Protein AF-A0A6J6LAY3-F1 (afdb_monomer_lite)

pLDDT: mean 82.51, std 14.64, range [27.64, 96.44]

Secondary structure (DSSP, 8-state):
------S-TTTT--TTS-PBBT-PPEEP-STT--SEEPPPEEE-TT--EEEPPSS-EEEEEEE-S--S-SS-HHHHSPBP-TTTTSEEEEEEES---GGGGG-EEEEEEEEET---SEEEESSS-EEEEEEETTTEEEEEEEE--EEEEE-TT--STTTS-TT-B-SEEEEEEEEEEEPPEE-TT-TTS-EES-HHHHHHTTTEEEEE--SEEEEEEETTEEEEEEE--SBPPP-TTS---B-B--EEEEEEHHIIIIIS--S-GGG--GGGEEEEETTEE-PPEEEE-SSEEEEE----B-S----EEEEPPPPHHHH---S-------S---EEE-TT-EEEGGGT----TT--EEEEEEESEEEETTEEEE-SS-EEEEEEEEEE-TTS-EEEEEEEEEEE-

Sequence (405 aa):
MPAAHSFGPNSFLTISDVPRQWNNWLACQYETQTYCYEPLKIIDSSGNEQPAQGSLIPNTNCHGNGSPSSYNPEVINPLCDLTGAHWMEVGVGGAFTKTDLANTYRWKLRTGKIEPSVLMLGDTQQTVVGGDATTGWTLEIWAKPAVKAYLEGCYSASTCPKTSVARSSEIALAGYCRMLSIDSYSQSGVSVSTVELRSALRGTFIATNGISQSWKFSLDTFFVTAVSPHFLPPDSSGKSEITPGFVRVFLPKAYIILDRGYKSLSLVTPERVKLTVSGENATAKVTPTDHGILVDTGVTHFSAPNPEMMVLKADDSLTAVPPASVVPSAKPTLATLKKGKSKTLSSIAKPKASQRPKWTASGACRISGTRVVASKKSGTCKVTVRVLNTKKKYVVLKTVSYKVS

Organism: NCBI:txid449393

Radius of gyration: 24.51 Å; chains: 1; bounding box: 67×65×67 Å

Foldseek 3Di:
DPDDDDDFQQAADALVDFFWAPTWAEDDPDDRRASHKHFKWKQALVRDIDGDDDDWAKTKGKDAPADLPDPDPCSNIPTHDLLFRIKMKIFIDDADDPNQQRMKMKIKHFHRQNFQLEKEKADDKDWDWDDDSVSTIMIIIIHGWDKAFDDPQWAACVSAALQFEGPAIGTTIMIMGTQEHQDLDDPRHAHDPDPQLSVQSGPKYKYKSAPHWDWHADPQKIWIWGAGHQWYQADPVRDTDGAWMWIKIWGFPSCCCVVLPAPDLVPQQQVQKFKAWPNHTFTWHWDDDPTTIMTTRPRTGGRRRGMMMHRHRDDCVRNDDDDDDDDDDDDPPQAADEAFDKDFVVVVDDDDPPWDKDKAKDDQWGDDPRIITGHNDWDKIKMWIWTQDPVRDTDTPDIGIHTYD

Structure (mmCIF, N/CA/C/O backbone):
data_AF-A0A6J6LAY3-F1
#
_entry.id   AF-A0A6J6LAY3-F1
#
loop_
_atom_site.group_PDB
_atom_site.id
_atom_site.type_symbol
_atom_site.label_atom_id
_atom_site.label_alt_id
_atom_site.label_comp_id
_atom_site.label_asym_id
_atom_site.label_entity_id
_atom_site.label_seq_id
_atom_site.pdbx_PDB_ins_code
_atom_site.Cartn_x
_atom_site.Cartn_y
_atom_site.Cartn_z
_atom_site.occupancy
_atom_site.B_iso_or_equiv
_atom_site.auth_seq_id
_atom_site.auth_comp_id
_atom_site.auth_asym_id
_atom_site.auth_atom_id
_atom_site.pdbx_PDB_model_num
ATOM 1 N N . MET A 1 1 ? -20.138 -37.183 3.975 1.00 32.19 1 MET A N 1
ATOM 2 C CA . MET A 1 1 ? -18.877 -37.609 3.332 1.00 32.19 1 MET A CA 1
ATOM 3 C C . MET A 1 1 ? -18.119 -36.344 2.962 1.00 32.19 1 MET A C 1
ATOM 5 O O . MET A 1 1 ? -18.736 -35.530 2.281 1.00 32.19 1 MET A O 1
ATOM 9 N N . PRO A 1 2 ? -16.883 -36.085 3.424 1.00 38.66 2 PRO A N 1
ATOM 10 C CA . PRO A 1 2 ? -16.141 -34.938 2.914 1.00 38.66 2 PRO A CA 1
ATOM 11 C C . PRO A 1 2 ? -15.712 -35.247 1.477 1.00 38.66 2 PRO A C 1
ATOM 13 O O . PRO A 1 2 ? -15.106 -36.286 1.218 1.00 38.66 2 PRO A O 1
ATOM 16 N N . ALA A 1 3 ? -16.131 -34.388 0.550 1.00 39.34 3 ALA A N 1
ATOM 17 C CA . ALA A 1 3 ? -15.867 -34.499 -0.877 1.00 39.34 3 ALA A CA 1
ATOM 18 C C . ALA A 1 3 ? -14.384 -34.240 -1.201 1.00 39.34 3 ALA A C 1
ATOM 20 O O . ALA A 1 3 ? -13.675 -33.587 -0.439 1.00 39.34 3 ALA A O 1
ATOM 21 N N . ALA A 1 4 ? -13.946 -34.786 -2.335 1.00 38.53 4 ALA A N 1
ATOM 22 C CA . ALA A 1 4 ? -12.569 -34.856 -2.812 1.00 38.53 4 ALA A CA 1
ATOM 23 C C . ALA A 1 4 ? -11.746 -33.566 -2.615 1.00 38.53 4 ALA A C 1
ATOM 25 O O . ALA A 1 4 ? -12.116 -32.480 -3.056 1.00 38.53 4 ALA A O 1
ATOM 26 N N . HIS A 1 5 ? -10.590 -33.742 -1.975 1.00 44.06 5 HIS A N 1
ATOM 27 C CA . HIS A 1 5 ? -9.593 -32.723 -1.677 1.00 44.06 5 HIS A CA 1
ATOM 28 C C . HIS A 1 5 ? -8.815 -32.391 -2.961 1.00 44.06 5 HIS A C 1
ATOM 30 O O . HIS A 1 5 ? -8.035 -33.220 -3.427 1.00 44.06 5 HIS A O 1
ATOM 36 N N . SER A 1 6 ? -8.996 -31.205 -3.548 1.00 45.28 6 SER A N 1
ATOM 37 C CA . SER A 1 6 ? -8.108 -30.735 -4.622 1.00 45.28 6 SER A CA 1
ATOM 38 C C . SER A 1 6 ? -6.897 -29.968 -4.071 1.00 45.28 6 SER A C 1
ATOM 40 O O . SER A 1 6 ? -7.004 -29.181 -3.130 1.00 45.28 6 SER A O 1
ATOM 42 N N . PHE A 1 7 ? -5.764 -30.245 -4.714 1.00 59.53 7 PHE A N 1
ATOM 43 C CA . PHE A 1 7 ? -4.352 -30.032 -4.384 1.00 59.53 7 PHE A CA 1
ATOM 44 C C . PHE A 1 7 ? -3.942 -28.661 -3.816 1.00 59.53 7 PHE A C 1
ATOM 46 O O . PHE A 1 7 ? -4.285 -27.618 -4.363 1.00 59.53 7 PHE A O 1
ATOM 53 N N . GLY A 1 8 ? -3.126 -28.685 -2.754 1.00 66.06 8 GLY A N 1
ATOM 54 C CA . GLY A 1 8 ? -2.429 -27.516 -2.199 1.00 66.06 8 GLY A CA 1
ATOM 55 C C . GLY A 1 8 ? -2.508 -27.423 -0.663 1.00 66.06 8 GLY A C 1
ATOM 56 O O . GLY A 1 8 ? -3.578 -27.648 -0.100 1.00 66.06 8 GLY A O 1
ATOM 57 N N . PRO A 1 9 ? -1.426 -27.063 0.057 1.00 76.69 9 PRO A N 1
ATOM 58 C CA . PRO A 1 9 ? -1.452 -26.954 1.522 1.00 76.69 9 PRO A CA 1
ATOM 59 C C . PRO A 1 9 ? -2.354 -25.850 2.106 1.00 76.69 9 PRO A C 1
ATOM 61 O O . PRO A 1 9 ? -2.675 -25.914 3.289 1.00 76.69 9 PRO A O 1
ATOM 64 N N . ASN A 1 10 ? -2.768 -24.854 1.308 1.00 84.50 10 ASN A N 1
ATOM 65 C CA . ASN A 1 10 ? -3.563 -23.698 1.760 1.00 84.50 10 ASN A CA 1
ATOM 66 C C . ASN A 1 10 ? -5.038 -23.727 1.279 1.00 84.50 10 ASN A C 1
ATOM 68 O O . ASN A 1 10 ? -5.757 -22.743 1.436 1.00 84.50 10 ASN A O 1
ATOM 72 N N . SER A 1 11 ? -5.518 -24.835 0.700 1.00 80.75 11 SER A N 1
ATOM 73 C CA . SER A 1 11 ? -6.790 -24.875 -0.047 1.00 80.75 11 SER A CA 1
ATOM 74 C C . SER A 1 11 ? -8.071 -24.789 0.789 1.00 80.75 11 SER A C 1
ATOM 76 O O . SER A 1 11 ? -9.108 -24.432 0.239 1.00 80.75 11 SER A O 1
ATOM 78 N N . PHE A 1 12 ? -8.024 -25.099 2.091 1.00 81.88 12 PHE A N 1
ATOM 79 C CA . PHE A 1 12 ? -9.233 -25.231 2.922 1.00 81.88 12 PHE A CA 1
ATOM 80 C C . PHE A 1 12 ? -9.120 -24.601 4.318 1.00 81.88 12 PHE A C 1
ATOM 82 O O . PHE A 1 12 ? -9.788 -25.024 5.262 1.00 81.88 12 PHE A O 1
ATOM 89 N N . LEU A 1 13 ? -8.261 -23.592 4.464 1.00 84.81 13 LEU A N 1
ATOM 90 C CA . LEU A 1 13 ? -7.951 -23.008 5.766 1.00 84.81 13 LEU A CA 1
ATOM 91 C C . LEU A 1 13 ? -9.119 -22.201 6.355 1.00 84.81 13 LEU A C 1
ATOM 93 O O . LEU A 1 13 ? -9.864 -21.503 5.658 1.00 84.81 13 LEU A O 1
ATOM 97 N N . THR A 1 14 ? -9.228 -22.273 7.676 1.00 86.69 14 THR A N 1
ATOM 98 C CA . THR A 1 14 ? -10.127 -21.494 8.527 1.00 86.69 14 THR A CA 1
ATOM 99 C C . THR A 1 14 ? -9.343 -20.476 9.354 1.00 86.69 14 THR A C 1
ATOM 101 O O . THR A 1 14 ? -8.113 -20.511 9.419 1.00 86.69 14 THR A O 1
ATOM 104 N N . ILE A 1 15 ? -10.053 -19.581 10.048 1.00 82.94 15 ILE A N 1
ATOM 105 C CA . ILE A 1 15 ? -9.429 -18.562 10.902 1.00 82.94 15 ILE A CA 1
ATOM 106 C C . ILE A 1 15 ? -8.557 -19.158 12.018 1.00 82.94 15 ILE A C 1
ATOM 108 O O . ILE A 1 15 ? -7.649 -18.499 12.521 1.00 82.94 15 ILE A O 1
ATOM 112 N N . SER A 1 16 ? -8.831 -20.397 12.430 1.00 84.38 16 SER A N 1
ATOM 113 C CA . SER A 1 16 ? -8.062 -21.085 13.467 1.00 84.38 16 SER A CA 1
ATOM 114 C C . SER A 1 16 ? -6.719 -21.594 12.952 1.00 84.38 16 SER A C 1
ATOM 116 O O . SER A 1 16 ? -5.785 -21.685 13.751 1.00 84.38 16 SER A O 1
ATOM 118 N N . ASP A 1 17 ? -6.614 -21.839 11.648 1.00 86.44 17 ASP A N 1
ATOM 119 C CA . ASP A 1 17 ? -5.440 -22.410 10.999 1.00 86.44 17 ASP A CA 1
ATOM 120 C C . ASP A 1 17 ? -4.355 -21.360 10.728 1.00 86.44 17 ASP A C 1
ATOM 122 O O . ASP A 1 17 ? -4.549 -20.153 10.896 1.00 86.44 17 ASP A O 1
ATOM 126 N N . VAL A 1 18 ? -3.184 -21.839 10.312 1.00 86.12 18 VAL A N 1
ATOM 127 C CA . VAL A 1 18 ? -2.035 -21.010 9.943 1.00 86.12 18 VAL A CA 1
ATOM 128 C C . VAL A 1 18 ? -1.603 -21.401 8.528 1.00 86.12 18 VAL A C 1
ATOM 130 O O . VAL A 1 18 ? -1.413 -22.592 8.275 1.00 86.12 18 VAL A O 1
ATOM 133 N N . PRO A 1 19 ? -1.455 -20.444 7.590 1.00 88.75 19 PRO A N 1
ATOM 134 C CA . PRO A 1 19 ? -1.061 -20.764 6.229 1.00 88.75 19 PRO A CA 1
ATOM 135 C C . PRO A 1 19 ? 0.400 -21.189 6.196 1.00 88.75 19 PRO A C 1
ATOM 137 O O . PRO A 1 19 ? 1.214 -20.738 7.007 1.00 88.75 19 PRO A O 1
ATOM 140 N N . ARG A 1 20 ? 0.747 -22.027 5.225 1.00 86.81 20 ARG A N 1
ATOM 141 C CA . ARG A 1 20 ? 2.143 -22.375 4.981 1.00 86.81 20 ARG A CA 1
ATOM 142 C C . ARG A 1 20 ? 2.846 -21.317 4.134 1.00 86.81 20 ARG A C 1
ATOM 144 O O . ARG A 1 20 ? 2.219 -20.705 3.261 1.00 86.81 20 ARG A O 1
ATOM 151 N N . GLN A 1 21 ? 4.129 -21.093 4.409 1.00 85.00 21 GLN A N 1
ATOM 152 C CA . GLN A 1 21 ? 4.967 -20.152 3.664 1.00 85.00 21 GLN A CA 1
ATOM 153 C C . GLN A 1 21 ? 5.144 -20.586 2.202 1.00 85.00 21 GLN A C 1
ATOM 155 O O . GLN A 1 21 ? 4.951 -21.746 1.871 1.00 85.00 21 GLN A O 1
ATOM 160 N N . TRP A 1 22 ? 5.470 -19.669 1.292 1.00 81.75 22 TRP A N 1
ATOM 161 C CA . TRP A 1 22 ? 5.806 -19.955 -0.117 1.00 81.75 22 TRP A CA 1
ATOM 162 C C . TRP A 1 22 ? 4.718 -20.678 -0.930 1.00 81.75 22 TRP A C 1
ATOM 164 O O . TRP A 1 22 ? 4.931 -21.046 -2.081 1.00 81.75 22 TRP A O 1
ATOM 174 N N . ASN A 1 23 ? 3.535 -20.878 -0.346 1.00 85.69 23 ASN A N 1
ATOM 175 C CA . ASN A 1 23 ? 2.407 -21.545 -0.971 1.00 85.69 23 ASN A CA 1
ATOM 176 C C . ASN A 1 23 ? 1.361 -20.512 -1.325 1.00 85.69 23 ASN A C 1
ATOM 178 O O . ASN A 1 23 ? 0.805 -19.843 -0.448 1.00 85.69 23 ASN A O 1
ATOM 182 N N . ASN A 1 24 ? 1.077 -20.429 -2.619 1.00 87.69 24 ASN A N 1
ATOM 183 C CA . ASN A 1 24 ? 0.079 -19.510 -3.125 1.00 87.69 24 ASN A CA 1
ATOM 184 C C . ASN A 1 24 ? -1.300 -19.865 -2.572 1.00 87.69 24 ASN A C 1
ATOM 186 O O . ASN A 1 24 ? -1.694 -21.029 -2.472 1.00 87.69 24 ASN A O 1
ATOM 190 N N . TRP A 1 25 ? -2.014 -18.828 -2.173 1.00 90.19 25 TRP A N 1
ATOM 191 C CA . TRP A 1 25 ? -3.393 -18.899 -1.740 1.00 90.19 25 TRP A CA 1
ATOM 192 C C . TRP A 1 25 ? -4.277 -19.116 -2.960 1.00 90.19 25 TRP A C 1
ATOM 194 O O . TRP A 1 25 ? -3.949 -18.687 -4.066 1.00 90.19 25 TRP A O 1
ATOM 204 N N . LEU A 1 26 ? -5.398 -19.798 -2.759 1.00 90.06 26 LEU A N 1
ATOM 205 C CA . LEU A 1 26 ? -6.337 -20.100 -3.833 1.00 90.06 26 LEU A CA 1
ATOM 206 C C . LEU A 1 26 ? -7.505 -19.114 -3.841 1.00 90.06 26 LEU A C 1
ATOM 208 O O . LEU A 1 26 ? -7.713 -18.350 -2.894 1.00 90.06 26 LEU A O 1
ATOM 212 N N . ALA A 1 27 ? -8.294 -19.159 -4.913 1.00 90.94 27 ALA A N 1
ATOM 213 C CA . ALA A 1 27 ? -9.584 -18.490 -4.949 1.00 90.94 27 ALA A CA 1
ATOM 214 C C . ALA A 1 27 ? -10.482 -19.008 -3.812 1.00 90.94 27 ALA A C 1
ATOM 216 O O . ALA A 1 27 ? -10.526 -20.210 -3.544 1.00 90.94 27 ALA A O 1
ATOM 217 N N . CYS A 1 28 ? -11.213 -18.108 -3.155 1.00 90.69 28 CYS A N 1
ATOM 218 C CA . CYS A 1 28 ? -12.151 -18.479 -2.104 1.00 90.69 28 CYS A CA 1
ATOM 219 C C . CYS A 1 28 ? -13.288 -19.338 -2.679 1.00 90.69 28 CYS A C 1
ATOM 221 O O . CYS A 1 28 ? -13.984 -18.919 -3.604 1.00 90.69 28 CYS A O 1
ATOM 223 N N . GLN A 1 29 ? -13.502 -20.515 -2.096 1.00 88.12 29 GLN A N 1
ATOM 224 C CA . GLN A 1 29 ? -14.534 -21.472 -2.499 1.00 88.12 29 GLN A CA 1
ATOM 225 C C . GLN A 1 29 ? -15.806 -21.369 -1.647 1.00 88.12 29 GLN A C 1
ATOM 227 O O . GLN A 1 29 ? -16.886 -21.739 -2.100 1.00 88.12 29 GLN A O 1
ATOM 232 N N . TYR A 1 30 ? -15.699 -20.868 -0.414 1.00 84.56 30 TYR A N 1
ATOM 233 C CA . TYR A 1 30 ? -16.821 -20.750 0.520 1.00 84.56 30 TYR A CA 1
ATOM 234 C C . TYR A 1 30 ? -16.682 -19.535 1.440 1.00 84.56 30 TYR A C 1
ATOM 236 O O . TYR A 1 30 ? -15.601 -18.980 1.642 1.00 84.56 30 TYR A O 1
ATOM 244 N N . GLU A 1 31 ? -17.805 -19.104 2.016 1.00 81.38 31 GLU A N 1
ATOM 245 C CA . GLU A 1 31 ? -17.892 -17.847 2.764 1.00 81.38 31 GLU A CA 1
ATOM 246 C C . GLU A 1 31 ? -17.020 -17.801 4.021 1.00 81.38 31 GLU A C 1
ATOM 248 O O . GLU A 1 31 ? -16.576 -16.719 4.395 1.00 81.38 31 GLU A O 1
ATOM 253 N N . THR A 1 32 ? -16.731 -18.939 4.647 1.00 80.69 32 THR A N 1
ATOM 254 C CA . THR A 1 32 ? -15.921 -19.013 5.873 1.00 80.69 32 THR A CA 1
ATOM 255 C C . THR A 1 32 ? -14.436 -19.263 5.616 1.00 80.69 32 THR A C 1
ATOM 257 O O . THR A 1 32 ? -13.667 -19.328 6.574 1.00 80.69 32 THR A O 1
ATOM 260 N N . GLN A 1 33 ? -14.018 -19.411 4.354 1.00 88.12 33 GLN A N 1
ATOM 261 C CA . GLN A 1 33 ? -12.615 -19.635 4.019 1.00 88.12 33 GLN A CA 1
ATOM 262 C C . GLN A 1 33 ? -11.784 -18.389 4.324 1.00 88.12 33 GLN A C 1
ATOM 264 O O . GLN A 1 33 ? -12.186 -17.263 4.001 1.00 88.12 33 GLN A O 1
ATOM 269 N N . THR A 1 34 ? -10.607 -18.604 4.903 1.00 90.00 34 THR A N 1
ATOM 270 C CA . THR A 1 34 ? -9.569 -17.587 5.090 1.00 90.00 34 THR A CA 1
ATOM 271 C C . THR A 1 34 ? -8.302 -17.995 4.345 1.00 90.00 34 THR A C 1
ATOM 273 O O . THR A 1 34 ? -8.172 -19.140 3.924 1.00 90.00 34 THR A O 1
ATOM 276 N N . TYR A 1 35 ? -7.362 -17.063 4.185 1.00 91.56 35 TYR A N 1
ATOM 277 C CA . TYR A 1 35 ? -6.133 -17.260 3.409 1.00 91.56 35 TYR A CA 1
ATOM 278 C C . TYR A 1 35 ? -6.431 -17.607 1.942 1.00 91.56 35 TYR A C 1
ATOM 280 O O . TYR A 1 35 ? -5.909 -18.564 1.378 1.00 91.56 35 TYR A O 1
ATOM 288 N N . CYS A 1 36 ? -7.333 -16.827 1.344 1.00 93.06 36 CYS A N 1
ATOM 289 C CA . CYS A 1 36 ? -7.811 -16.978 -0.028 1.00 93.06 36 CYS A CA 1
ATOM 290 C C . CYS A 1 36 ? -8.071 -15.604 -0.663 1.00 93.06 36 CYS A C 1
ATOM 292 O O . CYS A 1 36 ? -8.165 -14.592 0.044 1.00 93.06 36 CYS A O 1
ATOM 294 N N . TYR A 1 37 ? -8.202 -15.562 -1.989 1.00 93.31 37 TYR A N 1
ATOM 295 C CA . TYR A 1 37 ? -8.545 -14.347 -2.732 1.00 93.31 37 TYR A CA 1
ATOM 296 C C . TYR A 1 37 ? -9.932 -14.428 -3.377 1.00 93.31 37 TYR A C 1
ATOM 298 O O . TYR A 1 37 ? -10.397 -15.486 -3.791 1.00 93.31 37 TYR A O 1
ATOM 306 N N . GLU A 1 38 ? -10.605 -13.287 -3.486 1.00 92.19 38 GLU A N 1
ATOM 307 C CA . GLU A 1 38 ? -11.817 -13.135 -4.294 1.00 92.19 38 GLU A CA 1
ATOM 308 C C . GLU A 1 38 ? -11.446 -12.750 -5.741 1.00 92.19 38 GLU A C 1
ATOM 310 O O . GLU A 1 38 ? -10.376 -12.170 -5.955 1.00 92.19 38 GLU A O 1
ATOM 315 N N . PRO A 1 39 ? -12.303 -13.051 -6.739 1.00 89.69 39 PRO A N 1
ATOM 316 C CA . PRO A 1 39 ? -12.015 -12.767 -8.143 1.00 89.69 39 PRO A CA 1
ATOM 317 C C . PRO A 1 39 ? -11.631 -11.308 -8.415 1.00 89.69 39 PRO A C 1
ATOM 319 O O . PRO A 1 39 ? -12.256 -10.372 -7.907 1.00 89.69 39 PRO A O 1
ATOM 322 N N . LEU A 1 40 ? -10.613 -11.140 -9.260 1.00 93.31 40 LEU A N 1
ATOM 323 C CA . LEU A 1 40 ? -10.096 -9.849 -9.697 1.00 93.31 40 LEU A CA 1
ATOM 324 C C . LEU A 1 40 ? -11.095 -9.127 -10.606 1.00 93.31 40 LEU A C 1
ATOM 326 O O . LEU A 1 40 ? -11.735 -9.723 -11.477 1.00 93.31 40 LEU A O 1
ATOM 330 N N . LYS A 1 41 ? -11.176 -7.812 -10.434 1.00 93.44 41 LYS A N 1
ATOM 331 C CA . LYS A 1 41 ? -11.952 -6.904 -11.270 1.00 93.44 41 LYS A CA 1
ATOM 332 C C . LYS A 1 41 ? -11.058 -5.823 -11.854 1.00 93.44 41 LYS A C 1
ATOM 334 O O . LYS A 1 41 ? -10.100 -5.395 -11.214 1.00 93.44 41 LYS A O 1
ATOM 339 N N . ILE A 1 42 ? -11.406 -5.367 -13.046 1.00 92.62 42 ILE A N 1
ATOM 340 C CA . ILE A 1 42 ? -10.737 -4.282 -13.755 1.00 92.62 42 ILE A CA 1
ATOM 341 C C . ILE A 1 42 ? -11.716 -3.118 -13.829 1.00 92.62 42 ILE A C 1
ATOM 343 O O . ILE A 1 42 ? -12.871 -3.297 -14.204 1.00 92.62 42 ILE A O 1
ATOM 347 N N . ILE A 1 43 ? -11.248 -1.939 -13.451 1.00 91.75 43 ILE A N 1
ATOM 348 C CA . ILE A 1 43 ? -11.940 -0.671 -13.623 1.00 91.75 43 ILE A CA 1
ATOM 349 C C . ILE A 1 43 ? -11.186 0.062 -14.725 1.00 91.75 43 ILE A C 1
ATOM 351 O O . ILE A 1 43 ? -10.024 0.436 -14.535 1.00 91.75 43 ILE A O 1
ATOM 355 N N . ASP A 1 44 ? -11.821 0.199 -15.885 1.00 88.50 44 ASP A N 1
ATOM 356 C CA . ASP A 1 44 ? -11.214 0.887 -17.023 1.00 88.50 44 ASP A CA 1
ATOM 357 C C . ASP A 1 44 ? -11.074 2.400 -16.776 1.00 88.50 44 ASP A C 1
ATOM 359 O O . ASP A 1 44 ? -11.546 2.954 -15.777 1.00 88.50 44 ASP A O 1
ATOM 363 N N . SER A 1 45 ? -10.433 3.098 -17.713 1.00 82.94 45 SER A N 1
ATOM 364 C CA . SER A 1 45 ? -10.285 4.557 -17.663 1.00 82.94 45 SER A CA 1
ATOM 365 C C . SER A 1 45 ? -11.616 5.322 -17.678 1.00 82.94 45 SER A C 1
ATOM 367 O O . SER A 1 45 ? -11.640 6.498 -17.322 1.00 82.94 45 SER A O 1
ATOM 369 N N . SER A 1 46 ? -12.713 4.677 -18.083 1.00 87.06 46 SER A N 1
ATOM 370 C CA . SER A 1 46 ? -14.069 5.239 -18.100 1.00 87.06 46 SER A CA 1
ATOM 371 C C . SER A 1 46 ? -14.826 4.984 -16.788 1.00 87.06 46 SER A C 1
ATOM 373 O O . SER A 1 46 ? -15.945 5.467 -16.618 1.00 87.06 46 SER A O 1
ATOM 375 N N . GLY A 1 47 ? -14.226 4.245 -15.849 1.00 84.69 47 GLY A N 1
ATOM 376 C CA . GLY A 1 47 ? -14.827 3.876 -14.571 1.00 84.69 47 GLY A CA 1
ATOM 377 C C . GLY A 1 47 ? -15.742 2.650 -14.632 1.00 84.69 47 GLY A C 1
ATOM 378 O O . GLY A 1 47 ? -16.424 2.365 -13.645 1.00 84.69 47 GLY A O 1
ATOM 379 N N . ASN A 1 48 ? -15.773 1.916 -15.749 1.00 89.69 48 ASN A N 1
ATOM 380 C CA . ASN A 1 48 ? -16.569 0.699 -15.867 1.00 89.69 48 ASN A CA 1
ATOM 381 C C . ASN A 1 48 ? -15.857 -0.465 -15.182 1.00 89.69 48 ASN A C 1
ATOM 383 O O . ASN A 1 48 ? -14.691 -0.743 -15.454 1.00 89.69 48 ASN A O 1
ATOM 387 N N . GLU A 1 49 ? -16.579 -1.159 -14.303 1.00 92.38 49 GLU A N 1
ATOM 388 C CA . GLU A 1 49 ? -16.079 -2.335 -13.594 1.00 92.38 49 GLU A CA 1
ATOM 389 C C . GLU A 1 49 ? -16.459 -3.610 -14.358 1.00 92.38 49 GLU A C 1
ATOM 391 O O . GLU A 1 49 ? -17.639 -3.883 -14.584 1.00 92.38 49 GLU A O 1
ATOM 396 N N . GLN A 1 50 ? -15.461 -4.418 -14.701 1.00 90.81 50 GLN A N 1
ATOM 397 C CA . GLN A 1 50 ? -15.621 -5.702 -15.383 1.00 90.81 50 GLN A CA 1
ATOM 398 C C . GLN A 1 50 ? -14.792 -6.798 -14.702 1.00 90.81 50 GLN A C 1
ATOM 400 O O . GLN A 1 50 ? -13.795 -6.497 -14.038 1.00 90.81 50 GLN A O 1
ATOM 405 N N . PRO A 1 51 ? -15.180 -8.080 -14.823 1.00 88.44 51 PRO A N 1
ATOM 406 C CA . PRO A 1 51 ? -14.310 -9.171 -14.399 1.00 88.44 51 PRO A CA 1
ATOM 407 C C . PRO A 1 51 ? -12.999 -9.127 -15.191 1.00 88.44 51 PRO A C 1
ATOM 409 O O . PRO A 1 51 ? -13.001 -8.806 -16.382 1.00 88.44 51 PRO A O 1
ATOM 412 N N . ALA A 1 52 ? -11.883 -9.454 -14.539 1.00 82.81 52 ALA A N 1
ATOM 413 C CA . ALA A 1 52 ? -10.630 -9.627 -15.259 1.00 82.81 52 ALA A CA 1
ATOM 414 C C . ALA A 1 52 ? -10.770 -10.760 -16.288 1.00 82.81 52 ALA A C 1
ATOM 416 O O . ALA A 1 52 ? -11.263 -11.842 -15.965 1.00 82.81 52 ALA A O 1
ATOM 417 N N . GLN A 1 53 ? -10.374 -10.497 -17.534 1.00 67.75 53 GLN A N 1
ATOM 418 C CA . GLN A 1 53 ? -10.349 -11.501 -18.597 1.00 67.75 53 GLN A CA 1
ATOM 419 C C . GLN A 1 53 ? -8.976 -12.194 -18.636 1.00 67.75 53 GLN A C 1
ATOM 421 O O . GLN A 1 53 ? -7.952 -11.565 -18.371 1.00 67.75 53 GLN A O 1
ATOM 426 N N . GLY A 1 54 ? -8.938 -13.481 -18.999 1.00 65.31 54 GLY A N 1
ATOM 427 C CA . GLY A 1 54 ? -7.689 -14.206 -19.270 1.00 65.31 54 GLY A CA 1
ATOM 428 C C . GLY A 1 54 ? -6.954 -14.751 -18.035 1.00 65.31 54 GLY A C 1
ATOM 429 O O . GLY A 1 54 ? -7.572 -15.266 -17.108 1.00 65.31 54 GLY A O 1
ATOM 430 N N . SER A 1 55 ? -5.616 -14.694 -18.067 1.00 76.50 55 SER A N 1
ATOM 431 C CA . SER A 1 55 ? -4.681 -15.347 -17.131 1.00 76.50 55 SER A CA 1
ATOM 432 C C . SER A 1 55 ? -4.246 -14.480 -15.938 1.00 76.50 55 SER A C 1
ATOM 434 O O . SER A 1 55 ? -3.260 -14.814 -15.281 1.00 76.50 55 SER A O 1
ATOM 436 N N . LEU A 1 56 ? -4.917 -13.349 -15.685 1.00 88.88 56 LEU A N 1
ATOM 437 C CA . LEU A 1 56 ? -4.598 -12.469 -14.558 1.00 88.88 56 LEU A CA 1
ATOM 438 C C . LEU A 1 56 ? -5.171 -13.045 -13.263 1.00 88.88 56 LEU A C 1
ATOM 440 O O . LEU A 1 56 ? -6.388 -13.098 -13.077 1.00 88.88 56 LEU A O 1
ATOM 444 N N . ILE A 1 57 ? -4.292 -13.472 -12.361 1.00 88.94 57 ILE A N 1
ATOM 445 C CA . ILE A 1 57 ? -4.674 -14.192 -11.144 1.00 88.94 57 ILE A CA 1
ATOM 446 C C . ILE A 1 57 ? -4.066 -13.477 -9.938 1.00 88.94 57 ILE A C 1
ATOM 448 O O . ILE A 1 57 ? -2.848 -13.288 -9.912 1.00 88.94 57 ILE A O 1
ATOM 452 N N . PRO A 1 58 ? -4.862 -13.094 -8.920 1.00 91.81 58 PRO A N 1
ATOM 453 C CA . PRO A 1 58 ? -4.304 -12.625 -7.662 1.00 91.81 58 PRO A CA 1
ATOM 454 C C . PRO A 1 58 ? -3.298 -13.638 -7.107 1.00 91.81 58 PRO A C 1
ATOM 456 O O . PRO A 1 58 ? -3.614 -14.811 -6.920 1.00 91.81 58 PRO A O 1
ATOM 459 N N . ASN A 1 59 ? -2.077 -13.180 -6.857 1.00 88.75 59 ASN A N 1
ATOM 460 C CA . ASN A 1 59 ? -1.037 -13.964 -6.216 1.00 88.75 59 ASN A CA 1
ATOM 461 C C . ASN A 1 59 ? -0.918 -13.492 -4.768 1.00 88.75 59 ASN A C 1
ATOM 463 O O . ASN A 1 59 ? -0.853 -12.291 -4.491 1.00 88.75 59 ASN A O 1
ATOM 467 N N . THR A 1 60 ? -0.963 -14.430 -3.830 1.00 90.81 60 THR A N 1
ATOM 468 C CA . THR A 1 60 ? -0.708 -14.149 -2.422 1.00 90.81 60 THR A CA 1
ATOM 469 C C . THR A 1 60 ? -0.095 -15.360 -1.755 1.00 90.81 60 THR A C 1
ATOM 471 O O . THR A 1 60 ? -0.603 -16.465 -1.909 1.00 90.81 60 THR A O 1
ATOM 474 N N . ASN A 1 61 ? 0.953 -15.159 -0.976 1.00 88.44 61 ASN A N 1
ATOM 475 C CA . ASN A 1 61 ? 1.579 -16.193 -0.159 1.00 88.44 61 ASN A CA 1
ATOM 476 C C . ASN A 1 61 ? 2.212 -15.527 1.081 1.00 88.44 61 ASN A C 1
ATOM 478 O O . ASN A 1 61 ? 2.170 -14.307 1.234 1.00 88.44 61 ASN A O 1
ATOM 482 N N . CYS A 1 62 ? 2.755 -16.323 2.001 1.00 88.25 62 CYS A N 1
ATOM 483 C CA . CYS A 1 62 ? 3.510 -15.816 3.150 1.00 88.25 62 CYS A CA 1
ATOM 484 C C . CYS A 1 62 ? 4.999 -16.140 2.997 1.00 88.25 62 CYS A C 1
ATOM 486 O O . CYS A 1 62 ? 5.348 -17.236 2.574 1.00 88.25 62 CYS A O 1
ATOM 488 N N . HIS A 1 63 ? 5.863 -15.217 3.395 1.00 82.25 63 HIS A N 1
ATOM 489 C CA . HIS A 1 63 ? 7.317 -15.302 3.349 1.00 82.25 63 HIS A CA 1
ATOM 490 C C . HIS A 1 63 ? 7.904 -15.140 4.749 1.00 82.25 63 HIS A C 1
ATOM 492 O O . HIS A 1 63 ? 7.404 -14.345 5.547 1.00 82.25 63 HIS A O 1
ATOM 498 N N . GLY A 1 64 ? 8.999 -15.841 5.026 1.00 73.62 64 GLY A N 1
ATOM 499 C CA . GLY A 1 64 ? 9.757 -15.708 6.265 1.00 73.62 64 GLY A CA 1
ATOM 500 C C . GLY A 1 64 ? 11.257 -15.570 6.030 1.00 73.62 64 GLY A C 1
ATOM 501 O O . GLY A 1 64 ? 11.751 -15.670 4.906 1.00 73.62 64 GLY A O 1
ATOM 502 N N . ASN A 1 65 ? 11.993 -15.358 7.122 1.00 57.53 65 ASN A N 1
ATOM 503 C CA . ASN A 1 65 ? 13.453 -15.348 7.107 1.00 57.53 65 ASN A CA 1
ATOM 504 C C . ASN A 1 65 ? 13.966 -16.796 7.109 1.00 57.53 65 ASN A C 1
ATOM 506 O O . ASN A 1 65 ? 14.193 -17.383 8.162 1.00 57.53 65 ASN A O 1
ATOM 510 N N . GLY A 1 66 ? 14.116 -17.384 5.925 1.00 53.69 66 GLY A N 1
ATOM 511 C CA . GLY A 1 66 ? 14.680 -18.719 5.743 1.00 53.69 66 GLY A CA 1
ATOM 512 C C . GLY A 1 66 ? 14.691 -19.110 4.270 1.00 53.69 66 GLY A C 1
ATOM 513 O O . GLY A 1 66 ? 13.689 -18.945 3.579 1.00 53.69 66 GLY A O 1
ATOM 514 N N . SER A 1 67 ? 15.830 -19.601 3.777 1.00 48.91 67 SER A N 1
ATOM 515 C CA . SER A 1 67 ? 15.901 -20.198 2.441 1.00 48.91 67 SER A CA 1
ATOM 516 C C . SER A 1 67 ? 15.298 -21.607 2.497 1.00 48.91 67 SER A C 1
ATOM 518 O O . SER A 1 67 ? 15.612 -22.342 3.437 1.00 48.91 67 SER A O 1
ATOM 520 N N . PRO A 1 68 ? 14.493 -22.038 1.510 1.00 51.88 68 PRO A N 1
ATOM 521 C CA . PRO A 1 68 ? 13.939 -23.394 1.445 1.00 51.88 68 PRO A CA 1
ATOM 522 C C . PRO A 1 68 ? 14.999 -24.497 1.212 1.00 51.88 68 PRO A C 1
ATOM 524 O O . PRO A 1 68 ? 14.653 -25.615 0.851 1.00 51.88 68 PRO A O 1
ATOM 527 N N . SER A 1 69 ? 16.294 -24.228 1.421 1.00 47.31 69 SER A N 1
ATOM 528 C CA . SER A 1 69 ? 17.429 -25.097 1.073 1.00 47.31 69 SER A CA 1
ATOM 529 C C . SER A 1 69 ? 17.617 -26.338 1.959 1.00 47.31 69 SER A C 1
ATOM 531 O O . SER A 1 69 ? 18.673 -26.965 1.922 1.00 47.31 69 SER A O 1
ATOM 533 N N . SER A 1 70 ? 16.623 -26.717 2.759 1.00 49.47 70 SER A N 1
ATOM 534 C CA . SER A 1 70 ? 16.662 -27.937 3.573 1.00 49.47 70 SER A CA 1
ATOM 535 C C . SER A 1 70 ? 15.733 -28.996 2.979 1.00 49.47 70 SER A C 1
ATOM 537 O O . SER A 1 70 ? 14.693 -28.649 2.447 1.00 49.47 70 SER A O 1
ATOM 539 N N . TYR A 1 71 ? 16.065 -30.283 3.076 1.00 47.28 71 TYR A N 1
ATOM 540 C CA . TYR A 1 71 ? 15.251 -31.377 2.516 1.00 47.28 71 TYR A CA 1
ATOM 541 C C . TYR A 1 71 ? 14.133 -31.886 3.458 1.00 47.28 71 TYR A C 1
ATOM 543 O O . TYR A 1 71 ? 13.481 -32.884 3.160 1.00 47.28 71 TYR A O 1
ATOM 551 N N . ASN A 1 72 ? 13.890 -31.231 4.600 1.00 52.91 72 ASN A N 1
ATOM 552 C CA . ASN A 1 72 ? 12.838 -31.625 5.545 1.00 52.91 72 ASN A CA 1
ATOM 553 C C . ASN A 1 72 ? 11.523 -30.883 5.212 1.00 52.91 72 ASN A C 1
ATOM 555 O O . ASN A 1 72 ? 11.534 -29.662 5.268 1.00 52.91 72 ASN A O 1
ATOM 559 N N . PRO A 1 73 ? 10.383 -31.548 4.935 1.00 53.69 73 PRO A N 1
ATOM 560 C CA . PRO A 1 73 ? 9.116 -30.901 4.556 1.00 53.69 73 PRO A CA 1
ATOM 561 C C . PRO A 1 73 ? 8.603 -29.820 5.521 1.00 53.69 73 PRO A C 1
ATOM 563 O O . PRO A 1 73 ? 8.011 -28.836 5.077 1.00 53.69 73 PRO A O 1
ATOM 566 N N . GLU A 1 74 ? 8.842 -29.966 6.828 1.00 55.34 74 GLU A N 1
ATOM 567 C CA . GLU A 1 74 ? 8.478 -28.952 7.834 1.00 55.34 74 GLU A CA 1
ATOM 568 C C . GLU A 1 74 ? 9.412 -27.735 7.814 1.00 55.34 74 GLU A C 1
ATOM 570 O O . GLU A 1 74 ? 9.034 -26.649 8.246 1.00 55.34 74 GLU A O 1
ATOM 575 N N . VAL A 1 75 ? 10.606 -27.907 7.249 1.00 60.47 75 VAL A N 1
ATOM 576 C CA . VAL A 1 75 ? 11.626 -26.871 7.066 1.00 60.47 75 VAL A CA 1
ATOM 577 C C . VAL A 1 75 ? 11.590 -26.295 5.633 1.00 60.47 75 VAL A C 1
ATOM 579 O O . VAL A 1 75 ? 11.920 -25.132 5.436 1.00 60.47 75 VAL A O 1
ATOM 582 N N . ILE A 1 76 ? 11.096 -27.053 4.641 1.00 60.31 76 ILE A N 1
ATOM 583 C CA . ILE A 1 76 ? 10.817 -26.612 3.258 1.00 60.31 76 ILE A CA 1
ATOM 584 C C . ILE A 1 76 ? 9.593 -25.697 3.230 1.00 60.31 76 ILE A C 1
ATOM 586 O O . ILE A 1 76 ? 9.537 -24.750 2.447 1.00 60.31 76 ILE A O 1
ATOM 590 N N . ASN A 1 77 ? 8.593 -25.996 4.066 1.00 69.44 77 ASN A N 1
ATOM 591 C CA . ASN A 1 77 ? 7.315 -25.301 4.054 1.00 69.44 77 ASN A CA 1
ATOM 592 C C . ASN A 1 77 ? 6.748 -25.018 5.462 1.00 69.44 77 ASN A C 1
ATOM 594 O O . ASN A 1 77 ? 5.682 -25.544 5.836 1.00 69.44 77 ASN A O 1
ATOM 598 N N . PRO A 1 78 ? 7.470 -24.214 6.263 1.00 78.81 78 PRO A N 1
ATOM 599 C CA . PRO A 1 78 ? 7.062 -23.857 7.613 1.00 78.81 78 PRO A CA 1
ATOM 600 C C . PRO A 1 78 ? 5.758 -23.052 7.632 1.00 78.81 78 PRO A C 1
ATOM 602 O O . PRO A 1 78 ? 5.339 -22.444 6.643 1.00 78.81 78 PRO A O 1
ATOM 605 N N . LEU A 1 79 ? 5.110 -23.029 8.796 1.00 85.56 79 LEU A N 1
ATOM 606 C CA . LEU A 1 79 ? 3.944 -22.182 9.030 1.00 85.56 79 LEU A CA 1
ATOM 607 C C . LEU A 1 79 ? 4.327 -20.695 8.976 1.00 85.56 79 LEU A C 1
ATOM 609 O O . LEU A 1 79 ? 5.451 -20.299 9.294 1.00 85.56 79 LEU A O 1
ATOM 613 N N . CYS A 1 80 ? 3.381 -19.860 8.564 1.00 85.00 80 CYS A N 1
ATOM 614 C CA . CYS A 1 80 ? 3.517 -18.414 8.619 1.00 85.00 80 CYS A CA 1
ATOM 615 C C . CYS A 1 80 ? 3.482 -17.932 10.078 1.00 85.00 80 CYS A C 1
ATOM 617 O O . CYS A 1 80 ? 2.550 -18.241 10.818 1.00 85.00 80 CYS A O 1
ATOM 619 N N . ASP A 1 81 ? 4.472 -17.149 10.491 1.00 81.31 81 ASP A N 1
ATOM 620 C CA . ASP A 1 81 ? 4.525 -16.545 11.809 1.00 81.31 81 ASP A CA 1
ATOM 621 C C . ASP A 1 81 ? 3.592 -15.332 11.866 1.00 81.31 81 ASP A C 1
ATOM 623 O O . ASP A 1 81 ? 3.798 -14.301 11.219 1.00 81.31 81 ASP A O 1
ATOM 627 N N . LEU A 1 82 ? 2.553 -15.470 12.683 1.00 78.31 82 LEU A N 1
ATOM 628 C CA . LEU A 1 82 ? 1.519 -14.466 12.885 1.00 78.31 82 LEU A CA 1
ATOM 629 C C . LEU A 1 82 ? 1.911 -13.401 13.924 1.00 78.31 82 LEU A C 1
ATOM 631 O O . LEU A 1 82 ? 1.100 -12.529 14.221 1.00 78.31 82 LEU A O 1
ATOM 635 N N . THR A 1 83 ? 3.130 -13.443 14.475 1.00 72.62 83 THR A N 1
ATOM 636 C CA . THR A 1 83 ? 3.666 -12.441 15.418 1.00 72.62 83 THR A CA 1
ATOM 637 C C . THR A 1 83 ? 4.273 -11.215 14.727 1.00 72.62 83 THR A C 1
ATOM 639 O O . THR A 1 83 ? 4.623 -10.233 15.383 1.00 72.62 83 THR A O 1
ATOM 642 N N . GLY A 1 84 ? 4.318 -11.219 13.389 1.00 71.31 84 GLY A N 1
ATOM 643 C CA . GLY A 1 84 ? 4.784 -10.092 12.579 1.00 71.31 84 GLY A CA 1
ATOM 644 C C . GLY A 1 84 ? 6.237 -10.214 12.129 1.00 71.31 84 GLY A C 1
ATOM 645 O O . GLY A 1 84 ? 6.745 -9.296 11.489 1.00 71.31 84 GLY A O 1
ATOM 646 N N . ALA A 1 85 ? 6.913 -11.334 12.401 1.00 74.94 85 ALA A N 1
ATOM 647 C CA . ALA A 1 85 ? 8.218 -11.631 11.808 1.00 74.94 85 ALA A CA 1
ATOM 648 C C . ALA A 1 85 ? 8.124 -11.866 10.290 1.00 74.94 85 ALA A C 1
ATOM 650 O O . ALA A 1 85 ? 9.030 -11.489 9.550 1.00 74.94 85 ALA A O 1
ATOM 651 N N . HIS A 1 86 ? 7.019 -12.454 9.828 1.00 80.88 86 HIS A N 1
ATOM 652 C CA . HIS A 1 86 ? 6.781 -12.772 8.421 1.00 80.88 86 HIS A CA 1
ATOM 653 C C . HIS A 1 86 ? 5.960 -11.691 7.717 1.00 80.88 86 HIS A C 1
ATOM 655 O O . HIS A 1 86 ? 5.265 -10.892 8.351 1.00 80.88 86 HIS A O 1
ATOM 661 N N . TRP A 1 87 ? 6.042 -11.673 6.390 1.00 82.75 87 TRP A N 1
ATOM 662 C CA . TRP A 1 87 ? 5.260 -10.796 5.522 1.00 82.75 87 TRP A CA 1
ATOM 663 C C . TRP A 1 87 ? 4.534 -11.626 4.470 1.00 82.75 87 TRP A C 1
ATOM 665 O O . TRP A 1 87 ? 4.915 -12.751 4.172 1.00 82.75 87 TRP A O 1
ATOM 675 N N . MET A 1 88 ? 3.466 -11.085 3.908 1.00 87.81 88 MET A N 1
ATOM 676 C CA . MET A 1 88 ? 2.757 -11.694 2.794 1.00 87.81 88 MET A CA 1
ATOM 677 C C . MET A 1 88 ? 3.112 -10.970 1.516 1.00 87.81 88 MET A C 1
ATOM 679 O O . MET A 1 88 ? 2.963 -9.758 1.501 1.00 87.81 88 MET A O 1
ATOM 683 N N . GLU A 1 89 ? 3.493 -11.654 0.448 1.00 88.69 89 GLU A N 1
ATOM 684 C CA . GLU A 1 89 ? 3.477 -11.036 -0.876 1.00 88.69 89 GLU A CA 1
ATOM 685 C C . GLU A 1 89 ? 2.040 -11.034 -1.392 1.00 88.69 89 GLU A C 1
ATOM 687 O O . GLU A 1 89 ? 1.270 -11.959 -1.142 1.00 88.69 89 GLU A O 1
ATOM 692 N N . VAL A 1 90 ? 1.654 -9.951 -2.051 1.00 89.75 90 VAL A N 1
ATOM 693 C CA . VAL A 1 90 ? 0.318 -9.703 -2.578 1.00 89.75 90 VAL A CA 1
ATOM 694 C C . VAL A 1 90 ? 0.437 -8.985 -3.908 1.00 89.75 90 VAL A C 1
ATOM 696 O O . VAL A 1 90 ? 1.095 -7.955 -4.021 1.00 89.75 90 VAL A O 1
ATOM 699 N N . GLY A 1 91 ? -0.232 -9.503 -4.924 1.00 90.44 91 GLY A N 1
ATOM 700 C CA . GLY A 1 91 ? -0.177 -8.941 -6.261 1.00 90.44 91 GLY A CA 1
ATOM 701 C C . GLY A 1 91 ? -1.134 -9.631 -7.208 1.00 90.44 91 GLY A C 1
ATOM 702 O O . GLY A 1 91 ? -2.039 -10.355 -6.793 1.00 90.44 91 GLY A O 1
ATOM 703 N N . VAL A 1 92 ? -0.910 -9.417 -8.494 1.00 91.44 92 VAL A N 1
ATOM 704 C CA . VAL A 1 92 ? -1.596 -10.099 -9.584 1.00 91.44 92 VAL A CA 1
ATOM 705 C C . VAL A 1 92 ? -0.523 -10.636 -10.520 1.00 91.44 92 VAL A C 1
ATOM 707 O O . VAL A 1 92 ? 0.281 -9.875 -11.052 1.00 91.44 92 VAL A O 1
ATOM 710 N N . GLY A 1 93 ? -0.495 -11.955 -10.684 1.00 88.50 93 GLY A N 1
ATOM 711 C CA . GLY A 1 93 ? 0.344 -12.626 -11.667 1.00 88.50 93 GLY A CA 1
ATOM 712 C C . GLY A 1 93 ? -0.321 -12.640 -13.042 1.00 88.50 93 GLY A C 1
ATOM 713 O O . GLY A 1 93 ? -1.547 -12.675 -13.145 1.00 88.50 93 GLY A O 1
ATOM 714 N N . GLY A 1 94 ? 0.503 -12.642 -14.086 1.00 88.56 94 GLY A N 1
ATOM 715 C CA . GLY A 1 94 ? 0.091 -12.666 -15.488 1.00 88.56 94 GLY A CA 1
ATOM 716 C C . GLY A 1 94 ? 0.795 -11.581 -16.303 1.00 88.56 94 GLY A C 1
ATOM 717 O O . GLY A 1 94 ? 1.618 -10.836 -15.776 1.00 88.56 94 GLY A O 1
ATOM 718 N N . ALA A 1 95 ? 0.510 -11.523 -17.604 1.00 89.06 95 ALA A N 1
ATOM 719 C CA . ALA A 1 95 ? 1.141 -10.564 -18.504 1.00 89.06 95 ALA A CA 1
ATOM 720 C C . ALA A 1 95 ? 0.375 -9.235 -18.509 1.00 89.06 95 ALA A C 1
ATOM 722 O O . ALA A 1 95 ? -0.806 -9.208 -18.854 1.00 89.06 95 ALA A O 1
ATOM 723 N N . PHE A 1 96 ? 1.062 -8.144 -18.170 1.00 90.06 96 PHE A N 1
ATOM 724 C CA . PHE A 1 96 ? 0.555 -6.784 -18.333 1.00 90.06 96 PHE A CA 1
ATOM 725 C C . PHE A 1 96 ? 1.180 -6.115 -19.556 1.00 90.06 96 PHE A C 1
ATOM 727 O O . PHE A 1 96 ? 2.329 -6.359 -19.925 1.00 90.06 96 PHE A O 1
ATOM 734 N N . THR A 1 97 ? 0.420 -5.213 -20.154 1.00 89.38 97 THR A N 1
ATOM 735 C CA . THR A 1 97 ? 0.788 -4.416 -21.321 1.00 89.38 97 THR A CA 1
ATOM 736 C C . THR A 1 97 ? 0.797 -2.928 -20.974 1.00 89.38 97 THR A C 1
ATOM 738 O O . THR A 1 97 ? 0.288 -2.508 -19.935 1.00 89.38 97 THR A O 1
ATOM 741 N N . LYS A 1 98 ? 1.344 -2.081 -21.857 1.00 88.44 98 LYS A N 1
ATOM 742 C CA . LYS A 1 98 ? 1.351 -0.620 -21.642 1.00 88.44 98 LYS A CA 1
ATOM 743 C C . LYS A 1 98 ? -0.056 -0.030 -21.490 1.00 88.44 98 LYS A C 1
ATOM 745 O O . LYS A 1 98 ? -0.217 0.944 -20.761 1.00 88.44 98 LYS A O 1
ATOM 750 N N . THR A 1 99 ? -1.072 -0.615 -22.127 1.00 88.94 99 THR A N 1
ATOM 751 C CA . THR A 1 99 ? -2.464 -0.158 -21.991 1.00 88.94 99 THR A CA 1
ATOM 752 C C . THR A 1 99 ? -3.028 -0.397 -20.592 1.00 88.94 99 THR A C 1
ATOM 754 O O . THR A 1 99 ? -3.905 0.345 -20.158 1.00 88.94 99 THR A O 1
ATOM 757 N N . ASP A 1 100 ? -2.485 -1.360 -19.842 1.00 89.56 100 ASP A N 1
ATOM 758 C CA . ASP A 1 100 ? -2.944 -1.660 -18.485 1.00 89.56 100 ASP A CA 1
ATOM 759 C C . ASP A 1 100 ? -2.600 -0.573 -17.467 1.00 89.56 100 ASP A C 1
ATOM 761 O O . ASP A 1 100 ? -3.263 -0.484 -16.436 1.00 89.56 100 ASP A O 1
ATOM 765 N N . LEU A 1 101 ? -1.632 0.300 -17.770 1.00 89.12 101 LEU A N 1
ATOM 766 C CA . LEU A 1 101 ? -1.271 1.447 -16.926 1.00 89.12 101 LEU A CA 1
ATOM 767 C C . LEU A 1 101 ? -2.441 2.432 -16.731 1.00 89.12 101 LEU A C 1
ATOM 769 O O . LEU A 1 101 ? -2.469 3.190 -15.760 1.00 89.12 101 LEU A O 1
ATOM 773 N N . ALA A 1 102 ? -3.425 2.425 -17.637 1.00 89.12 102 ALA A N 1
ATOM 774 C CA . ALA A 1 102 ? -4.623 3.253 -17.523 1.00 89.12 102 ALA A CA 1
ATOM 775 C C . ALA A 1 102 ? -5.682 2.662 -16.570 1.00 89.12 102 ALA A C 1
ATOM 777 O O . ALA A 1 102 ? -6.526 3.405 -16.060 1.00 89.12 102 ALA A O 1
ATOM 778 N N . ASN A 1 103 ? -5.628 1.355 -16.304 1.00 90.69 103 ASN A N 1
ATOM 779 C CA . ASN A 1 103 ? -6.654 0.617 -15.573 1.00 90.69 103 ASN A CA 1
ATOM 780 C C . ASN A 1 103 ? -6.383 0.592 -14.065 1.00 90.69 103 ASN A C 1
ATOM 782 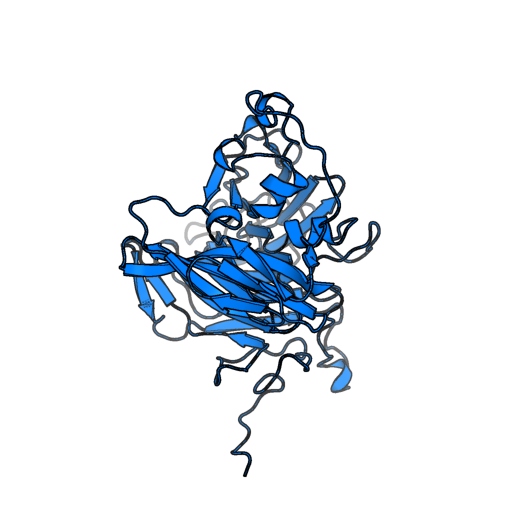O O . ASN A 1 103 ? -5.241 0.632 -13.613 1.00 90.69 103 ASN A O 1
ATOM 786 N N . THR A 1 104 ? -7.451 0.469 -13.275 1.00 90.94 104 THR A N 1
ATOM 787 C CA . THR A 1 104 ? -7.366 0.148 -11.843 1.00 90.94 104 THR A CA 1
ATOM 788 C C . THR A 1 104 ? -7.821 -1.284 -11.616 1.00 90.94 104 THR A C 1
ATOM 790 O O . THR A 1 104 ? -8.906 -1.678 -12.030 1.00 90.94 104 THR A O 1
ATOM 793 N N . TYR A 1 105 ? -7.017 -2.060 -10.912 1.00 92.12 105 TYR A N 1
ATOM 794 C CA . TYR A 1 105 ? -7.288 -3.448 -10.578 1.00 92.12 105 TYR A CA 1
ATOM 795 C C . TYR A 1 105 ? -7.777 -3.556 -9.147 1.00 92.12 105 TYR A C 1
ATOM 797 O O . TYR A 1 105 ? -7.158 -3.008 -8.237 1.00 92.12 105 TYR A O 1
ATOM 805 N N . ARG A 1 106 ? -8.881 -4.275 -8.946 1.00 92.19 106 ARG A N 1
ATOM 806 C CA . ARG A 1 106 ? -9.550 -4.416 -7.656 1.00 92.19 106 ARG A CA 1
ATOM 807 C C . ARG A 1 106 ? -9.728 -5.877 -7.277 1.00 92.19 106 ARG A C 1
ATOM 809 O O . ARG A 1 106 ? -10.356 -6.628 -8.017 1.00 92.19 106 ARG A O 1
ATOM 816 N N . TRP A 1 107 ? -9.259 -6.272 -6.100 1.00 92.88 107 TRP A N 1
ATOM 817 C CA . TRP A 1 107 ? -9.519 -7.604 -5.546 1.00 92.88 107 TRP A CA 1
ATOM 818 C C . TRP A 1 107 ? -9.566 -7.569 -4.021 1.00 92.88 107 TRP A C 1
ATOM 820 O O . TRP A 1 107 ? -9.145 -6.600 -3.388 1.00 92.88 107 TRP A O 1
ATOM 830 N N . LYS A 1 108 ? -10.101 -8.634 -3.421 1.00 93.12 108 LYS A N 1
ATOM 831 C CA . LYS A 1 108 ? -10.130 -8.800 -1.968 1.00 93.12 108 LYS A CA 1
ATOM 832 C C . LYS A 1 108 ? -9.329 -10.024 -1.567 1.00 93.12 108 LYS A C 1
ATOM 834 O O . LYS A 1 108 ? -9.459 -11.083 -2.171 1.00 93.12 108 LYS A O 1
ATOM 839 N N . LEU A 1 109 ? -8.552 -9.879 -0.509 1.00 93.81 109 LEU A N 1
ATOM 840 C CA . LEU A 1 109 ? -7.832 -10.948 0.157 1.00 93.81 109 LEU A CA 1
ATOM 841 C C . LEU A 1 109 ? -8.442 -11.180 1.530 1.00 93.81 109 LEU A C 1
ATOM 843 O O . LEU A 1 109 ? -8.708 -10.231 2.270 1.00 93.81 109 LEU A O 1
ATOM 847 N N . ARG A 1 110 ? -8.645 -12.441 1.892 1.00 93.75 110 ARG A N 1
ATOM 848 C CA . ARG A 1 110 ? -9.021 -12.839 3.248 1.00 93.75 110 ARG A CA 1
ATOM 849 C C . ARG A 1 110 ? -7.757 -13.290 3.942 1.00 93.75 110 ARG A C 1
ATOM 851 O O . ARG A 1 110 ? -7.258 -14.368 3.656 1.00 93.75 110 ARG A O 1
ATOM 858 N N . THR A 1 111 ? -7.217 -12.465 4.824 1.00 91.38 111 THR A N 1
ATOM 859 C CA . THR A 1 111 ? -5.883 -12.669 5.404 1.00 91.38 111 THR A CA 1
ATOM 860 C C . THR A 1 111 ? -5.919 -13.447 6.720 1.00 91.38 111 THR A C 1
ATOM 862 O O . THR A 1 111 ? -4.879 -13.691 7.329 1.00 91.38 111 THR A O 1
ATOM 865 N N . GLY A 1 112 ? -7.111 -13.868 7.161 1.00 91.44 112 GLY A N 1
ATOM 866 C CA . GLY A 1 112 ? -7.290 -14.663 8.372 1.00 91.44 112 GLY A CA 1
ATOM 867 C C . GLY A 1 112 ? -6.766 -13.916 9.595 1.00 91.44 112 GLY A C 1
ATOM 868 O O . GLY A 1 112 ? -7.154 -12.776 9.838 1.00 91.44 112 GLY A O 1
ATOM 869 N N . LYS A 1 113 ? -5.874 -14.540 10.365 1.00 88.50 113 LYS A N 1
ATOM 870 C CA . LYS A 1 113 ? -5.229 -13.910 11.528 1.00 88.50 113 LYS A CA 1
ATOM 871 C C . LYS A 1 113 ? -4.148 -12.886 11.168 1.00 88.50 113 LYS A C 1
ATOM 873 O O . LYS A 1 113 ? -3.718 -12.156 12.057 1.00 88.50 113 LYS A O 1
ATOM 878 N N . ILE A 1 114 ? -3.707 -12.808 9.908 1.00 86.06 114 ILE A N 1
ATOM 879 C CA . ILE A 1 114 ? -2.701 -11.820 9.502 1.00 86.06 114 ILE A CA 1
ATOM 880 C C . ILE A 1 114 ? -3.384 -10.458 9.403 1.00 86.06 114 ILE A C 1
ATOM 882 O O . ILE A 1 114 ? -4.160 -10.196 8.484 1.00 86.06 114 ILE A O 1
ATOM 886 N N . GLU A 1 115 ? -3.111 -9.599 10.382 1.00 84.94 115 GLU A N 1
ATOM 887 C CA . GLU A 1 115 ? -3.612 -8.231 10.409 1.00 84.94 115 GLU A CA 1
ATOM 888 C C . GLU A 1 115 ? -2.892 -7.378 9.346 1.00 84.94 115 GLU A C 1
ATOM 890 O O . GLU A 1 115 ? -1.661 -7.290 9.372 1.00 84.94 115 GLU A O 1
ATOM 895 N N . PRO A 1 116 ? -3.621 -6.696 8.443 1.00 83.56 116 PRO A N 1
ATOM 896 C CA . PRO A 1 116 ? -3.021 -5.797 7.466 1.00 83.56 116 PRO A CA 1
ATOM 897 C C . PRO A 1 116 ? -2.671 -4.458 8.119 1.00 83.56 116 PRO A C 1
ATOM 899 O O . PRO A 1 116 ? -3.377 -3.456 7.979 1.00 83.56 116 PRO A O 1
ATOM 902 N N . SER A 1 117 ? -1.595 -4.445 8.902 1.00 80.88 117 SER A N 1
ATOM 903 C CA . SER A 1 117 ? -1.115 -3.225 9.555 1.00 80.88 117 SER A CA 1
ATOM 904 C C . SER A 1 117 ? -0.226 -2.393 8.630 1.00 80.88 117 SER A C 1
ATOM 906 O O . SER A 1 117 ? -0.263 -1.168 8.671 1.00 80.88 117 SER A O 1
ATOM 908 N N . VAL A 1 118 ? 0.543 -3.073 7.788 1.00 80.56 118 VAL A N 1
ATOM 909 C CA . VAL A 1 118 ? 1.461 -2.515 6.804 1.00 80.56 118 VAL A CA 1
ATOM 910 C C . VAL A 1 118 ? 1.145 -3.123 5.459 1.00 80.56 118 VAL A C 1
ATOM 912 O O . VAL A 1 118 ? 1.025 -4.340 5.369 1.00 80.56 118 VAL A O 1
ATOM 915 N N . LEU A 1 119 ? 1.109 -2.314 4.412 1.00 82.38 119 LEU A N 1
ATOM 916 C CA . LEU A 1 119 ? 1.081 -2.798 3.043 1.00 82.38 119 LEU A CA 1
ATOM 917 C C . LEU A 1 119 ? 2.052 -1.986 2.179 1.00 82.38 119 LEU A C 1
ATOM 919 O O . LEU A 1 119 ? 2.202 -0.790 2.358 1.00 82.38 119 LEU A O 1
ATOM 923 N N . MET A 1 120 ? 2.770 -2.612 1.265 1.00 78.19 120 MET A N 1
ATOM 924 C CA . MET A 1 120 ? 3.700 -1.942 0.361 1.00 78.19 120 MET A CA 1
ATOM 925 C C . MET A 1 120 ? 3.419 -2.468 -1.030 1.00 78.19 120 MET A C 1
ATOM 927 O O . MET A 1 120 ? 3.837 -3.576 -1.322 1.00 78.19 120 MET A O 1
ATOM 931 N N . LEU A 1 121 ? 2.659 -1.763 -1.855 1.00 71.19 121 LEU A N 1
ATOM 932 C CA . LEU A 1 121 ? 2.146 -2.270 -3.131 1.00 71.19 121 LEU A CA 1
ATOM 933 C C . LEU A 1 121 ? 2.521 -1.354 -4.295 1.00 71.19 121 LEU A C 1
ATOM 935 O O . LEU A 1 121 ? 3.142 -0.314 -4.109 1.00 71.19 121 LEU A O 1
ATOM 939 N N . GLY A 1 122 ? 2.210 -1.798 -5.510 1.00 64.06 122 GLY A N 1
ATOM 940 C CA . GLY A 1 122 ? 2.442 -1.038 -6.735 1.00 64.06 122 GLY A CA 1
ATOM 941 C C . GLY A 1 122 ? 1.551 0.202 -6.870 1.00 64.06 122 GLY A C 1
ATOM 942 O O . GLY A 1 122 ? 0.854 0.614 -5.944 1.00 64.06 122 GLY A O 1
ATOM 943 N N . ASP A 1 123 ? 1.603 0.809 -8.048 1.00 59.53 123 ASP A N 1
ATOM 944 C CA . ASP A 1 123 ? 1.262 2.208 -8.298 1.00 59.53 123 ASP A CA 1
ATOM 945 C C . ASP A 1 123 ? -0.163 2.625 -7.969 1.00 59.53 123 ASP A C 1
ATOM 947 O O . ASP A 1 123 ? -1.138 1.940 -8.251 1.00 59.53 123 ASP A O 1
ATOM 951 N N . THR A 1 124 ? -0.273 3.796 -7.346 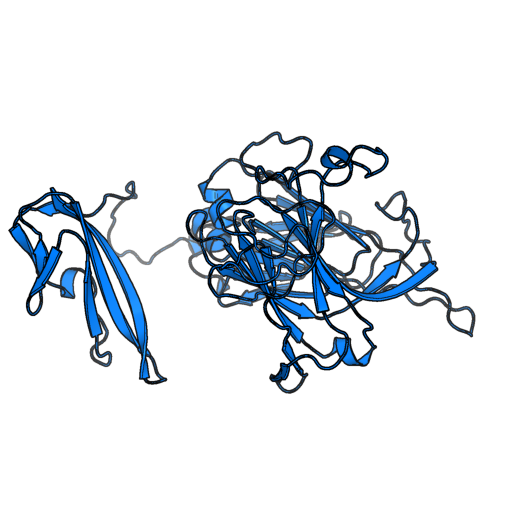1.00 56.59 124 THR A N 1
ATOM 952 C CA . THR A 1 124 ? -1.523 4.427 -6.896 1.00 56.59 124 THR A CA 1
ATOM 953 C C . THR A 1 124 ? -2.544 3.468 -6.297 1.00 56.59 124 THR A C 1
ATOM 955 O O . THR A 1 124 ? -3.498 3.032 -6.942 1.00 56.59 124 THR A O 1
ATOM 958 N N . GLN A 1 125 ? -2.348 3.169 -5.021 1.00 68.31 125 GLN A N 1
ATOM 959 C CA . GLN A 1 125 ? -3.216 2.244 -4.327 1.00 68.31 125 GLN A CA 1
ATOM 960 C C . GLN A 1 125 ? -4.300 2.959 -3.510 1.00 68.31 125 GLN A C 1
ATOM 962 O O . GLN A 1 125 ? -4.100 4.062 -3.008 1.00 68.31 125 GLN A O 1
ATOM 967 N N . GLN A 1 126 ? -5.443 2.302 -3.348 1.00 74.75 126 GLN A N 1
ATOM 968 C CA . GLN A 1 126 ? -6.337 2.466 -2.209 1.00 74.75 126 GLN A CA 1
ATOM 969 C C . GLN A 1 126 ? -6.487 1.103 -1.529 1.00 74.75 126 GLN A C 1
ATOM 971 O O . GLN A 1 126 ? -6.516 0.064 -2.190 1.00 74.75 126 GLN A O 1
ATOM 976 N N . THR A 1 127 ? -6.601 1.097 -0.204 1.00 81.00 127 THR A N 1
ATOM 977 C CA . THR A 1 127 ? -6.871 -0.121 0.563 1.00 81.00 127 THR A CA 1
ATOM 978 C C . THR A 1 127 ? -8.021 0.084 1.515 1.00 81.00 127 THR A C 1
ATOM 980 O O . THR A 1 127 ? -8.113 1.128 2.165 1.00 81.00 127 THR A O 1
ATOM 983 N N . VAL A 1 128 ? -8.838 -0.947 1.680 1.00 85.50 128 VAL A N 1
ATOM 984 C CA . VAL A 1 128 ? -9.841 -0.999 2.737 1.00 85.50 128 VAL A CA 1
ATOM 985 C C . VAL A 1 128 ? -9.592 -2.243 3.571 1.00 85.50 128 VAL A C 1
ATOM 987 O O . VAL A 1 128 ? -9.668 -3.370 3.086 1.00 85.50 128 VAL A O 1
ATOM 990 N N . VAL A 1 129 ? -9.290 -2.014 4.846 1.00 87.62 129 VAL A N 1
ATOM 991 C CA . VAL A 1 129 ? -9.146 -3.070 5.844 1.00 87.62 129 VAL A CA 1
ATOM 992 C C . VAL A 1 129 ? -10.484 -3.290 6.536 1.00 87.62 129 VAL A C 1
ATOM 994 O O . VAL A 1 129 ? -11.112 -2.347 7.020 1.00 87.62 129 VAL A O 1
ATOM 997 N N . GLY A 1 130 ? -10.904 -4.548 6.608 1.00 87.31 130 GLY A N 1
ATOM 998 C CA . GLY A 1 130 ? -12.095 -4.986 7.326 1.00 87.31 130 GLY A CA 1
ATOM 999 C C . GLY A 1 130 ? -11.812 -6.202 8.201 1.00 87.31 130 GLY A C 1
ATOM 1000 O O . GLY A 1 130 ? -10.759 -6.825 8.082 1.00 87.31 130 GLY A O 1
ATOM 1001 N N . GLY A 1 131 ? -12.772 -6.542 9.060 1.00 88.62 131 GLY A N 1
ATOM 1002 C CA . GLY A 1 131 ? -12.674 -7.693 9.956 1.00 88.62 131 GLY A CA 1
ATOM 1003 C C . GLY A 1 131 ? -11.970 -7.396 11.279 1.00 88.62 131 GLY A C 1
ATOM 1004 O O . GLY A 1 131 ? -11.806 -6.234 11.660 1.00 88.62 131 GLY A O 1
ATOM 1005 N N . ASP A 1 132 ? -11.621 -8.461 11.996 1.00 87.88 132 ASP A N 1
ATOM 1006 C CA . ASP A 1 132 ? -10.896 -8.416 13.266 1.00 87.88 132 ASP A CA 1
ATOM 1007 C C . ASP A 1 132 ? -10.176 -9.743 13.564 1.00 87.88 132 ASP A C 1
ATOM 1009 O O . ASP A 1 132 ? -10.298 -10.721 12.830 1.00 87.88 132 ASP A O 1
ATOM 1013 N N . ALA A 1 133 ? -9.433 -9.798 14.671 1.00 83.44 133 ALA A N 1
ATOM 1014 C CA . ALA A 1 133 ? -8.711 -11.002 15.084 1.00 83.44 133 ALA A CA 1
ATOM 1015 C C . ALA A 1 133 ? -9.621 -12.210 15.400 1.00 83.44 133 ALA A C 1
ATOM 1017 O O . ALA A 1 133 ? -9.127 -13.330 15.489 1.00 83.44 133 ALA A O 1
ATOM 1018 N N . THR A 1 134 ? -10.929 -12.005 15.601 1.00 84.62 134 THR A N 1
ATOM 1019 C CA . THR A 1 134 ? -11.891 -13.075 15.9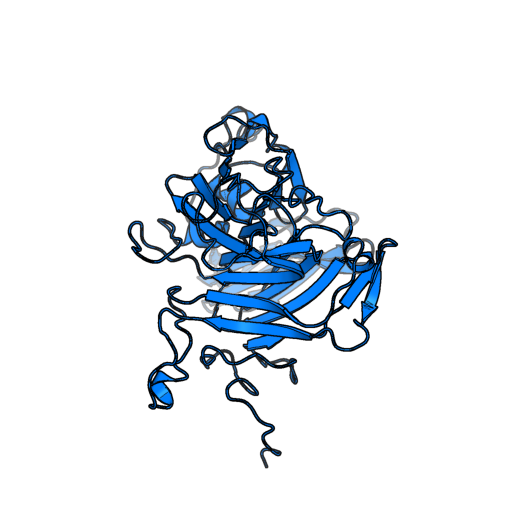10 1.00 84.62 134 THR A CA 1
ATOM 1020 C C . THR A 1 134 ? -12.536 -13.640 14.648 1.00 84.62 134 THR A C 1
ATOM 1022 O O . THR A 1 134 ? -12.709 -14.848 14.528 1.00 84.62 134 THR A O 1
ATOM 1025 N N . THR A 1 135 ? -12.905 -12.769 13.714 1.00 84.50 135 THR A N 1
ATOM 1026 C CA . THR A 1 135 ? -13.634 -13.112 12.483 1.00 84.50 135 THR A CA 1
ATOM 1027 C C . THR A 1 135 ? -12.726 -13.258 11.265 1.00 84.50 135 THR A C 1
ATOM 1029 O O . THR A 1 135 ? -13.151 -13.785 10.240 1.00 84.50 135 THR A O 1
ATOM 1032 N N . GLY A 1 136 ? -11.469 -12.840 11.395 1.00 89.56 136 GLY A N 1
ATOM 1033 C CA . GLY A 1 136 ? -10.509 -12.758 10.311 1.00 89.56 136 GLY A CA 1
ATOM 1034 C C . GLY A 1 136 ? -10.496 -11.396 9.655 1.00 89.56 136 GLY A C 1
ATOM 1035 O O . GLY A 1 136 ? -11.513 -10.715 9.538 1.00 89.56 136 GLY A O 1
ATOM 1036 N N . TRP A 1 137 ? -9.308 -11.008 9.218 1.00 91.19 137 TRP A N 1
ATOM 1037 C CA . TRP A 1 137 ? -9.085 -9.778 8.489 1.00 91.19 137 TRP A CA 1
ATOM 1038 C C . TRP A 1 137 ? -9.339 -9.973 6.997 1.00 91.19 137 TRP A C 1
ATOM 1040 O O . TRP A 1 137 ? -9.117 -11.042 6.417 1.00 91.19 137 TRP A O 1
ATOM 1050 N N . THR A 1 138 ? -9.785 -8.895 6.364 1.00 91.88 138 THR A N 1
ATOM 1051 C CA . THR A 1 138 ? -9.885 -8.782 4.914 1.00 91.88 138 THR A CA 1
ATOM 1052 C C . THR A 1 138 ? -9.192 -7.517 4.451 1.00 91.88 138 THR A C 1
ATOM 1054 O O . THR A 1 138 ? -9.365 -6.459 5.059 1.00 91.88 138 THR A O 1
ATOM 1057 N N . LEU A 1 139 ? -8.477 -7.618 3.342 1.00 91.44 139 LEU A N 1
ATOM 1058 C CA . LEU A 1 139 ? -7.827 -6.506 2.678 1.00 91.44 139 LEU A CA 1
ATOM 1059 C C . LEU A 1 139 ? -8.408 -6.388 1.271 1.00 91.44 139 LEU A C 1
ATOM 1061 O O . LEU A 1 139 ? -8.198 -7.258 0.431 1.00 91.44 139 LEU A O 1
ATOM 1065 N N . GLU A 1 140 ? -9.167 -5.329 1.026 1.00 91.19 140 GLU A N 1
ATOM 1066 C CA . GLU A 1 140 ? -9.587 -4.961 -0.320 1.00 91.19 140 GLU A CA 1
ATOM 1067 C C . GLU A 1 140 ? -8.580 -3.976 -0.903 1.00 91.19 140 GLU A C 1
ATOM 1069 O O . GLU A 1 140 ? -8.193 -3.008 -0.244 1.00 91.19 140 GLU A O 1
ATOM 1074 N N . ILE A 1 141 ? -8.131 -4.257 -2.118 1.00 90.06 141 ILE A N 1
ATOM 1075 C CA . ILE A 1 141 ? -7.052 -3.550 -2.790 1.00 90.06 141 ILE A CA 1
ATOM 1076 C C . ILE A 1 141 ? -7.590 -2.990 -4.094 1.00 90.06 141 ILE A C 1
ATOM 1078 O O . ILE A 1 141 ? -8.239 -3.711 -4.842 1.00 90.06 141 ILE A O 1
ATOM 1082 N N . TRP A 1 142 ? -7.266 -1.730 -4.363 1.00 89.75 142 TRP A N 1
ATOM 1083 C CA . TRP A 1 142 ? -7.362 -1.085 -5.663 1.00 89.75 142 TRP A CA 1
ATOM 1084 C C . TRP A 1 142 ? -5.960 -0.622 -6.009 1.00 89.75 142 TRP A C 1
ATOM 1086 O O . TRP A 1 142 ? -5.410 0.167 -5.251 1.00 89.75 142 TRP A O 1
ATOM 1096 N N . ALA A 1 143 ? -5.368 -1.113 -7.086 1.00 89.31 143 ALA A N 1
ATOM 1097 C CA . ALA A 1 143 ? -4.007 -0.765 -7.477 1.00 89.31 143 ALA A CA 1
ATOM 1098 C C . ALA A 1 143 ? -3.919 -0.585 -8.988 1.00 89.31 143 ALA A C 1
ATOM 1100 O O . ALA A 1 143 ? -4.656 -1.224 -9.738 1.00 89.31 143 ALA A O 1
ATOM 1101 N N . LYS A 1 144 ? -2.997 0.254 -9.440 1.00 89.19 144 LYS A N 1
ATOM 1102 C CA . LYS A 1 144 ? -2.599 0.331 -10.841 1.00 89.19 144 LYS A CA 1
ATOM 1103 C C . LYS A 1 144 ? -1.275 -0.404 -11.034 1.00 89.19 144 LYS A C 1
ATOM 1105 O O . LYS A 1 144 ? -0.431 -0.406 -10.134 1.00 89.19 144 LYS A O 1
ATOM 1110 N N . PRO A 1 145 ? -1.079 -1.064 -12.180 1.00 90.25 145 PRO A N 1
ATOM 1111 C CA . PRO A 1 145 ? 0.214 -1.634 -12.493 1.00 90.25 145 PRO A CA 1
ATOM 1112 C C . PRO A 1 145 ? 1.203 -0.508 -12.825 1.00 90.25 145 PRO A C 1
ATOM 1114 O O . PRO A 1 145 ? 0.803 0.579 -13.243 1.00 90.25 145 PRO A O 1
ATOM 1117 N N . ALA A 1 146 ? 2.496 -0.777 -12.671 1.00 90.62 146 ALA A N 1
ATOM 1118 C CA . ALA A 1 146 ? 3.552 0.145 -13.077 1.00 90.62 146 ALA A CA 1
ATOM 1119 C C . ALA A 1 146 ? 4.766 -0.573 -13.639 1.00 90.62 146 ALA A C 1
ATOM 1121 O O . ALA A 1 146 ? 4.960 -1.771 -13.431 1.00 90.62 146 ALA A O 1
ATOM 1122 N N . VAL A 1 147 ? 5.593 0.202 -14.338 1.00 91.19 147 VAL A N 1
ATOM 1123 C CA . VAL A 1 147 ? 6.886 -0.253 -14.839 1.00 91.19 147 VAL A CA 1
ATOM 1124 C C . VAL A 1 147 ? 7.797 -0.568 -13.656 1.00 91.19 147 VAL A C 1
ATOM 1126 O O . VAL A 1 147 ? 8.113 0.321 -12.869 1.00 91.19 147 VAL A O 1
ATOM 1129 N N . LYS A 1 148 ? 8.242 -1.818 -13.557 1.00 90.31 148 LYS A N 1
ATOM 1130 C CA . LYS A 1 148 ? 9.319 -2.263 -12.675 1.00 90.31 148 LYS A CA 1
ATOM 1131 C C . LYS A 1 148 ? 10.560 -2.544 -13.508 1.00 90.31 148 LYS A C 1
ATOM 1133 O O . LYS A 1 148 ? 10.487 -3.243 -14.515 1.00 90.31 148 LYS A O 1
ATOM 1138 N N . ALA A 1 149 ? 11.692 -1.991 -13.091 1.00 92.56 149 ALA A N 1
ATOM 1139 C CA . ALA A 1 149 ? 12.973 -2.156 -13.769 1.00 92.56 149 ALA A CA 1
ATOM 1140 C C . ALA A 1 149 ? 13.904 -3.006 -12.905 1.00 92.56 149 ALA A C 1
ATOM 1142 O O . ALA A 1 149 ? 14.196 -2.631 -11.772 1.00 92.56 149 ALA A O 1
ATOM 1143 N N . TYR A 1 150 ? 14.372 -4.135 -13.430 1.00 92.25 150 TYR A N 1
ATOM 1144 C CA . TYR A 1 150 ? 15.109 -5.137 -12.669 1.00 92.25 150 TYR A CA 1
ATOM 1145 C C . TYR A 1 150 ? 16.607 -5.078 -12.934 1.00 92.25 150 TYR A C 1
ATOM 1147 O O . TYR A 1 150 ? 17.065 -5.068 -14.077 1.00 92.25 150 TYR A O 1
ATOM 1155 N N . LEU A 1 151 ? 17.373 -5.111 -11.849 1.00 92.88 151 LEU A N 1
ATOM 1156 C CA . LEU A 1 151 ? 18.810 -5.337 -11.851 1.00 92.88 151 LEU A CA 1
ATOM 1157 C C . LEU A 1 151 ? 19.139 -6.240 -10.667 1.00 92.88 151 LEU A C 1
ATOM 1159 O O . LEU A 1 151 ? 18.733 -5.968 -9.538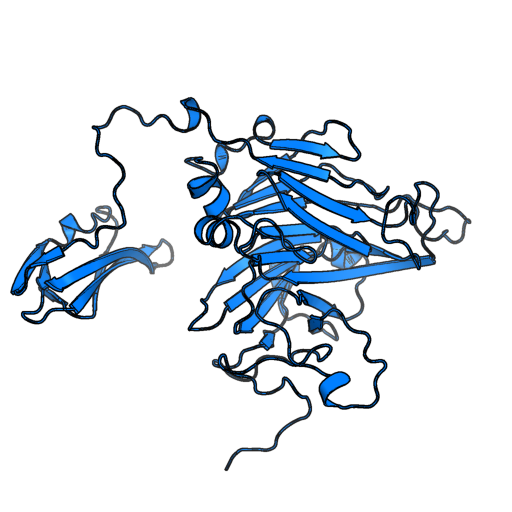 1.00 92.88 151 LEU A O 1
ATOM 1163 N N . GLU A 1 152 ? 19.847 -7.330 -10.932 1.00 90.75 152 GLU A N 1
ATOM 1164 C CA . GLU A 1 152 ? 20.243 -8.274 -9.893 1.00 90.75 152 GLU A CA 1
ATOM 1165 C C . GLU A 1 152 ? 21.141 -7.585 -8.857 1.00 90.75 152 GLU A C 1
ATOM 1167 O O . GLU A 1 152 ? 22.034 -6.818 -9.210 1.00 90.75 152 GLU A O 1
ATOM 1172 N N . GLY A 1 153 ? 20.874 -7.813 -7.569 1.00 86.56 153 GLY A N 1
ATOM 1173 C CA . GLY A 1 153 ? 21.640 -7.192 -6.485 1.00 86.56 153 GLY A CA 1
ATOM 1174 C C . GLY A 1 153 ? 21.244 -5.753 -6.128 1.00 86.56 153 GLY A C 1
ATOM 1175 O O . GLY A 1 153 ? 21.776 -5.218 -5.161 1.00 86.56 153 GLY A O 1
ATOM 1176 N N . CYS A 1 154 ? 20.310 -5.124 -6.848 1.00 88.62 154 CYS A N 1
ATOM 1177 C CA . CYS A 1 154 ? 19.866 -3.752 -6.580 1.00 88.62 154 CYS A CA 1
ATOM 1178 C C . CYS A 1 154 ? 18.905 -3.703 -5.371 1.00 88.62 154 CYS A C 1
ATOM 1180 O O . CYS A 1 154 ? 17.687 -3.817 -5.510 1.00 88.62 154 CYS A O 1
ATOM 1182 N N . TYR A 1 155 ? 19.462 -3.521 -4.167 1.00 84.94 155 TYR A N 1
ATOM 1183 C CA . TYR A 1 155 ? 18.705 -3.510 -2.902 1.00 84.94 155 TYR A CA 1
ATOM 1184 C C . TYR A 1 155 ? 18.796 -2.191 -2.124 1.00 84.94 155 TYR A C 1
ATOM 1186 O O . TYR A 1 155 ? 17.976 -1.936 -1.242 1.00 84.94 155 TYR A O 1
ATOM 1194 N N . SER A 1 156 ? 19.784 -1.354 -2.437 1.00 86.06 156 SER A N 1
ATOM 1195 C CA . SER A 1 156 ? 20.122 -0.105 -1.747 1.00 86.06 156 SER A CA 1
ATOM 1196 C C . SER A 1 156 ? 20.693 0.918 -2.734 1.00 86.06 156 SER A C 1
ATOM 1198 O O . SER A 1 156 ? 21.081 0.564 -3.842 1.00 86.06 156 SER A O 1
ATOM 1200 N N . ALA A 1 157 ? 20.842 2.179 -2.316 1.00 83.56 157 ALA A N 1
ATOM 1201 C CA . ALA A 1 157 ? 21.546 3.188 -3.118 1.00 83.56 157 ALA A CA 1
ATOM 1202 C C . ALA A 1 157 ? 23.005 2.792 -3.436 1.00 83.56 157 ALA A C 1
ATOM 1204 O O . ALA A 1 157 ? 23.512 3.106 -4.508 1.00 83.56 157 ALA A O 1
ATOM 1205 N N . SER A 1 158 ? 23.676 2.081 -2.521 1.00 87.00 158 SER A N 1
ATOM 1206 C CA . SER A 1 158 ? 25.059 1.624 -2.713 1.00 87.00 158 SER A CA 1
ATOM 1207 C C . SER A 1 158 ? 25.178 0.487 -3.727 1.00 87.00 158 SER A C 1
ATOM 1209 O O . SER A 1 158 ? 26.143 0.438 -4.481 1.00 87.00 158 SER A O 1
ATOM 1211 N N . THR A 1 159 ? 24.194 -0.411 -3.764 1.00 88.81 159 THR A N 1
ATOM 1212 C CA . THR A 1 159 ? 24.141 -1.535 -4.714 1.00 88.81 159 THR A CA 1
ATOM 1213 C C . THR A 1 159 ? 23.400 -1.183 -6.006 1.00 88.81 159 THR A C 1
ATOM 1215 O O . THR A 1 159 ? 23.401 -1.957 -6.957 1.00 88.81 159 THR A O 1
ATOM 1218 N N . CYS A 1 160 ? 22.787 0.001 -6.055 1.00 90.88 160 CYS A N 1
ATOM 1219 C CA . CYS A 1 160 ? 22.017 0.509 -7.180 1.00 90.88 160 CYS A CA 1
ATOM 1220 C C . CYS A 1 160 ? 22.272 2.016 -7.373 1.00 90.88 160 CYS A C 1
ATOM 1222 O O . CYS A 1 160 ? 21.403 2.846 -7.088 1.00 90.88 160 CYS A O 1
ATOM 1224 N N . PRO A 1 161 ? 23.493 2.394 -7.799 1.00 88.38 161 PRO A N 1
ATOM 1225 C CA . PRO A 1 161 ? 23.893 3.794 -7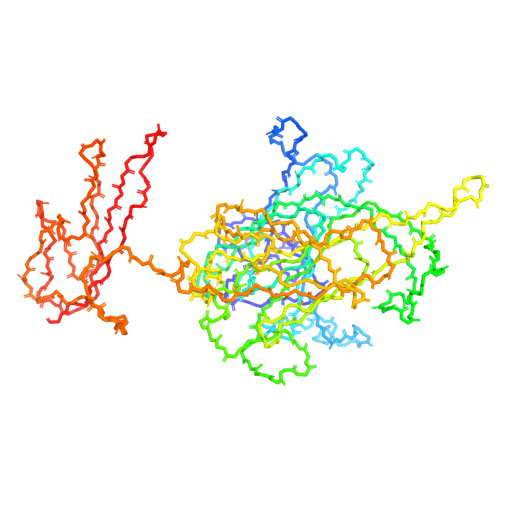.920 1.00 88.38 161 PRO A CA 1
ATOM 1226 C C . PRO A 1 161 ? 23.137 4.512 -9.045 1.00 88.38 161 PRO A C 1
ATOM 1228 O O . PRO A 1 161 ? 22.517 3.880 -9.901 1.00 88.38 161 PRO A O 1
ATOM 1231 N N . LYS A 1 162 ? 23.257 5.846 -9.110 1.00 88.56 162 LYS A N 1
ATOM 1232 C CA . LYS A 1 162 ? 22.621 6.679 -10.154 1.00 88.56 162 LYS A CA 1
ATOM 1233 C C . LYS A 1 162 ? 23.050 6.331 -11.590 1.00 88.56 162 LYS A C 1
ATOM 1235 O O . LYS A 1 162 ? 22.444 6.796 -12.537 1.00 88.56 162 LYS A O 1
ATOM 1240 N N . THR A 1 163 ? 24.094 5.528 -11.770 1.00 91.19 163 THR A N 1
ATOM 1241 C CA . THR A 1 163 ? 24.579 5.056 -13.077 1.00 91.19 163 THR A CA 1
ATOM 1242 C C . THR A 1 163 ? 24.010 3.695 -13.483 1.00 91.19 163 THR A C 1
ATOM 1244 O O . THR A 1 163 ? 24.335 3.191 -14.554 1.00 91.19 163 THR A O 1
ATOM 1247 N N . SER A 1 164 ? 23.194 3.068 -12.634 1.00 93.69 164 SER A N 1
ATOM 1248 C CA . SER A 1 164 ? 22.670 1.721 -12.865 1.00 93.69 164 SER A CA 1
ATOM 1249 C C . SER A 1 164 ? 21.686 1.668 -14.036 1.00 93.69 164 SER A C 1
ATOM 1251 O O . SER A 1 164 ? 20.729 2.441 -14.105 1.00 93.69 164 SER A O 1
ATOM 1253 N N . VAL A 1 165 ? 21.904 0.698 -14.926 1.00 95.25 165 VAL A N 1
ATOM 1254 C CA . VAL A 1 165 ? 21.019 0.373 -16.050 1.00 95.25 165 VAL A CA 1
ATOM 1255 C C . VAL A 1 165 ? 20.359 -0.970 -15.768 1.00 95.25 165 VAL A C 1
ATOM 1257 O O . VAL A 1 165 ? 21.031 -1.935 -15.406 1.00 95.25 165 VAL A O 1
ATOM 1260 N N . ALA A 1 166 ? 19.038 -1.030 -15.895 1.00 95.69 166 ALA A N 1
ATOM 1261 C CA . ALA A 1 166 ? 18.283 -2.253 -15.699 1.00 95.69 166 ALA A CA 1
ATOM 1262 C C . ALA A 1 166 ? 18.624 -3.304 -16.765 1.00 95.69 166 ALA A C 1
ATOM 1264 O O . ALA A 1 166 ? 18.837 -2.991 -17.935 1.00 95.69 166 ALA A O 1
ATOM 1265 N N . ARG A 1 167 ? 18.616 -4.575 -16.357 1.00 95.50 167 ARG A N 1
ATOM 1266 C CA . ARG A 1 167 ? 18.756 -5.733 -17.249 1.00 95.50 167 ARG A CA 1
ATOM 1267 C C . ARG A 1 167 ? 17.464 -6.009 -18.015 1.00 95.50 167 ARG A C 1
ATOM 1269 O O . ARG A 1 167 ? 17.502 -6.432 -19.166 1.00 95.50 167 ARG A O 1
ATOM 1276 N N . SER A 1 168 ? 16.327 -5.808 -17.363 1.00 94.62 168 SER A N 1
ATOM 1277 C CA . SER A 1 168 ? 14.997 -5.989 -17.938 1.00 94.62 168 SER A CA 1
ATOM 1278 C C . SER A 1 168 ? 14.008 -5.031 -17.284 1.00 94.62 168 SER A C 1
ATOM 1280 O O . SER A 1 168 ? 14.273 -4.456 -16.226 1.00 94.62 168 SER A O 1
ATOM 1282 N N . SER A 1 169 ? 12.851 -4.856 -17.909 1.00 93.06 169 SER A N 1
ATOM 1283 C CA . SER A 1 169 ? 11.717 -4.169 -17.306 1.00 93.06 169 SER A CA 1
ATOM 1284 C C . SER A 1 169 ? 10.423 -4.890 -17.649 1.00 93.06 169 SER A C 1
ATOM 1286 O O . SER A 1 169 ? 10.319 -5.564 -18.674 1.00 93.06 169 SER A O 1
ATOM 1288 N N . GLU A 1 170 ? 9.439 -4.759 -16.771 1.00 91.94 170 GLU A N 1
ATOM 1289 C CA . GLU A 1 170 ? 8.106 -5.314 -16.969 1.00 91.94 170 GLU A CA 1
ATOM 1290 C C . GLU A 1 170 ? 7.056 -4.368 -16.387 1.00 91.94 170 GLU A C 1
ATOM 1292 O O . GLU A 1 170 ? 7.377 -3.449 -15.634 1.00 91.94 170 GLU A O 1
ATOM 1297 N N . ILE A 1 171 ? 5.790 -4.593 -16.724 1.00 91.81 171 ILE A N 1
ATOM 1298 C CA . ILE A 1 171 ? 4.677 -3.947 -16.037 1.00 91.81 171 ILE A CA 1
ATOM 1299 C C . ILE A 1 171 ? 4.150 -4.945 -15.015 1.00 91.81 171 ILE A C 1
ATOM 1301 O O . ILE A 1 171 ? 3.803 -6.069 -15.365 1.00 91.81 171 ILE A O 1
ATOM 1305 N N . ALA A 1 172 ? 4.120 -4.541 -13.751 1.00 89.62 172 ALA A N 1
ATOM 1306 C CA . ALA A 1 172 ? 3.800 -5.435 -12.653 1.00 89.62 172 ALA A CA 1
ATOM 1307 C C . ALA A 1 172 ? 2.864 -4.786 -11.642 1.00 89.62 172 ALA A C 1
ATOM 1309 O O . ALA A 1 172 ? 2.799 -3.563 -11.484 1.00 89.62 172 ALA A O 1
ATOM 1310 N N . LEU A 1 173 ? 2.176 -5.654 -10.906 1.00 89.25 173 LEU A N 1
ATOM 1311 C CA . LEU A 1 173 ? 1.272 -5.291 -9.833 1.00 89.25 173 LEU A CA 1
ATOM 1312 C C . LEU A 1 173 ? 1.540 -6.226 -8.654 1.00 89.25 173 LEU A C 1
ATOM 1314 O O . LEU A 1 173 ? 0.969 -7.307 -8.555 1.00 89.25 173 LEU A O 1
ATOM 1318 N N . ALA A 1 174 ? 2.467 -5.828 -7.788 1.00 86.31 174 ALA A N 1
ATOM 1319 C CA . ALA A 1 174 ? 2.922 -6.650 -6.673 1.00 86.31 174 ALA A CA 1
ATOM 1320 C C . ALA A 1 174 ? 3.395 -5.794 -5.503 1.00 86.31 174 ALA A C 1
ATOM 1322 O O . ALA A 1 174 ? 3.768 -4.630 -5.669 1.00 86.31 174 ALA A O 1
ATOM 1323 N N . GLY A 1 175 ? 3.385 -6.401 -4.328 1.00 87.25 175 GLY A N 1
ATOM 1324 C CA . GLY A 1 175 ? 3.705 -5.771 -3.071 1.00 87.25 175 GLY A CA 1
ATOM 1325 C C . GLY A 1 175 ? 3.642 -6.736 -1.908 1.00 87.25 175 GLY A C 1
ATOM 1326 O O . GLY A 1 175 ? 3.547 -7.938 -2.110 1.00 87.25 175 GLY A O 1
ATOM 1327 N N . TYR A 1 176 ? 3.678 -6.226 -0.684 1.00 85.69 176 TYR A N 1
ATOM 1328 C CA . TYR A 1 176 ? 3.626 -7.069 0.493 1.00 85.69 176 TYR A CA 1
ATOM 1329 C C . TYR A 1 176 ? 2.901 -6.457 1.679 1.00 85.69 176 TYR A C 1
ATOM 1331 O O . TYR A 1 176 ? 2.889 -5.248 1.864 1.00 85.69 176 TYR A O 1
ATOM 1339 N N . CYS A 1 177 ? 2.315 -7.306 2.512 1.00 85.19 177 CYS A N 1
ATOM 1340 C CA . CYS A 1 177 ? 1.586 -6.962 3.718 1.00 85.19 177 CYS A CA 1
ATOM 1341 C C . CYS A 1 177 ? 2.321 -7.486 4.957 1.00 85.19 177 CYS A C 1
ATOM 1343 O O . CYS A 1 177 ? 2.824 -8.605 4.945 1.00 85.19 177 CYS A O 1
ATOM 1345 N N . ARG A 1 178 ? 2.365 -6.726 6.052 1.00 82.88 178 ARG A N 1
ATOM 1346 C CA . ARG A 1 178 ? 3.000 -7.154 7.308 1.00 82.88 178 ARG A CA 1
ATOM 1347 C C . ARG A 1 178 ? 2.225 -6.646 8.525 1.00 82.88 178 ARG A C 1
ATOM 1349 O O . ARG A 1 178 ? 1.621 -5.577 8.479 1.00 82.88 178 ARG A O 1
ATOM 1356 N N . MET A 1 179 ? 2.244 -7.398 9.624 1.00 82.12 179 MET A N 1
ATOM 1357 C CA . MET A 1 179 ? 1.721 -6.909 10.902 1.00 82.12 179 MET A CA 1
ATOM 1358 C C . MET A 1 179 ? 2.748 -5.984 11.569 1.00 82.12 179 MET A C 1
ATOM 1360 O O . MET A 1 179 ? 3.939 -6.285 11.584 1.00 82.12 179 MET A O 1
ATOM 1364 N N . LEU A 1 180 ? 2.283 -4.877 12.147 1.00 82.38 180 LEU A N 1
ATOM 1365 C CA . LEU A 1 180 ? 3.114 -3.996 12.967 1.00 82.38 180 LEU A CA 1
ATOM 1366 C C . LEU A 1 180 ? 3.324 -4.642 14.339 1.00 82.38 180 LEU A C 1
ATOM 1368 O O . LEU A 1 180 ? 2.357 -4.946 15.047 1.00 82.38 180 LEU A O 1
ATOM 1372 N N . SER A 1 181 ? 4.578 -4.827 14.736 1.00 78.00 181 SER A N 1
ATOM 1373 C CA . SER A 1 181 ? 4.904 -5.298 16.082 1.00 78.00 181 SER A CA 1
ATOM 1374 C C . SER A 1 181 ? 4.692 -4.174 17.105 1.00 78.00 181 SER A C 1
ATOM 1376 O O . SER A 1 181 ? 4.823 -2.990 16.789 1.00 78.00 181 SER A O 1
ATOM 1378 N N . ILE A 1 182 ? 4.344 -4.536 18.338 1.00 74.81 182 ILE A N 1
ATOM 1379 C CA . ILE A 1 182 ? 4.361 -3.607 19.474 1.00 74.81 182 ILE A CA 1
ATOM 1380 C C . ILE A 1 182 ? 5.664 -3.904 20.181 1.00 74.81 182 ILE A C 1
ATOM 1382 O O . ILE A 1 182 ? 5.713 -4.975 20.753 1.00 74.81 182 ILE A O 1
ATOM 1386 N N . ASP A 1 183 ? 6.676 -3.046 20.032 1.00 68.94 183 ASP A N 1
ATOM 1387 C CA . ASP A 1 183 ? 7.954 -3.041 20.770 1.00 68.94 183 ASP A CA 1
ATOM 1388 C C . ASP A 1 183 ? 8.868 -1.968 20.161 1.00 68.94 183 ASP A C 1
ATOM 1390 O O . ASP A 1 183 ? 9.064 -1.927 18.949 1.00 68.94 183 ASP A O 1
ATOM 1394 N N . SER A 1 184 ? 9.494 -1.106 20.961 1.00 57.69 184 SER A N 1
ATOM 1395 C CA . SER A 1 184 ? 10.385 -0.044 20.451 1.00 57.69 184 SER A CA 1
ATOM 1396 C C . SER A 1 184 ? 11.706 -0.554 19.847 1.00 57.69 184 SER A C 1
ATOM 1398 O O . SER A 1 184 ? 12.472 0.245 19.316 1.00 57.69 184 SER A O 1
ATOM 1400 N N . TYR A 1 185 ? 11.975 -1.864 19.913 1.00 51.62 185 TYR A N 1
ATOM 1401 C CA . TYR A 1 185 ? 13.291 -2.458 19.648 1.00 51.62 185 TYR A CA 1
ATOM 1402 C C . TYR A 1 185 ? 13.247 -3.763 18.837 1.00 51.62 185 TYR A C 1
ATOM 1404 O O . TYR A 1 185 ? 14.089 -4.643 19.014 1.00 51.62 185 TYR A O 1
ATOM 1412 N N . SER A 1 186 ? 12.291 -3.927 17.917 1.00 53.88 186 SER A N 1
ATOM 1413 C CA . SER A 1 186 ? 12.359 -5.082 17.013 1.00 53.88 186 SER A CA 1
ATOM 1414 C C . SER A 1 186 ? 13.547 -4.907 16.050 1.00 53.88 186 SER A C 1
ATOM 1416 O O . SER A 1 186 ? 13.556 -3.992 15.226 1.00 53.88 186 SER A O 1
ATOM 1418 N N . GLN A 1 187 ? 14.566 -5.770 16.153 1.00 50.22 187 GLN A N 1
ATOM 1419 C CA . GLN A 1 187 ? 15.742 -5.750 15.263 1.00 50.22 187 GLN A CA 1
ATOM 1420 C C . GLN A 1 187 ? 15.389 -6.105 13.804 1.00 50.22 187 GLN A C 1
ATOM 1422 O O . GLN A 1 187 ? 16.181 -5.878 12.894 1.00 50.22 187 GLN A O 1
ATOM 1427 N N . SER A 1 188 ? 14.193 -6.651 13.574 1.00 52.66 188 SER A N 1
ATOM 1428 C CA . SER A 1 188 ? 13.791 -7.317 12.333 1.00 52.66 188 SER A CA 1
ATOM 1429 C C . SER A 1 188 ? 12.459 -6.819 11.746 1.00 52.66 188 SER A C 1
ATOM 1431 O O . SER A 1 188 ? 11.965 -7.408 10.778 1.00 52.66 188 SER A O 1
ATOM 1433 N N . GLY A 1 189 ? 11.850 -5.749 12.280 1.00 62.94 189 GLY A N 1
ATOM 1434 C CA . GLY A 1 189 ? 10.496 -5.342 11.886 1.00 62.94 189 GLY A CA 1
ATOM 1435 C C . GLY A 1 189 ? 10.134 -3.866 12.037 1.00 62.94 189 GLY A C 1
ATOM 1436 O O . GLY A 1 189 ? 10.858 -3.058 12.617 1.00 62.94 189 GLY A O 1
ATOM 1437 N N . VAL A 1 190 ? 8.978 -3.530 11.459 1.00 73.75 190 VAL A N 1
ATOM 1438 C CA . VAL A 1 190 ? 8.305 -2.238 11.613 1.00 73.75 190 VAL A CA 1
ATOM 1439 C C . VAL A 1 190 ? 7.487 -2.299 12.895 1.00 73.75 190 VAL A C 1
ATOM 1441 O O . VAL A 1 190 ? 6.628 -3.175 13.034 1.00 73.75 190 VAL A O 1
ATOM 1444 N N . SER A 1 191 ? 7.752 -1.396 13.832 1.00 78.81 191 SER A N 1
ATOM 1445 C CA . SER A 1 191 ? 7.138 -1.452 15.149 1.00 78.81 191 SER A CA 1
ATOM 1446 C C . SER A 1 191 ? 6.629 -0.103 15.635 1.00 78.81 191 SER A C 1
ATOM 1448 O O . SER A 1 191 ? 6.970 0.959 15.117 1.00 78.81 191 SER A O 1
ATOM 1450 N N . VAL A 1 192 ? 5.749 -0.166 16.627 1.00 82.50 192 VAL A N 1
ATOM 1451 C CA . VAL A 1 192 ? 5.159 0.992 17.296 1.00 82.50 192 VAL A CA 1
ATOM 1452 C C . VAL A 1 192 ? 5.181 0.780 18.805 1.00 82.50 192 VAL A C 1
ATOM 1454 O O . VAL A 1 192 ? 5.253 -0.349 19.287 1.00 82.50 192 VAL A O 1
ATOM 1457 N N . SER A 1 193 ? 5.109 1.868 19.566 1.00 81.44 193 SER A N 1
ATOM 1458 C CA . SER A 1 193 ? 5.203 1.820 21.028 1.00 81.44 193 SER A CA 1
ATOM 1459 C C . SER A 1 193 ? 3.921 1.352 21.725 1.00 81.44 193 SER A C 1
ATOM 1461 O O . SER A 1 193 ? 3.989 0.951 22.884 1.00 81.44 193 SER A O 1
ATOM 1463 N N . THR A 1 194 ? 2.755 1.402 21.063 1.00 82.88 194 THR A N 1
ATOM 1464 C CA . THR A 1 194 ? 1.460 1.086 21.693 1.00 82.88 194 THR A CA 1
ATOM 1465 C C . THR A 1 194 ? 0.492 0.334 20.776 1.00 82.88 194 THR A C 1
ATOM 1467 O O . THR A 1 194 ? 0.538 0.436 19.546 1.00 82.88 194 THR A O 1
ATOM 1470 N N . VAL A 1 195 ? -0.445 -0.398 21.389 1.00 83.19 195 VAL A N 1
ATOM 1471 C CA . VAL A 1 195 ? -1.553 -1.082 20.696 1.00 83.19 195 VAL A CA 1
ATOM 1472 C C . VAL A 1 195 ? -2.467 -0.070 20.001 1.00 83.19 195 VAL A C 1
ATOM 1474 O O . VAL A 1 195 ? -2.979 -0.336 18.911 1.00 83.19 195 VAL A O 1
ATOM 1477 N N . GLU A 1 196 ? -2.690 1.085 20.626 1.00 86.31 196 GLU A N 1
ATOM 1478 C CA . GLU A 1 196 ? -3.541 2.157 20.117 1.00 86.31 196 GLU A CA 1
ATOM 1479 C C . GLU A 1 196 ? -2.962 2.737 18.831 1.00 86.31 196 GLU A C 1
ATOM 1481 O O . GLU A 1 196 ? -3.679 2.858 17.838 1.00 86.31 196 GLU A O 1
ATOM 1486 N N . LEU A 1 197 ? -1.657 3.023 18.823 1.00 85.62 197 LEU A N 1
ATOM 1487 C CA . LEU A 1 197 ? -0.960 3.525 17.647 1.00 85.62 197 LEU A CA 1
ATOM 1488 C C . LEU A 1 197 ? -0.922 2.471 16.539 1.00 85.62 197 LEU A C 1
ATOM 1490 O O . LEU A 1 197 ? -1.228 2.790 15.392 1.00 85.62 197 LEU A O 1
ATOM 1494 N N . ARG A 1 198 ? -0.662 1.200 16.881 1.00 86.31 198 ARG A N 1
ATOM 1495 C CA . ARG A 1 198 ? -0.770 0.082 15.928 1.00 86.31 198 ARG A CA 1
ATOM 1496 C C . ARG A 1 198 ? -2.141 0.047 15.265 1.00 86.31 198 ARG A C 1
ATOM 1498 O O . ARG A 1 198 ? -2.251 -0.052 14.048 1.00 86.31 198 ARG A O 1
ATOM 1505 N N . SER A 1 199 ? -3.187 0.142 16.081 1.00 85.62 199 SER A N 1
ATOM 1506 C CA . SER A 1 199 ? -4.573 0.102 15.617 1.00 85.62 199 SER A CA 1
ATOM 1507 C C . SER A 1 199 ? -4.916 1.318 14.756 1.00 85.62 199 SER A C 1
ATOM 1509 O O . SER A 1 199 ? -5.658 1.184 13.786 1.00 85.62 199 SER A O 1
ATOM 1511 N N . ALA A 1 200 ? -4.374 2.493 15.087 1.00 89.19 200 ALA A N 1
ATOM 1512 C CA . ALA A 1 200 ? -4.571 3.725 14.332 1.00 89.19 200 ALA A CA 1
ATOM 1513 C C . ALA A 1 200 ? -3.839 3.715 12.979 1.00 89.19 200 ALA A C 1
ATOM 1515 O O . ALA A 1 200 ? -4.347 4.279 12.011 1.00 89.19 200 ALA A O 1
ATOM 1516 N N . LEU A 1 201 ? -2.684 3.048 12.911 1.00 89.06 201 LEU A N 1
ATOM 1517 C CA . LEU A 1 201 ? -1.876 2.863 11.705 1.00 89.06 201 LEU A CA 1
ATOM 1518 C C . LEU A 1 201 ? -2.286 1.648 10.867 1.00 89.06 201 LEU A C 1
ATOM 1520 O O . LEU A 1 201 ? -1.701 1.419 9.810 1.00 89.06 201 LEU A O 1
ATOM 1524 N N . ARG A 1 202 ? -3.294 0.876 11.280 1.00 87.31 202 ARG A N 1
ATOM 1525 C CA . ARG A 1 202 ? -3.764 -0.278 10.510 1.00 87.31 202 ARG A CA 1
ATOM 1526 C C . ARG A 1 202 ? -4.249 0.135 9.120 1.00 87.31 202 ARG A C 1
ATOM 1528 O O . ARG A 1 202 ? -5.076 1.036 8.990 1.00 87.31 202 ARG A O 1
ATOM 1535 N N . GLY A 1 203 ? -3.781 -0.572 8.095 1.00 85.69 203 GLY A N 1
ATOM 1536 C CA . GLY A 1 203 ? -4.048 -0.241 6.696 1.00 85.69 203 GLY A CA 1
ATOM 1537 C C . GLY A 1 203 ? -3.174 0.888 6.153 1.00 85.69 203 GLY A C 1
ATOM 1538 O O . GLY A 1 203 ? -3.488 1.427 5.097 1.00 85.69 203 GLY A O 1
ATOM 1539 N N . THR A 1 204 ? -2.100 1.265 6.857 1.00 89.44 204 THR A N 1
ATOM 1540 C CA . THR A 1 204 ? -1.050 2.107 6.271 1.00 89.44 204 THR A CA 1
ATOM 1541 C C . THR A 1 204 ? -0.469 1.385 5.074 1.00 89.44 204 THR A C 1
ATOM 1543 O O . THR A 1 204 ? -0.153 0.193 5.165 1.00 89.44 204 THR A O 1
ATOM 1546 N N . PHE A 1 205 ? -0.285 2.114 3.974 1.00 88.69 205 PHE A N 1
ATOM 1547 C CA . PHE A 1 205 ? 0.428 1.557 2.844 1.00 88.69 205 PHE A CA 1
ATOM 1548 C C . PHE A 1 205 ? 1.414 2.505 2.191 1.00 88.69 205 PHE A C 1
ATOM 1550 O O . PHE A 1 205 ? 1.280 3.724 2.264 1.00 88.69 205 PHE A O 1
ATOM 1557 N N . ILE A 1 206 ? 2.394 1.910 1.524 1.00 88.75 206 ILE A N 1
ATOM 1558 C CA . ILE A 1 206 ? 3.320 2.594 0.637 1.00 88.75 206 ILE A CA 1
ATOM 1559 C C . ILE A 1 206 ? 3.070 2.093 -0.770 1.00 88.75 206 ILE A C 1
ATOM 1561 O O . ILE A 1 206 ? 3.087 0.890 -1.006 1.00 88.75 206 ILE A O 1
ATOM 1565 N N . ALA A 1 207 ? 2.839 3.014 -1.694 1.00 89.50 207 ALA A N 1
ATOM 1566 C CA . ALA A 1 207 ? 2.804 2.709 -3.107 1.00 89.50 207 ALA A CA 1
ATOM 1567 C C . ALA A 1 207 ? 4.136 3.126 -3.739 1.00 89.50 207 ALA A C 1
ATOM 1569 O O . ALA A 1 207 ? 4.519 4.295 -3.640 1.00 89.50 207 ALA A O 1
ATOM 1570 N N . THR A 1 208 ? 4.830 2.198 -4.393 1.00 90.62 208 THR A N 1
ATOM 1571 C CA . THR A 1 208 ? 6.034 2.481 -5.192 1.00 90.62 208 THR A CA 1
ATOM 1572 C C . THR A 1 208 ? 6.235 1.408 -6.266 1.00 90.62 208 THR A C 1
ATOM 1574 O O . THR A 1 208 ? 5.759 0.284 -6.130 1.00 90.62 208 THR A O 1
ATOM 1577 N N . ASN A 1 209 ? 6.917 1.744 -7.359 1.00 89.75 209 ASN A N 1
ATOM 1578 C CA . ASN A 1 209 ? 7.354 0.788 -8.381 1.00 89.75 209 ASN A CA 1
ATOM 1579 C C . ASN A 1 209 ? 8.832 0.399 -8.249 1.00 89.75 209 ASN A C 1
ATOM 1581 O O . ASN A 1 209 ? 9.418 -0.123 -9.196 1.00 89.75 209 ASN A O 1
ATOM 1585 N N . GLY A 1 210 ? 9.432 0.641 -7.081 1.00 89.06 210 GLY A N 1
ATOM 1586 C CA . GLY A 1 210 ? 10.777 0.170 -6.780 1.00 89.06 210 GLY A CA 1
ATOM 1587 C C . GLY A 1 210 ? 10.802 -1.355 -6.729 1.00 89.06 210 GLY A C 1
ATOM 1588 O O . GLY A 1 210 ? 9.832 -1.993 -6.315 1.00 89.06 210 GLY A O 1
ATOM 1589 N N . ILE A 1 211 ? 11.910 -1.959 -7.149 1.00 85.94 211 ILE A N 1
ATOM 1590 C CA . ILE A 1 211 ? 12.092 -3.415 -7.050 1.00 85.94 211 ILE A CA 1
ATOM 1591 C C . ILE A 1 211 ? 12.452 -3.864 -5.636 1.00 85.94 211 ILE A C 1
ATOM 1593 O O . ILE A 1 211 ? 12.122 -4.979 -5.246 1.00 85.94 211 ILE A O 1
ATOM 1597 N N . SER A 1 212 ? 13.088 -2.987 -4.859 1.00 85.31 212 SER A N 1
ATOM 1598 C CA . SER A 1 212 ? 13.335 -3.184 -3.436 1.00 85.31 212 SER A CA 1
ATOM 1599 C C . SER A 1 212 ? 12.668 -2.053 -2.676 1.00 85.31 212 SER A C 1
ATOM 1601 O O . SER A 1 212 ? 12.886 -0.874 -2.965 1.00 85.31 212 SER A O 1
ATOM 1603 N N . GLN A 1 213 ? 11.833 -2.416 -1.710 1.00 84.62 213 GLN A N 1
ATOM 1604 C CA . GLN A 1 213 ? 11.083 -1.456 -0.923 1.00 84.62 213 GLN A CA 1
ATOM 1605 C C . GLN A 1 213 ? 10.985 -1.910 0.525 1.00 84.62 213 GLN A C 1
ATOM 1607 O O . GLN A 1 213 ? 10.772 -3.089 0.813 1.00 84.62 213 GLN A O 1
ATOM 1612 N N . SER A 1 214 ? 11.127 -0.967 1.443 1.00 84.06 214 SER A N 1
ATOM 1613 C CA . SER A 1 214 ? 10.864 -1.166 2.861 1.00 84.06 214 SER A CA 1
ATOM 1614 C C . SER A 1 214 ? 10.438 0.145 3.494 1.00 84.06 214 SER A C 1
ATOM 1616 O O . SER A 1 214 ? 10.582 1.216 2.905 1.00 84.06 214 SER A O 1
ATOM 1618 N N . TRP A 1 215 ? 9.920 0.079 4.711 1.00 86.00 215 TRP A N 1
ATOM 1619 C CA . TRP A 1 215 ? 9.836 1.263 5.542 1.00 86.00 215 TRP A CA 1
ATOM 1620 C C . TRP A 1 215 ? 10.014 0.924 7.001 1.00 86.00 215 TRP A C 1
ATOM 1622 O O . TRP A 1 215 ? 9.898 -0.230 7.411 1.00 86.00 215 TRP A O 1
ATOM 1632 N N . LYS A 1 216 ? 10.290 1.962 7.779 1.00 86.31 216 LYS A N 1
ATOM 1633 C CA . LYS A 1 216 ? 10.305 1.926 9.234 1.00 86.31 216 LYS A CA 1
ATOM 1634 C C . LYS A 1 216 ? 9.456 3.068 9.764 1.00 86.31 216 LYS A C 1
ATOM 1636 O O . LYS A 1 216 ? 9.416 4.142 9.167 1.00 86.31 216 LYS A O 1
ATOM 1641 N N . PHE A 1 217 ? 8.798 2.826 10.890 1.00 85.50 217 PHE A N 1
ATOM 1642 C CA . PHE A 1 217 ? 8.181 3.873 11.688 1.00 85.50 217 PHE A CA 1
ATOM 1643 C C . PHE A 1 217 ? 9.005 4.055 12.947 1.00 85.50 217 PHE A C 1
ATOM 1645 O O . PHE A 1 217 ? 9.194 3.099 13.695 1.00 85.50 217 PHE A O 1
ATOM 1652 N N . SER A 1 218 ? 9.505 5.256 13.188 1.00 83.06 218 SER A N 1
ATOM 1653 C CA . SER A 1 218 ? 10.184 5.566 14.442 1.00 83.06 218 SER A CA 1
ATOM 1654 C C . SER A 1 218 ? 10.065 7.046 14.731 1.00 83.06 218 SER A C 1
ATOM 1656 O O . SER A 1 218 ? 10.158 7.855 13.812 1.00 83.06 218 SER A O 1
ATOM 1658 N N . LEU A 1 219 ? 9.849 7.396 16.002 1.00 81.62 219 LEU A N 1
ATOM 1659 C CA . LEU A 1 219 ? 9.751 8.789 16.453 1.00 81.62 219 LEU A CA 1
ATOM 1660 C C . LEU A 1 219 ? 8.813 9.621 15.557 1.00 81.62 219 LEU A C 1
ATOM 1662 O O . LEU A 1 219 ? 9.178 10.683 15.060 1.00 81.62 219 LEU A O 1
ATOM 1666 N N . ASP A 1 220 ? 7.615 9.087 15.300 1.00 83.56 220 ASP A N 1
ATOM 1667 C CA . ASP A 1 220 ? 6.584 9.691 14.443 1.00 83.56 220 ASP A CA 1
ATOM 1668 C C . ASP A 1 220 ? 6.960 9.914 12.968 1.00 83.56 220 ASP A C 1
ATOM 1670 O O . ASP A 1 220 ? 6.222 10.571 12.229 1.00 83.56 220 ASP A O 1
ATOM 1674 N N . THR A 1 221 ? 8.072 9.338 12.522 1.00 87.25 221 THR A N 1
ATOM 1675 C CA . THR A 1 221 ? 8.600 9.494 11.168 1.00 87.25 221 THR A CA 1
ATOM 1676 C C . THR A 1 221 ? 8.505 8.177 10.410 1.00 87.25 221 THR A C 1
ATOM 1678 O O . THR A 1 221 ? 8.884 7.115 10.911 1.00 87.25 221 THR A O 1
ATOM 1681 N N . PHE A 1 222 ? 7.996 8.257 9.184 1.00 89.69 222 PHE A N 1
ATOM 1682 C CA . PHE A 1 222 ? 8.046 7.190 8.198 1.00 89.69 222 PHE A CA 1
ATOM 1683 C C . PHE A 1 222 ? 9.325 7.337 7.388 1.00 89.69 222 PHE A C 1
ATOM 1685 O O . PHE A 1 222 ? 9.495 8.312 6.659 1.00 89.69 222 PHE A O 1
ATOM 1692 N N . PHE A 1 223 ? 10.199 6.348 7.492 1.00 90.19 223 PHE A N 1
ATOM 1693 C CA . PHE A 1 223 ? 11.399 6.237 6.675 1.00 90.19 223 PHE A CA 1
ATOM 1694 C C . PHE A 1 223 ? 11.112 5.235 5.577 1.00 90.19 223 PHE A C 1
ATOM 1696 O O . PHE A 1 223 ? 10.950 4.053 5.876 1.00 90.19 223 PHE A O 1
ATOM 1703 N N . VAL A 1 224 ? 11.013 5.688 4.333 1.00 90.88 224 VAL A N 1
ATOM 1704 C CA . VAL A 1 224 ? 10.716 4.830 3.188 1.00 90.88 224 VAL A CA 1
ATOM 1705 C C . VAL A 1 224 ? 12.001 4.568 2.428 1.00 90.88 224 VAL A C 1
ATOM 1707 O O . VAL A 1 224 ? 12.691 5.486 2.005 1.00 90.88 224 VAL A O 1
ATOM 1710 N N . THR A 1 225 ? 12.322 3.299 2.223 1.00 88.94 225 THR A N 1
ATOM 1711 C CA . THR A 1 225 ? 13.357 2.874 1.285 1.00 88.94 225 THR A CA 1
ATOM 1712 C C . THR A 1 225 ? 12.664 2.381 0.028 1.00 88.94 225 THR A C 1
ATOM 1714 O O . THR A 1 225 ? 11.831 1.483 0.106 1.00 88.94 225 THR A O 1
ATOM 1717 N N . ALA A 1 226 ? 13.000 2.961 -1.118 1.00 89.56 226 ALA A N 1
ATOM 1718 C CA . ALA A 1 226 ? 12.498 2.529 -2.416 1.00 89.56 226 ALA A CA 1
ATOM 1719 C C . ALA A 1 226 ? 13.642 2.622 -3.422 1.00 89.56 226 ALA A C 1
ATOM 1721 O O . ALA A 1 226 ? 14.228 3.689 -3.610 1.00 89.56 226 ALA A O 1
ATOM 1722 N N . VAL A 1 227 ? 13.989 1.493 -4.030 1.00 90.50 227 VAL A N 1
ATOM 1723 C CA . VAL A 1 227 ? 15.187 1.351 -4.855 1.00 90.50 227 VAL A CA 1
ATOM 1724 C C . VAL A 1 227 ? 14.827 0.645 -6.152 1.00 90.50 227 VAL A C 1
ATOM 1726 O O . VAL A 1 227 ? 14.143 -0.378 -6.157 1.00 90.50 227 VAL A O 1
ATOM 1729 N N . SER A 1 228 ? 15.310 1.213 -7.251 1.00 92.88 228 SER A N 1
ATOM 1730 C CA . SER A 1 228 ? 15.282 0.641 -8.593 1.00 92.88 228 SER A CA 1
ATOM 1731 C C . SER A 1 228 ? 16.452 1.215 -9.395 1.00 92.88 228 SER A C 1
ATOM 1733 O O . SER A 1 228 ? 16.955 2.282 -9.022 1.00 92.88 228 SER A O 1
ATOM 1735 N N . PRO A 1 229 ? 16.865 0.555 -10.491 1.00 94.31 229 PRO A N 1
ATOM 1736 C CA . PRO A 1 229 ? 17.873 1.086 -11.399 1.00 94.31 229 PRO A CA 1
ATOM 1737 C C . PRO A 1 229 ? 17.480 2.453 -11.947 1.00 94.31 229 PRO A C 1
ATOM 1739 O O . PRO A 1 229 ? 16.297 2.701 -12.200 1.00 94.31 229 PRO A O 1
ATOM 1742 N N . HIS A 1 230 ? 18.467 3.324 -12.158 1.00 93.25 230 HIS A N 1
ATOM 1743 C CA . HIS A 1 230 ? 18.210 4.684 -12.635 1.00 93.25 230 HIS A CA 1
ATOM 1744 C C . HIS A 1 230 ? 17.719 4.717 -14.084 1.00 93.25 230 HIS A C 1
ATOM 1746 O O . HIS A 1 230 ? 16.876 5.543 -14.429 1.00 93.25 230 HIS A O 1
ATOM 1752 N N . PHE A 1 231 ? 18.203 3.788 -14.905 1.00 95.81 231 PHE A N 1
ATOM 1753 C CA . PHE A 1 231 ? 17.893 3.710 -16.326 1.00 95.81 231 PHE A CA 1
ATOM 1754 C C . PHE A 1 231 ? 17.204 2.396 -16.703 1.00 95.81 231 PHE A C 1
ATOM 1756 O O . PHE A 1 231 ? 17.518 1.333 -16.162 1.00 95.81 231 PHE A O 1
ATOM 1763 N N . LEU A 1 232 ? 16.303 2.468 -17.681 1.00 95.50 232 LEU A N 1
ATOM 1764 C CA . LEU A 1 232 ? 15.698 1.315 -18.344 1.00 95.50 232 LEU A CA 1
ATOM 1765 C C . LEU A 1 232 ? 16.708 0.614 -19.274 1.00 95.50 232 LEU A C 1
ATOM 1767 O O . LEU A 1 232 ? 17.718 1.223 -19.654 1.00 95.50 232 LEU A O 1
ATOM 1771 N N . PRO A 1 233 ? 16.448 -0.648 -19.676 1.00 96.44 233 PRO A N 1
ATOM 1772 C CA . PRO A 1 233 ? 17.278 -1.319 -20.670 1.00 96.44 233 PRO A CA 1
ATOM 1773 C C . PRO A 1 233 ? 17.364 -0.487 -21.963 1.00 96.44 233 PRO A C 1
ATOM 1775 O O . PRO A 1 233 ? 16.372 0.161 -22.313 1.00 96.44 233 PRO A O 1
ATOM 1778 N N . PRO A 1 234 ? 18.508 -0.490 -22.670 1.00 95.50 234 PRO A N 1
ATOM 1779 C CA . PRO A 1 234 ? 18.643 0.244 -23.921 1.00 95.50 234 PRO A CA 1
ATOM 1780 C C . PRO A 1 234 ? 17.605 -0.198 -24.955 1.00 95.50 234 PRO A C 1
ATOM 1782 O O . PRO A 1 234 ? 17.322 -1.390 -25.099 1.00 95.50 234 PRO A O 1
ATOM 1785 N N . ASP A 1 235 ? 17.061 0.760 -25.696 1.00 93.19 235 ASP A N 1
ATOM 1786 C CA . ASP A 1 235 ? 16.228 0.491 -26.862 1.00 93.19 235 ASP A CA 1
ATOM 1787 C C . ASP A 1 235 ? 17.066 0.007 -28.065 1.00 93.19 235 ASP A C 1
ATOM 1789 O O . ASP A 1 235 ? 18.292 -0.123 -28.003 1.00 93.19 235 ASP A O 1
ATOM 1793 N N . SER A 1 236 ? 16.415 -0.239 -29.206 1.00 93.25 236 SER A N 1
ATOM 1794 C CA . SER A 1 236 ? 17.096 -0.666 -30.437 1.00 93.25 236 SER A CA 1
ATOM 1795 C C . SER A 1 236 ? 18.078 0.368 -31.005 1.00 93.25 236 SER A C 1
ATOM 1797 O O . SER A 1 236 ? 18.872 0.026 -31.876 1.00 93.25 236 SER A O 1
ATOM 1799 N N . SER A 1 237 ? 18.022 1.625 -30.549 1.00 93.06 237 SER A N 1
ATOM 1800 C CA . SER A 1 237 ? 18.975 2.684 -30.905 1.00 93.06 237 SER A CA 1
ATOM 1801 C C . SER A 1 237 ? 20.169 2.766 -29.944 1.00 93.06 237 SER A C 1
ATOM 1803 O O . SER A 1 237 ? 21.069 3.578 -30.153 1.00 93.06 237 SER A O 1
ATOM 1805 N N . GLY A 1 238 ? 20.191 1.928 -28.900 1.00 92.31 238 GLY A N 1
ATOM 1806 C CA . GLY A 1 238 ? 21.217 1.921 -27.861 1.00 92.31 238 GLY A CA 1
ATOM 1807 C C . GLY A 1 238 ? 21.021 2.994 -26.788 1.00 92.31 238 GLY A C 1
ATOM 1808 O O . GLY A 1 238 ? 21.931 3.220 -25.991 1.00 92.31 238 GLY A O 1
ATOM 1809 N N . LYS A 1 239 ? 19.862 3.666 -26.747 1.00 94.12 239 LYS A N 1
ATOM 1810 C CA . LYS A 1 239 ? 19.558 4.703 -25.753 1.00 94.12 239 LYS A CA 1
ATOM 1811 C C . LYS A 1 239 ? 18.751 4.128 -24.598 1.00 94.12 239 LYS A C 1
ATOM 1813 O O . LYS A 1 239 ? 17.807 3.374 -24.810 1.00 94.12 239 LYS A O 1
ATOM 1818 N N . SER A 1 240 ? 19.092 4.537 -23.380 1.00 94.75 240 SER A N 1
ATOM 1819 C CA . SER A 1 240 ? 18.328 4.209 -22.177 1.00 94.75 240 SER A CA 1
ATOM 1820 C C . SER A 1 240 ? 17.528 5.411 -21.692 1.00 94.75 240 SER A C 1
ATOM 1822 O O . SER A 1 240 ? 18.077 6.491 -21.474 1.00 94.75 240 SER A O 1
ATOM 1824 N N . GLU A 1 241 ? 16.232 5.207 -21.477 1.00 94.56 241 GLU A N 1
ATOM 1825 C CA . GLU A 1 241 ? 15.372 6.175 -20.796 1.00 94.56 241 GLU A CA 1
ATOM 1826 C C . GLU A 1 241 ? 15.557 6.097 -19.275 1.00 94.56 241 GLU A C 1
ATOM 1828 O O . GLU A 1 241 ? 15.963 5.068 -18.729 1.00 94.56 241 GLU A O 1
ATOM 1833 N N . ILE A 1 242 ? 15.237 7.184 -18.573 1.00 94.31 242 ILE A N 1
ATOM 1834 C CA . ILE A 1 242 ? 15.206 7.198 -17.107 1.00 94.31 242 ILE A CA 1
ATOM 1835 C C . ILE A 1 242 ? 14.048 6.317 -16.628 1.00 94.31 242 ILE A C 1
ATOM 1837 O O . ILE A 1 242 ? 12.929 6.426 -17.130 1.00 94.31 242 ILE A O 1
ATOM 1841 N N . THR A 1 243 ? 14.296 5.479 -15.623 1.00 93.31 243 THR A N 1
ATOM 1842 C CA . THR A 1 243 ? 13.257 4.662 -14.994 1.00 93.31 243 THR A CA 1
ATOM 1843 C C . THR A 1 243 ? 12.239 5.574 -14.300 1.00 93.31 243 THR A C 1
ATOM 1845 O O . THR A 1 243 ? 12.598 6.227 -13.309 1.00 93.31 243 THR A O 1
ATOM 1848 N N . PRO A 1 244 ? 10.971 5.616 -14.756 1.00 92.19 244 PRO A N 1
ATOM 1849 C CA . PRO A 1 244 ? 9.939 6.384 -14.075 1.00 92.19 244 PRO A CA 1
ATOM 1850 C C . PRO A 1 244 ? 9.732 5.822 -12.670 1.00 92.19 244 PRO A C 1
ATOM 1852 O O . PRO A 1 244 ? 9.831 4.616 -12.445 1.00 92.19 244 PRO A O 1
ATOM 1855 N N . GLY A 1 245 ? 9.452 6.693 -11.713 1.00 90.38 245 GLY A N 1
ATOM 1856 C CA . GLY A 1 245 ? 9.386 6.325 -10.308 1.00 90.38 245 GLY A CA 1
ATOM 1857 C C . GLY A 1 245 ? 8.349 7.144 -9.574 1.00 90.38 245 GLY A C 1
ATOM 1858 O O . GLY A 1 245 ? 8.073 8.279 -9.941 1.00 90.38 245 GLY A O 1
ATOM 1859 N N . PHE A 1 246 ? 7.801 6.579 -8.511 1.00 91.88 246 PHE A N 1
ATOM 1860 C CA . PHE A 1 246 ? 6.994 7.310 -7.545 1.00 91.88 246 PHE A CA 1
ATOM 1861 C C . PHE A 1 246 ? 7.136 6.654 -6.175 1.00 91.88 246 PHE A C 1
ATOM 1863 O O . PHE A 1 246 ? 7.444 5.465 -6.044 1.00 91.88 246 PHE A O 1
ATOM 1870 N N . VAL A 1 247 ? 6.871 7.439 -5.138 1.00 92.38 247 VAL A N 1
ATOM 1871 C CA . VAL A 1 247 ? 6.688 6.942 -3.777 1.00 92.38 247 VAL A CA 1
ATOM 1872 C C . VAL A 1 247 ? 5.521 7.706 -3.179 1.00 92.38 247 VAL A C 1
ATOM 1874 O O . VAL A 1 247 ? 5.518 8.939 -3.153 1.00 92.38 247 VAL A O 1
ATOM 1877 N N . ARG A 1 248 ? 4.506 6.983 -2.718 1.00 92.56 248 ARG A N 1
ATOM 1878 C CA . ARG A 1 248 ? 3.333 7.554 -2.055 1.00 92.56 248 ARG A CA 1
ATOM 1879 C C . ARG A 1 248 ? 3.088 6.813 -0.760 1.00 92.56 248 ARG A C 1
ATOM 1881 O O . ARG A 1 248 ? 3.223 5.596 -0.718 1.00 92.56 248 ARG A O 1
ATOM 1888 N N . VAL A 1 249 ? 2.680 7.528 0.273 1.00 92.50 249 VAL A N 1
ATOM 1889 C CA . VAL A 1 249 ? 2.362 6.943 1.575 1.00 92.50 249 VAL A CA 1
ATOM 1890 C C . VAL A 1 249 ? 0.930 7.293 1.917 1.00 92.50 249 VAL A C 1
ATOM 1892 O O . VAL A 1 249 ? 0.547 8.461 1.946 1.00 92.50 249 VAL A O 1
ATOM 1895 N N . PHE A 1 250 ? 0.122 6.277 2.167 1.00 92.56 250 PHE A N 1
ATOM 1896 C CA . PHE A 1 250 ? -1.220 6.453 2.675 1.00 92.56 250 PHE A CA 1
ATOM 1897 C C . PHE A 1 250 ? -1.255 6.253 4.175 1.00 92.56 250 PHE A C 1
ATOM 1899 O O . PHE A 1 250 ? -0.781 5.247 4.703 1.00 92.56 250 PHE A O 1
ATOM 1906 N N . LEU A 1 251 ? -1.894 7.205 4.840 1.00 92.56 251 LEU A N 1
ATOM 1907 C CA . LEU A 1 251 ? -2.030 7.240 6.281 1.00 92.56 251 LEU A CA 1
ATOM 1908 C C . LEU A 1 251 ? -3.513 7.153 6.653 1.00 92.56 251 LEU A C 1
ATOM 1910 O O . LEU A 1 251 ? -4.296 8.020 6.241 1.00 92.56 251 LEU A O 1
ATOM 1914 N N . PRO A 1 252 ? -3.922 6.141 7.441 1.00 91.50 252 PRO A N 1
ATOM 1915 C CA . PRO A 1 252 ? -5.315 5.950 7.804 1.00 91.50 252 PRO A CA 1
ATOM 1916 C C . PRO A 1 252 ? -5.884 7.139 8.573 1.00 91.50 252 PRO A C 1
ATOM 1918 O O . PRO A 1 252 ? -5.222 7.777 9.394 1.00 91.50 252 PRO A O 1
ATOM 1921 N N . LYS A 1 253 ? -7.181 7.382 8.391 1.00 90.88 253 LYS A N 1
ATOM 1922 C CA . LYS A 1 253 ? -7.917 8.429 9.107 1.00 90.88 253 LYS A CA 1
ATOM 1923 C C . LYS A 1 253 ? -7.785 8.315 10.626 1.00 90.88 253 LYS A C 1
ATOM 1925 O O . LYS A 1 253 ? -7.751 9.336 11.306 1.00 90.88 253 LYS A O 1
ATOM 1930 N N . ALA A 1 254 ? -7.717 7.093 11.153 1.00 90.06 254 ALA A N 1
ATOM 1931 C CA . ALA A 1 254 ? -7.541 6.859 12.581 1.00 90.06 254 ALA A CA 1
ATOM 1932 C C . ALA A 1 254 ? -6.211 7.437 13.091 1.00 90.06 254 ALA A C 1
ATOM 1934 O O . ALA A 1 254 ? -6.224 8.141 14.095 1.00 90.06 254 ALA A O 1
ATOM 1935 N N . TYR A 1 255 ? -5.102 7.240 12.373 1.00 92.50 255 TYR A N 1
ATOM 1936 C CA . TYR A 1 255 ? -3.816 7.865 12.690 1.00 92.50 255 TYR A CA 1
ATOM 1937 C C . TYR A 1 255 ? -3.899 9.396 12.655 1.00 92.50 255 TYR A C 1
ATOM 1939 O O . TYR A 1 255 ? -3.519 10.062 13.613 1.00 92.50 255 TYR A O 1
ATOM 1947 N N . ILE A 1 256 ? -4.486 9.969 11.601 1.00 93.94 256 ILE A N 1
ATOM 1948 C CA . ILE A 1 256 ? -4.569 11.430 11.444 1.00 93.94 256 ILE A CA 1
ATOM 1949 C C . ILE A 1 256 ? -5.434 12.095 12.526 1.00 93.94 256 ILE A C 1
ATOM 1951 O O . ILE A 1 256 ? -5.077 13.146 13.057 1.00 93.94 256 ILE A O 1
ATOM 1955 N N . ILE A 1 257 ? -6.568 11.491 12.877 1.00 87.94 257 ILE A N 1
ATOM 1956 C CA . ILE A 1 257 ? -7.507 12.096 13.827 1.00 87.94 257 ILE A CA 1
ATOM 1957 C C . ILE A 1 257 ? -7.139 11.772 15.271 1.00 87.94 257 ILE A C 1
ATOM 1959 O O . ILE A 1 257 ? -7.087 12.669 16.107 1.00 87.94 257 ILE A O 1
ATOM 1963 N N . LEU A 1 258 ? -6.921 10.494 15.582 1.00 84.62 258 LEU A N 1
ATOM 1964 C CA . LEU A 1 258 ? -6.777 10.043 16.966 1.00 84.62 258 LEU A CA 1
ATOM 1965 C C . LEU A 1 258 ? -5.364 10.264 17.485 1.00 84.62 258 LEU A C 1
ATOM 1967 O O . LEU A 1 258 ? -5.197 10.662 18.632 1.00 84.62 258 LEU A O 1
ATOM 1971 N N . ASP A 1 259 ? -4.365 10.005 16.647 1.00 87.19 259 ASP A N 1
ATOM 1972 C CA . ASP A 1 259 ? -2.974 10.102 17.060 1.00 87.19 259 ASP A CA 1
ATOM 1973 C C . ASP A 1 259 ? -2.373 11.470 16.703 1.00 87.19 259 ASP A C 1
ATOM 1975 O O . ASP A 1 259 ? -1.772 12.110 17.562 1.00 87.19 259 ASP A O 1
ATOM 1979 N N . ARG A 1 260 ? -2.570 11.994 15.486 1.00 90.75 260 ARG A N 1
ATOM 1980 C CA . ARG A 1 260 ? -2.047 13.325 15.118 1.00 90.75 260 ARG A CA 1
ATOM 1981 C C . ARG A 1 260 ? -2.898 14.501 15.618 1.00 90.75 260 ARG A C 1
ATOM 1983 O O . ARG A 1 260 ? -2.384 15.614 15.693 1.00 90.75 260 ARG A O 1
ATOM 1990 N N . GLY A 1 261 ? -4.154 14.260 16.004 1.00 86.62 261 GLY A N 1
ATOM 1991 C CA . GLY A 1 261 ? -5.029 15.250 16.646 1.00 86.62 261 GLY A CA 1
ATOM 1992 C C . GLY A 1 261 ? -5.818 16.157 15.693 1.00 86.62 261 GLY A C 1
ATOM 1993 O O . GLY A 1 261 ? -6.425 17.129 16.142 1.00 86.62 261 GLY A O 1
ATOM 1994 N N . TYR A 1 262 ? -5.840 15.869 14.388 1.00 88.69 262 TYR A N 1
ATOM 1995 C CA . TYR A 1 262 ? -6.592 16.682 13.428 1.00 88.69 262 TYR A CA 1
ATOM 1996 C C . TYR A 1 262 ? -8.093 16.398 13.498 1.00 88.69 262 TYR A C 1
ATOM 1998 O O . TYR A 1 262 ? -8.536 15.257 13.582 1.00 88.69 262 TYR A O 1
ATOM 2006 N N . LYS A 1 263 ? -8.918 17.436 13.353 1.00 86.00 263 LYS A N 1
ATOM 2007 C CA . LYS A 1 263 ? -10.386 17.284 13.312 1.00 86.00 263 LYS A CA 1
ATOM 2008 C C . LYS A 1 263 ? -10.914 16.761 11.983 1.00 86.00 263 LYS A C 1
ATOM 2010 O O . LYS A 1 263 ? -11.988 16.165 11.921 1.00 86.00 263 LYS A O 1
ATOM 2015 N N . SER A 1 264 ? -10.180 17.037 10.915 1.00 87.00 264 SER A N 1
ATOM 2016 C CA . SER A 1 264 ? -10.536 16.682 9.550 1.00 87.00 264 SER A CA 1
ATOM 2017 C C . SER A 1 264 ? -9.272 16.399 8.759 1.00 87.00 264 SER A C 1
ATOM 2019 O O . SER A 1 264 ? -8.252 17.056 8.952 1.00 87.00 264 SER A O 1
ATOM 2021 N N . LEU A 1 265 ? -9.372 15.460 7.822 1.00 90.19 265 LEU A N 1
ATOM 2022 C CA . LEU A 1 265 ? -8.303 15.142 6.877 1.00 90.19 265 LEU A CA 1
ATOM 2023 C C . LEU A 1 265 ? -7.965 16.339 5.979 1.00 90.19 265 LEU A C 1
ATOM 2025 O O . LEU A 1 265 ? -6.821 16.498 5.581 1.00 90.19 265 LEU A O 1
ATOM 2029 N N . SER A 1 266 ? -8.944 17.211 5.715 1.00 89.50 266 SER A N 1
ATOM 2030 C CA . SER A 1 266 ? -8.765 18.429 4.914 1.00 89.50 266 SER A CA 1
ATOM 2031 C C . SER A 1 266 ? -7.853 19.475 5.560 1.00 89.50 266 SER A C 1
ATOM 2033 O O . SER A 1 266 ? -7.462 20.420 4.890 1.00 89.50 266 SER A O 1
ATOM 2035 N N . LEU A 1 267 ? -7.559 19.345 6.858 1.00 89.62 267 LEU A N 1
ATOM 2036 C CA . LEU A 1 267 ? -6.663 20.252 7.583 1.00 89.62 267 LEU A CA 1
ATOM 2037 C C . LEU A 1 267 ? -5.197 19.813 7.503 1.00 89.62 267 LEU A C 1
ATOM 2039 O O . LEU A 1 267 ? -4.318 20.550 7.942 1.00 89.62 267 LEU A O 1
ATOM 2043 N N . VAL A 1 268 ? -4.926 18.621 6.965 1.00 93.25 268 VAL A N 1
ATOM 2044 C CA . VAL A 1 268 ? -3.561 18.181 6.683 1.00 93.25 268 VAL A CA 1
ATOM 2045 C C . VAL A 1 268 ? -3.186 18.697 5.300 1.00 93.25 268 VAL A C 1
ATOM 2047 O O . VAL A 1 268 ? -3.479 18.072 4.283 1.00 93.25 268 VAL A O 1
ATOM 2050 N N . THR A 1 269 ? -2.586 19.879 5.271 1.00 91.62 269 THR A N 1
ATOM 2051 C CA . THR A 1 269 ? -2.056 20.512 4.060 1.00 91.62 269 THR A CA 1
ATOM 2052 C C . THR A 1 269 ? -0.581 20.131 3.853 1.00 91.62 269 THR A C 1
ATOM 2054 O O . THR A 1 269 ? 0.028 19.566 4.769 1.00 91.62 269 THR A O 1
ATOM 2057 N N . PRO A 1 270 ? 0.024 20.400 2.679 1.00 93.00 270 PRO A N 1
ATOM 2058 C CA . PRO A 1 270 ? 1.446 20.138 2.429 1.00 93.00 270 PRO A CA 1
ATOM 2059 C C . PRO A 1 270 ? 2.393 20.656 3.518 1.00 93.00 270 PRO A C 1
ATOM 2061 O O . PRO A 1 270 ? 3.327 19.962 3.900 1.00 93.00 270 PRO A O 1
ATOM 2064 N N . GLU A 1 271 ? 2.110 21.820 4.102 1.00 91.38 271 GLU A N 1
ATOM 2065 C CA . GLU A 1 271 ? 2.930 22.455 5.146 1.00 91.38 271 GLU A CA 1
ATOM 2066 C C . GLU A 1 271 ? 2.899 21.684 6.476 1.00 91.38 271 GLU A C 1
ATOM 2068 O O . GLU A 1 271 ? 3.731 21.894 7.360 1.00 91.38 271 GLU A O 1
ATOM 2073 N N . ARG A 1 272 ? 1.931 20.774 6.636 1.00 94.12 272 ARG A N 1
ATOM 2074 C CA . ARG A 1 272 ? 1.808 19.870 7.787 1.00 94.12 272 ARG A CA 1
ATOM 2075 C C . ARG A 1 272 ? 2.527 18.545 7.586 1.00 94.12 272 ARG A C 1
ATOM 2077 O O . ARG A 1 272 ? 2.499 17.699 8.482 1.00 94.12 272 ARG A O 1
ATOM 2084 N N . VAL A 1 273 ? 3.183 18.373 6.445 1.00 95.81 273 VAL A N 1
ATOM 2085 C CA . VAL A 1 273 ? 4.011 17.216 6.141 1.00 95.81 273 VAL A CA 1
ATOM 2086 C C . VAL A 1 273 ? 5.450 17.686 6.006 1.00 95.81 273 VAL A C 1
ATOM 2088 O O . VAL A 1 273 ? 5.815 18.346 5.038 1.00 95.81 273 VAL A O 1
ATOM 2091 N N . LYS A 1 274 ? 6.289 17.321 6.976 1.00 96.12 274 LYS A N 1
ATOM 2092 C CA . LYS A 1 274 ? 7.738 17.400 6.784 1.00 96.12 274 LYS A CA 1
ATOM 2093 C C . LYS A 1 274 ? 8.132 16.259 5.864 1.00 96.12 274 LYS A C 1
ATOM 2095 O O . LYS A 1 274 ? 7.794 15.116 6.165 1.00 96.12 274 LYS A O 1
ATOM 2100 N N . LEU A 1 275 ? 8.807 16.580 4.769 1.00 96.31 275 LEU A N 1
ATOM 2101 C CA . LEU A 1 275 ? 9.246 15.615 3.776 1.00 96.31 275 LEU A CA 1
ATOM 2102 C C . LEU A 1 275 ? 10.671 15.946 3.340 1.00 96.31 275 LEU A C 1
ATOM 2104 O O . LEU A 1 275 ? 10.954 17.074 2.933 1.00 96.31 275 LEU A O 1
ATOM 2108 N N . THR A 1 276 ? 11.534 14.939 3.366 1.00 95.06 276 THR A N 1
ATOM 2109 C CA . THR A 1 276 ? 12.799 14.953 2.635 1.00 95.06 276 THR A CA 1
ATOM 2110 C C . THR A 1 276 ? 12.817 13.824 1.614 1.00 95.06 276 THR A C 1
ATOM 2112 O O . THR A 1 276 ? 12.191 12.781 1.803 1.00 95.06 276 THR A O 1
ATOM 2115 N N . VAL A 1 277 ? 13.516 14.037 0.505 1.00 91.94 277 VAL A N 1
ATOM 2116 C CA . VAL A 1 277 ? 13.785 13.029 -0.523 1.00 91.94 277 VAL A CA 1
ATOM 2117 C C . VAL A 1 277 ? 15.279 13.074 -0.786 1.00 91.94 277 VAL A C 1
ATOM 2119 O O . VAL A 1 277 ? 15.820 14.118 -1.133 1.00 91.94 277 VAL A O 1
ATOM 2122 N N . SER A 1 278 ? 15.968 11.953 -0.574 1.00 86.88 278 SER A N 1
ATOM 2123 C CA . SER A 1 278 ? 17.430 11.865 -0.703 1.00 86.88 278 SER A CA 1
ATOM 2124 C C . SER A 1 278 ? 18.183 12.896 0.154 1.00 86.88 278 SER A C 1
ATOM 2126 O O . SER A 1 278 ? 19.235 13.386 -0.241 1.00 86.88 278 SER A O 1
ATOM 2128 N N . GLY A 1 279 ? 17.637 13.223 1.332 1.00 86.44 279 GLY A N 1
ATOM 2129 C CA . GLY A 1 279 ? 18.203 14.202 2.266 1.00 86.44 279 GLY A CA 1
ATOM 2130 C C . GLY A 1 279 ? 17.876 15.666 1.951 1.00 86.44 279 GLY A C 1
ATOM 2131 O O . GLY A 1 279 ? 18.174 16.537 2.764 1.00 86.44 279 GLY A O 1
ATOM 2132 N N . GLU A 1 280 ? 17.229 15.950 0.821 1.00 89.81 280 GLU A N 1
ATOM 2133 C CA . GLU A 1 280 ? 16.827 17.302 0.431 1.00 89.81 280 GLU A CA 1
ATOM 2134 C C . GLU A 1 280 ? 15.369 17.571 0.806 1.00 89.81 280 GLU A C 1
ATOM 2136 O O . GLU A 1 280 ? 14.525 16.678 0.733 1.00 89.81 280 GLU A O 1
ATOM 2141 N N . ASN A 1 281 ? 15.052 18.806 1.201 1.00 92.81 281 ASN A N 1
ATOM 2142 C CA . ASN A 1 281 ? 13.672 19.200 1.487 1.00 92.81 281 ASN A CA 1
ATOM 2143 C C . ASN A 1 281 ? 12.816 19.097 0.220 1.00 92.81 281 ASN A C 1
ATOM 2145 O O . ASN A 1 281 ? 13.175 19.641 -0.822 1.00 92.81 281 ASN A O 1
ATOM 2149 N N . ALA A 1 282 ? 11.651 18.467 0.339 1.00 92.50 282 ALA A N 1
ATOM 2150 C CA . ALA A 1 282 ? 10.690 18.345 -0.748 1.00 92.50 282 ALA A CA 1
ATOM 2151 C C . ALA A 1 282 ? 9.291 18.769 -0.288 1.00 92.50 282 ALA A C 1
ATOM 2153 O O . ALA A 1 282 ? 8.971 18.774 0.902 1.00 92.50 282 ALA A O 1
ATOM 2154 N N . THR A 1 283 ? 8.434 19.123 -1.242 1.00 91.69 283 THR A N 1
ATOM 2155 C CA . THR A 1 283 ? 7.037 19.472 -0.967 1.00 91.69 283 THR A CA 1
ATOM 2156 C C . THR A 1 283 ? 6.139 18.298 -1.312 1.00 91.69 283 THR A C 1
ATOM 215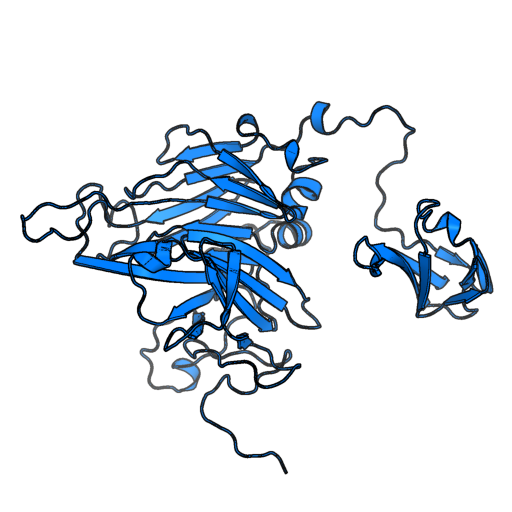8 O O . THR A 1 283 ? 6.044 17.891 -2.468 1.00 91.69 283 THR A O 1
ATOM 2161 N N . ALA A 1 284 ? 5.449 17.767 -0.306 1.00 92.81 284 ALA A N 1
ATOM 2162 C CA . ALA A 1 284 ? 4.484 16.704 -0.516 1.00 92.81 284 ALA A CA 1
ATOM 2163 C C . ALA A 1 284 ? 3.202 17.232 -1.174 1.00 92.81 284 ALA A C 1
ATOM 2165 O O . ALA A 1 284 ? 2.711 18.307 -0.828 1.00 92.81 284 ALA A O 1
ATOM 2166 N N . LYS A 1 285 ? 2.570 16.428 -2.031 1.00 95.00 285 LYS A N 1
ATOM 2167 C CA . LYS A 1 285 ? 1.168 16.642 -2.409 1.00 95.00 285 LYS A CA 1
ATOM 2168 C C . LYS A 1 285 ? 0.279 15.779 -1.522 1.00 95.00 285 LYS A C 1
ATOM 2170 O O . LYS A 1 285 ? 0.347 14.553 -1.562 1.00 95.00 285 LYS A O 1
ATOM 2175 N N . VAL A 1 286 ? -0.592 16.421 -0.746 1.00 94.06 286 VAL A N 1
ATOM 2176 C CA . VAL A 1 286 ? -1.511 15.738 0.174 1.00 94.06 286 VAL A CA 1
ATOM 2177 C C . VAL A 1 286 ? -2.908 15.682 -0.428 1.00 94.06 286 VAL A C 1
ATOM 2179 O O . VAL A 1 286 ? -3.481 16.705 -0.793 1.00 94.06 286 VAL A O 1
ATOM 2182 N N . THR A 1 287 ? -3.465 14.477 -0.528 1.00 91.69 287 THR A N 1
ATOM 2183 C CA . THR A 1 287 ? -4.811 14.237 -1.057 1.00 91.69 287 THR A CA 1
ATOM 2184 C C . THR A 1 287 ? -5.674 13.552 0.005 1.00 91.69 287 THR A C 1
ATOM 2186 O O . THR A 1 287 ? -5.448 12.378 0.312 1.00 91.69 287 THR A O 1
ATOM 2189 N N . PRO A 1 288 ? -6.667 14.247 0.586 1.00 89.62 288 PRO A N 1
ATOM 2190 C CA . PRO A 1 288 ? -7.651 13.623 1.461 1.00 89.62 288 PRO A CA 1
ATOM 2191 C C . PRO A 1 288 ? -8.525 12.619 0.702 1.00 89.62 288 PRO A C 1
ATOM 2193 O O . PRO A 1 288 ? -8.948 12.867 -0.424 1.00 89.62 288 PRO A O 1
ATOM 2196 N N . THR A 1 289 ? -8.841 11.506 1.352 1.00 85.19 289 THR A N 1
ATOM 2197 C CA . THR A 1 289 ? -9.776 10.477 0.876 1.00 85.19 289 THR A CA 1
ATOM 2198 C C . THR A 1 289 ? -10.790 10.164 1.977 1.00 85.19 289 THR A C 1
ATOM 2200 O O . THR A 1 289 ? -10.633 10.600 3.119 1.00 85.19 289 THR A O 1
ATOM 2203 N N . ASP A 1 290 ? -11.803 9.349 1.687 1.00 82.88 290 ASP A N 1
ATOM 2204 C CA . ASP A 1 290 ? -12.779 8.926 2.701 1.00 82.88 290 ASP A CA 1
ATOM 2205 C C . ASP A 1 290 ? -12.138 8.164 3.881 1.00 82.88 290 ASP A C 1
ATOM 2207 O O . ASP A 1 290 ? -12.647 8.200 5.010 1.00 82.88 290 ASP A O 1
ATOM 2211 N N . HIS A 1 291 ? -11.003 7.499 3.640 1.00 84.69 291 HIS A N 1
ATOM 2212 C CA . HIS A 1 291 ? -10.387 6.553 4.574 1.00 84.69 291 HIS A CA 1
ATOM 2213 C C . HIS A 1 291 ? -9.070 7.034 5.195 1.00 84.69 291 HIS A C 1
ATOM 2215 O O . HIS A 1 291 ? -8.570 6.391 6.118 1.00 84.69 291 HIS A O 1
ATOM 2221 N N . GLY A 1 292 ? -8.520 8.162 4.748 1.00 90.81 292 GLY A N 1
ATOM 2222 C CA . GLY A 1 292 ? -7.211 8.654 5.179 1.00 90.81 292 GLY A CA 1
ATOM 2223 C C . GLY A 1 292 ? -6.658 9.724 4.247 1.00 90.81 292 GLY A C 1
ATOM 2224 O O . GLY A 1 292 ? -7.396 10.278 3.432 1.00 90.81 292 GLY A O 1
ATOM 2225 N N . ILE A 1 293 ? -5.366 10.008 4.350 1.00 93.12 293 ILE A N 1
ATOM 2226 C CA . ILE A 1 293 ? -4.666 10.896 3.415 1.00 93.12 293 ILE A CA 1
ATOM 2227 C C . ILE A 1 293 ? -3.679 10.093 2.576 1.00 93.12 293 ILE A C 1
ATOM 2229 O O . ILE A 1 293 ? -3.022 9.195 3.093 1.00 93.12 293 ILE A O 1
ATOM 2233 N N . LEU A 1 294 ? -3.564 10.435 1.297 1.00 92.81 294 LEU A N 1
ATOM 2234 C CA . LEU A 1 294 ? -2.480 9.987 0.433 1.00 92.81 294 LEU A CA 1
ATOM 2235 C C . LEU A 1 294 ? -1.461 11.120 0.314 1.00 92.81 294 LEU A C 1
ATOM 2237 O O . LEU A 1 294 ? -1.811 12.227 -0.093 1.00 92.81 294 LEU A O 1
ATOM 2241 N N . VAL A 1 295 ? -0.216 10.836 0.672 1.00 94.44 295 VAL A N 1
ATOM 2242 C CA . VAL A 1 295 ? 0.914 11.756 0.571 1.00 94.44 295 VAL A CA 1
ATOM 2243 C C . VAL A 1 295 ? 1.782 11.304 -0.595 1.00 94.44 295 VAL A C 1
ATOM 2245 O O . VAL A 1 295 ? 2.409 10.250 -0.533 1.00 94.44 295 VAL A O 1
ATOM 2248 N N . ASP A 1 296 ? 1.789 12.082 -1.671 1.00 94.06 296 ASP A N 1
ATOM 2249 C CA . ASP A 1 296 ? 2.699 11.903 -2.800 1.00 94.06 296 ASP A CA 1
ATOM 2250 C C . ASP A 1 296 ? 3.991 12.674 -2.515 1.00 94.06 296 ASP A C 1
ATOM 2252 O O . ASP A 1 296 ? 3.956 13.869 -2.209 1.00 94.06 296 ASP A O 1
ATOM 2256 N N . THR A 1 297 ? 5.117 11.965 -2.559 1.00 94.62 297 THR A N 1
ATOM 2257 C CA . THR A 1 297 ? 6.435 12.505 -2.194 1.00 94.62 297 THR A CA 1
ATOM 2258 C C . THR A 1 297 ? 7.068 13.349 -3.302 1.00 94.62 297 THR A C 1
ATOM 2260 O O . THR A 1 297 ? 8.114 13.950 -3.083 1.00 94.62 297 THR A O 1
ATOM 2263 N N . GLY A 1 298 ? 6.465 13.389 -4.495 1.00 92.06 298 GLY A N 1
ATOM 2264 C CA . GLY A 1 298 ? 7.006 14.122 -5.641 1.00 92.06 298 GLY A CA 1
ATOM 2265 C C . GLY A 1 298 ? 8.151 13.407 -6.364 1.00 92.06 298 GLY A C 1
ATOM 2266 O O . GLY A 1 298 ? 8.703 13.955 -7.314 1.00 92.06 298 GLY A O 1
ATOM 2267 N N . VAL A 1 299 ? 8.495 12.180 -5.961 1.00 92.06 299 VAL A N 1
ATOM 2268 C CA . VAL A 1 299 ? 9.399 11.312 -6.727 1.00 92.06 299 VAL A CA 1
ATOM 2269 C C . VAL A 1 299 ? 8.799 11.061 -8.111 1.00 92.06 299 VAL A C 1
ATOM 2271 O O . VAL A 1 299 ? 7.651 10.632 -8.207 1.00 92.06 299 VAL A O 1
ATOM 2274 N N . THR A 1 300 ? 9.587 11.302 -9.161 1.00 91.38 300 THR A N 1
ATOM 2275 C CA . THR A 1 300 ? 9.193 11.087 -10.568 1.00 91.38 300 THR A CA 1
ATOM 2276 C C . THR A 1 300 ? 10.074 10.077 -11.307 1.00 91.38 300 THR A C 1
ATOM 2278 O O . THR A 1 300 ? 9.688 9.565 -12.359 1.00 91.38 300 THR A O 1
ATOM 2281 N N . HIS A 1 301 ? 11.241 9.743 -10.753 1.00 91.00 301 HIS A N 1
ATOM 2282 C CA . HIS A 1 301 ? 12.158 8.739 -11.283 1.00 91.00 301 HIS A CA 1
ATOM 2283 C C . HIS A 1 301 ? 12.923 8.032 -10.162 1.00 91.00 301 HIS A C 1
ATOM 2285 O O . HIS A 1 301 ? 13.102 8.581 -9.070 1.00 91.00 301 HIS A O 1
ATOM 2291 N N . PHE A 1 302 ? 13.420 6.822 -10.425 1.00 87.56 302 PHE A N 1
ATOM 2292 C CA . PHE A 1 302 ? 14.256 6.128 -9.448 1.00 87.56 302 PHE A CA 1
ATOM 2293 C C . PHE A 1 302 ? 15.703 6.561 -9.515 1.00 87.56 302 PHE A C 1
ATOM 2295 O O . PHE A 1 302 ? 16.316 6.581 -10.567 1.00 87.56 302 PHE A O 1
ATOM 2302 N N . SER A 1 303 ? 16.248 6.898 -8.354 1.00 78.69 303 SER A N 1
ATOM 2303 C CA . SER A 1 303 ? 17.671 7.099 -8.092 1.00 78.69 303 SER A CA 1
ATOM 2304 C C . SER A 1 303 ? 17.925 6.839 -6.596 1.00 78.69 303 SER A C 1
ATOM 2306 O O . SER A 1 303 ? 18.584 7.629 -5.924 1.00 78.69 303 SER A O 1
ATOM 2308 N N . ALA A 1 304 ? 17.305 5.777 -6.062 1.00 77.06 304 ALA A N 1
ATOM 2309 C CA . ALA A 1 304 ? 17.158 5.521 -4.624 1.00 77.06 304 ALA A CA 1
ATOM 2310 C C . ALA A 1 304 ? 16.626 6.746 -3.836 1.00 77.06 304 ALA A C 1
ATOM 2312 O O . ALA A 1 304 ? 17.298 7.234 -2.928 1.00 77.06 304 ALA A O 1
ATOM 2313 N N . PRO A 1 305 ? 15.426 7.260 -4.182 1.00 82.69 305 PRO A N 1
ATOM 2314 C CA . PRO A 1 305 ? 14.889 8.512 -3.644 1.00 82.69 305 PRO A CA 1
ATOM 2315 C C . PRO A 1 305 ? 14.756 8.539 -2.117 1.00 82.69 305 PRO A C 1
ATOM 2317 O O . PRO A 1 305 ? 14.827 9.617 -1.540 1.00 82.69 305 PRO A O 1
ATOM 2320 N N . ASN A 1 306 ? 14.550 7.380 -1.484 1.00 88.31 306 ASN A N 1
ATOM 2321 C CA . ASN A 1 306 ? 14.432 7.172 -0.036 1.00 88.31 306 ASN A CA 1
ATOM 2322 C C . ASN A 1 306 ? 13.749 8.317 0.744 1.00 88.31 306 ASN A C 1
ATOM 2324 O O . ASN A 1 306 ? 14.421 9.022 1.499 1.00 88.31 306 ASN A O 1
ATOM 2328 N N . PRO A 1 307 ? 12.439 8.549 0.542 1.00 92.38 307 PRO A N 1
ATOM 2329 C CA . PRO A 1 307 ? 11.742 9.626 1.232 1.00 92.38 307 PRO A CA 1
ATOM 2330 C C . PRO A 1 307 ? 11.631 9.406 2.745 1.00 92.38 307 PRO A C 1
ATOM 2332 O O . PRO A 1 307 ? 11.330 8.301 3.202 1.00 92.38 307 PRO A O 1
ATOM 2335 N N . GLU A 1 308 ? 11.759 10.480 3.516 1.00 94.12 308 GLU A N 1
ATOM 2336 C CA . GLU A 1 308 ? 11.451 10.507 4.947 1.00 94.12 308 GLU A CA 1
ATOM 2337 C C . GLU A 1 308 ? 10.314 11.491 5.187 1.00 94.12 308 GLU A C 1
ATOM 2339 O O . GLU A 1 308 ? 10.391 12.646 4.768 1.00 94.12 308 GLU A O 1
ATOM 2344 N N . MET A 1 309 ? 9.242 11.050 5.846 1.00 94.75 309 MET A N 1
ATOM 2345 C CA . MET A 1 309 ? 8.078 11.902 6.063 1.00 94.75 309 MET A CA 1
ATOM 2346 C C . MET A 1 309 ? 7.503 11.828 7.468 1.00 94.75 309 MET A C 1
ATOM 2348 O O . MET A 1 309 ? 7.434 10.774 8.096 1.00 94.75 309 MET A O 1
ATOM 2352 N N . MET A 1 310 ? 6.994 12.963 7.930 1.00 94.19 310 MET A N 1
ATOM 2353 C CA . MET A 1 310 ? 6.326 13.105 9.215 1.00 94.19 310 MET A CA 1
ATOM 2354 C C . MET A 1 310 ? 5.113 14.012 9.053 1.00 94.19 310 MET A C 1
ATOM 2356 O O . MET A 1 310 ? 5.228 15.148 8.591 1.00 94.19 310 MET A O 1
ATOM 2360 N N . VAL A 1 311 ? 3.949 13.529 9.490 1.00 95.12 311 VAL A N 1
ATOM 2361 C CA . VAL A 1 311 ? 2.777 14.392 9.670 1.00 95.12 311 VAL A CA 1
ATOM 2362 C C . VAL A 1 311 ? 2.897 15.063 11.030 1.00 95.12 311 VAL A C 1
ATOM 2364 O O . VAL A 1 311 ? 2.886 14.400 12.072 1.00 95.12 311 VAL A O 1
ATOM 2367 N N . LEU A 1 312 ? 3.008 16.388 11.018 1.00 92.56 312 LEU A N 1
ATOM 2368 C CA . LEU A 1 312 ? 3.089 17.190 12.232 1.00 92.56 312 LEU A CA 1
ATOM 2369 C C . LEU A 1 312 ? 1.827 17.009 13.071 1.00 92.56 312 LEU A C 1
ATOM 2371 O O . LEU A 1 312 ? 0.733 16.899 12.520 1.00 92.56 312 LEU A O 1
ATOM 2375 N N . LYS A 1 313 ? 1.959 17.007 14.402 1.00 90.44 313 LYS A N 1
ATOM 2376 C CA . LYS A 1 313 ? 0.797 17.092 15.299 1.00 90.44 313 LYS A CA 1
ATOM 2377 C C . LYS A 1 313 ? 0.002 18.363 14.978 1.00 90.44 313 LYS A C 1
ATOM 2379 O O . LYS A 1 313 ? 0.587 19.386 14.618 1.00 90.44 313 LYS A O 1
ATOM 2384 N N . ALA A 1 314 ? -1.320 18.290 15.101 1.00 86.38 314 ALA A N 1
ATOM 2385 C CA . ALA A 1 314 ? -2.166 19.471 14.996 1.00 86.38 314 ALA A CA 1
ATOM 2386 C C . ALA A 1 314 ? -1.774 20.492 16.079 1.00 86.38 314 ALA A C 1
ATOM 2388 O O . ALA A 1 314 ? -1.551 20.115 17.230 1.00 86.38 314 ALA A O 1
ATOM 2389 N N . ASP A 1 315 ? -1.684 21.767 15.706 1.00 82.12 315 ASP A N 1
ATOM 2390 C CA . ASP A 1 315 ? -1.493 22.859 16.662 1.00 82.12 315 ASP A CA 1
ATOM 2391 C C . ASP A 1 315 ? -2.825 23.328 17.257 1.00 82.12 315 ASP A C 1
ATOM 2393 O O . ASP A 1 315 ? -3.902 22.937 16.799 1.00 82.12 315 ASP A O 1
ATOM 2397 N N . ASP A 1 316 ? -2.752 24.212 18.252 1.00 66.88 316 ASP A N 1
ATOM 2398 C CA . ASP A 1 316 ? -3.926 24.693 18.978 1.00 66.88 316 ASP A CA 1
ATOM 2399 C C . ASP A 1 316 ? -4.995 25.332 18.081 1.00 66.88 316 ASP A C 1
ATOM 2401 O O . ASP A 1 316 ? -6.183 25.228 18.369 1.00 66.88 316 ASP A O 1
ATOM 2405 N N . SER A 1 317 ? -4.620 25.921 16.941 1.00 63.69 317 SER A N 1
ATOM 2406 C CA . SER A 1 317 ? -5.573 26.511 15.989 1.00 63.69 317 SER A CA 1
ATOM 2407 C C . SER A 1 317 ? -6.368 25.455 15.213 1.00 63.69 317 SER A C 1
ATOM 2409 O O . SER A 1 317 ? -7.531 25.661 14.858 1.00 63.69 317 SER A O 1
ATOM 2411 N N . LEU A 1 318 ? -5.764 24.286 15.005 1.00 60.69 318 LEU A N 1
ATOM 2412 C CA . LEU A 1 318 ? -6.365 23.128 14.351 1.00 60.69 318 LEU A CA 1
ATOM 2413 C C . LEU A 1 318 ? -7.012 22.162 15.361 1.00 60.69 318 LEU A C 1
ATOM 2415 O O . LEU A 1 318 ? -7.820 21.310 14.971 1.00 60.69 318 LEU A O 1
ATOM 2419 N N . THR A 1 319 ? -6.737 22.342 16.660 1.00 52.62 319 THR A N 1
ATOM 2420 C CA . THR A 1 319 ? -7.419 21.670 17.777 1.00 52.62 319 THR A CA 1
ATOM 2421 C C . THR A 1 319 ? -8.540 22.522 18.412 1.00 52.62 319 THR A C 1
ATOM 2423 O O . THR A 1 319 ? -9.474 21.948 18.985 1.00 52.62 319 THR A O 1
ATOM 2426 N N . ALA A 1 320 ? -8.571 23.854 18.235 1.00 35.81 320 ALA A N 1
ATOM 2427 C CA . ALA A 1 320 ? -9.502 24.780 18.901 1.00 35.81 320 ALA A CA 1
ATOM 2428 C C . ALA A 1 320 ? -10.962 24.588 18.471 1.00 35.81 320 ALA A C 1
ATOM 2430 O O . ALA A 1 320 ? -11.356 24.757 17.315 1.00 35.81 320 ALA A O 1
ATOM 2431 N N . VAL A 1 321 ? -11.781 24.113 19.407 1.00 37.88 321 VAL A N 1
ATOM 2432 C CA . VAL A 1 321 ? -13.249 24.091 19.318 1.00 37.88 321 VAL A CA 1
ATOM 2433 C C . VAL A 1 321 ? -13.722 25.525 19.614 1.00 37.88 321 VAL A C 1
ATOM 2435 O O . VAL A 1 321 ? -13.162 26.128 20.530 1.00 37.88 321 VAL A O 1
ATOM 2438 N N . PRO A 1 322 ? -14.735 26.099 18.929 1.00 30.47 322 PRO A N 1
ATOM 2439 C CA . PRO A 1 322 ? -15.421 27.269 19.480 1.00 30.47 322 PRO A CA 1
ATOM 2440 C C . PRO A 1 322 ? -15.888 26.917 20.899 1.00 30.47 322 PRO A C 1
ATOM 2442 O O . PRO A 1 322 ? -16.285 25.769 21.112 1.00 30.47 322 PRO A O 1
ATOM 2445 N N . PRO A 1 323 ? -15.851 27.831 21.879 1.00 29.41 323 PRO A N 1
ATOM 2446 C CA . PRO A 1 323 ? -16.216 27.497 23.245 1.00 29.41 323 PRO A CA 1
ATOM 2447 C C . PRO A 1 323 ? -17.669 27.014 23.290 1.00 29.41 323 PRO A C 1
ATOM 2449 O O . PRO A 1 323 ? -18.620 27.785 23.233 1.00 29.41 323 PRO A O 1
ATOM 2452 N N . ALA A 1 324 ? -17.829 25.703 23.413 1.00 34.09 324 ALA A N 1
ATOM 2453 C CA . ALA A 1 324 ? -19.037 25.055 23.870 1.00 34.09 324 ALA A CA 1
ATOM 2454 C C . ALA A 1 324 ? -18.612 24.105 24.988 1.00 34.09 324 ALA A C 1
ATOM 2456 O O . ALA A 1 324 ? -18.342 22.935 24.755 1.00 34.09 324 ALA A O 1
ATOM 2457 N N . SER A 1 325 ? -18.510 24.689 26.184 1.00 28.19 325 SER A N 1
ATOM 2458 C CA . SER A 1 325 ? -18.558 24.059 27.506 1.00 28.19 325 SER A CA 1
ATOM 2459 C C . SER A 1 325 ? -17.724 22.783 27.725 1.00 28.19 325 SER A C 1
ATOM 2461 O O . SER A 1 325 ? -18.050 21.687 27.277 1.00 28.19 325 SER A O 1
ATOM 2463 N N . VAL A 1 326 ? -16.667 22.968 28.514 1.00 35.81 326 VAL A N 1
ATOM 2464 C CA . VAL A 1 326 ? -15.832 21.982 29.211 1.00 35.81 326 VAL A CA 1
ATOM 2465 C C . VAL A 1 326 ? -16.555 20.666 29.542 1.00 35.81 326 VAL A C 1
ATOM 2467 O O . VAL A 1 326 ? -17.483 20.674 30.343 1.00 35.81 326 VAL A O 1
ATOM 2470 N N . VAL A 1 327 ? -16.045 19.527 29.051 1.00 27.64 327 VAL A N 1
ATOM 2471 C CA . VAL A 1 327 ? -16.055 18.258 29.808 1.00 27.64 327 VAL A CA 1
ATOM 2472 C C . VAL A 1 327 ? -14.766 17.468 29.493 1.00 27.64 327 VAL A C 1
ATOM 2474 O O . VAL A 1 327 ? -14.483 17.230 28.318 1.00 27.64 327 VAL A O 1
ATOM 2477 N N . PRO A 1 328 ? -13.973 17.068 30.506 1.00 29.64 328 PRO A N 1
ATOM 2478 C CA . PRO A 1 328 ? -12.669 16.430 30.330 1.00 29.64 328 PRO A CA 1
ATOM 2479 C C . PRO A 1 328 ? -12.741 14.957 29.892 1.00 29.64 328 PRO A C 1
ATOM 2481 O O . PRO A 1 328 ? -13.736 14.258 30.090 1.00 29.64 328 PRO A O 1
ATOM 2484 N N . SER A 1 329 ? -11.626 14.508 29.309 1.00 38.12 329 SER A N 1
ATOM 2485 C CA . SER A 1 329 ? -11.315 13.136 28.892 1.00 38.12 329 SER A CA 1
ATOM 2486 C C . SER A 1 329 ? -11.589 12.108 29.997 1.00 38.12 329 SER A C 1
ATOM 2488 O O . SER A 1 329 ? -11.117 12.254 31.123 1.00 38.12 329 SER A O 1
ATOM 2490 N N . ALA A 1 330 ? -12.314 11.037 29.666 1.00 29.95 330 ALA A N 1
ATOM 2491 C CA . ALA A 1 330 ? -12.479 9.878 30.534 1.00 29.95 330 ALA A CA 1
ATOM 2492 C C . ALA A 1 330 ? -12.229 8.593 29.737 1.00 29.95 330 ALA A C 1
ATOM 2494 O O . ALA A 1 330 ? -12.737 8.438 28.623 1.00 29.95 330 ALA A O 1
ATOM 2495 N N . LYS A 1 331 ? -11.497 7.649 30.358 1.00 28.86 331 LYS A N 1
ATOM 2496 C CA . LYS A 1 331 ? -11.524 6.197 30.071 1.00 28.86 331 LYS A CA 1
ATOM 2497 C C . LYS A 1 331 ? -12.902 5.796 29.534 1.00 28.86 331 LYS A C 1
ATOM 2499 O O . LYS A 1 331 ? -13.876 6.314 30.088 1.00 28.86 331 LYS A O 1
ATOM 2504 N N . PRO A 1 332 ? -13.026 4.873 28.554 1.00 34.34 332 PRO A N 1
ATOM 2505 C CA . PRO A 1 332 ? -14.318 4.486 27.998 1.00 34.34 332 PRO A CA 1
ATOM 2506 C C . PRO A 1 332 ? -15.198 3.948 29.123 1.00 34.34 332 PRO A C 1
ATOM 2508 O O . PRO A 1 332 ? -15.158 2.781 29.508 1.00 34.34 332 PRO A O 1
ATOM 2511 N N . THR A 1 333 ? -15.973 4.856 29.698 1.00 37.62 333 THR A N 1
ATOM 2512 C CA . THR A 1 333 ? -16.888 4.573 30.776 1.00 37.62 333 THR A CA 1
ATOM 2513 C C . THR A 1 333 ? -18.076 4.022 30.030 1.00 37.62 333 THR A C 1
ATOM 2515 O O . THR A 1 333 ? -18.836 4.772 29.418 1.00 37.62 333 THR A O 1
ATOM 2518 N N . LEU A 1 334 ? -18.168 2.692 29.962 1.00 50.72 334 LEU A N 1
ATOM 2519 C CA . LEU A 1 334 ? -19.379 2.019 29.513 1.00 50.72 334 LEU A CA 1
ATOM 2520 C C . LEU A 1 334 ? -20.549 2.697 30.222 1.00 50.72 334 LEU A C 1
ATOM 2522 O O . LEU A 1 334 ? -20.652 2.620 31.445 1.00 50.72 334 LEU A O 1
ATOM 2526 N N . ALA A 1 335 ? -21.395 3.399 29.467 1.00 62.50 335 ALA A N 1
ATOM 2527 C CA . ALA A 1 335 ? -22.538 4.077 30.047 1.00 62.50 335 ALA A CA 1
ATOM 2528 C C . ALA A 1 335 ? -23.370 3.034 30.804 1.00 62.50 335 ALA A C 1
ATOM 2530 O O . ALA A 1 335 ? -23.707 1.980 30.263 1.00 62.50 335 ALA A O 1
ATOM 2531 N N . THR A 1 336 ? -23.667 3.289 32.071 1.00 72.94 336 THR A N 1
ATOM 2532 C CA . THR A 1 336 ? -24.344 2.301 32.907 1.00 72.94 336 THR A CA 1
ATOM 2533 C C . THR A 1 336 ? -25.852 2.437 32.754 1.00 72.94 336 THR A C 1
ATOM 2535 O O . THR A 1 336 ? -26.405 3.534 32.861 1.00 72.94 336 THR A O 1
ATOM 2538 N N . LEU A 1 337 ? -26.541 1.327 32.500 1.00 80.69 337 LEU A N 1
ATOM 2539 C CA . LEU A 1 337 ? -28.000 1.273 32.468 1.00 80.69 337 LEU A CA 1
ATOM 2540 C C . LEU A 1 337 ? -28.459 0.465 33.686 1.00 80.69 337 LEU A C 1
ATOM 2542 O O . LEU A 1 337 ? -28.238 -0.742 33.739 1.00 80.69 337 LEU A O 1
ATOM 2546 N N . LYS A 1 338 ? -29.066 1.124 34.681 1.00 85.06 338 LYS A N 1
ATOM 2547 C CA . LYS A 1 338 ? -29.523 0.440 35.904 1.00 85.06 338 LYS A CA 1
ATOM 2548 C C . LYS A 1 338 ? -30.515 -0.673 35.554 1.00 85.06 338 LYS A C 1
ATOM 2550 O O . LYS A 1 338 ? -31.421 -0.461 34.742 1.00 85.06 338 LYS A O 1
ATOM 2555 N N . LYS A 1 339 ? -30.370 -1.834 36.198 1.00 85.88 339 LYS A N 1
ATOM 2556 C CA . LYS A 1 339 ? -31.260 -2.996 36.021 1.00 85.88 339 LYS A CA 1
ATOM 2557 C C . LYS A 1 339 ? -32.738 -2.597 36.095 1.00 85.88 339 LYS A C 1
ATOM 2559 O O . LYS A 1 339 ? -33.161 -1.886 37.005 1.00 85.88 339 LYS A O 1
ATOM 2564 N N . GLY A 1 340 ? -33.525 -3.037 35.114 1.00 79.75 340 GLY A N 1
ATOM 2565 C CA . GLY A 1 340 ? -34.965 -2.760 35.020 1.00 79.75 340 GLY A CA 1
ATOM 2566 C C . GLY A 1 340 ? -35.361 -1.303 34.732 1.00 79.75 340 GLY A C 1
ATOM 2567 O O . GLY A 1 340 ? -36.554 -1.009 34.677 1.00 79.75 340 GLY A O 1
ATOM 2568 N N . LYS A 1 341 ? -34.409 -0.377 34.546 1.00 89.94 341 LYS A N 1
ATOM 2569 C CA . LYS A 1 341 ? -34.704 1.016 34.175 1.00 89.94 341 LYS A CA 1
ATOM 2570 C C . LYS A 1 341 ? -34.707 1.199 32.660 1.00 89.94 341 LYS A C 1
ATOM 2572 O O . LYS A 1 341 ? -34.220 0.363 31.902 1.00 89.94 341 LYS A O 1
ATOM 2577 N N . SER A 1 342 ? -35.287 2.309 32.214 1.00 88.50 342 SER A N 1
ATOM 2578 C CA . SER A 1 342 ? -35.379 2.653 30.797 1.00 88.50 342 SER A CA 1
ATOM 2579 C C . SER A 1 342 ? -34.767 4.017 30.502 1.00 88.50 342 SER A C 1
ATOM 2581 O O . SER A 1 342 ? -34.651 4.866 31.386 1.00 88.50 342 SER A O 1
ATOM 2583 N N . LYS A 1 343 ? -34.360 4.217 29.249 1.00 87.00 343 LYS A N 1
ATOM 2584 C CA . LYS A 1 343 ? -33.757 5.451 28.744 1.00 87.00 343 LYS A CA 1
ATOM 2585 C C . LYS A 1 343 ? -34.355 5.788 27.379 1.00 87.00 343 LYS A C 1
ATOM 2587 O O . LYS A 1 343 ? -34.626 4.893 26.585 1.00 87.00 343 LYS A O 1
ATOM 2592 N N . THR A 1 344 ? -34.616 7.062 27.103 1.00 89.94 344 THR A N 1
ATOM 2593 C CA . THR A 1 344 ? -35.217 7.487 25.826 1.00 89.94 344 THR A CA 1
ATOM 2594 C C . THR A 1 344 ? -34.230 7.330 24.675 1.00 89.94 344 THR A C 1
ATOM 2596 O O . THR A 1 344 ? -33.051 7.650 24.816 1.00 89.94 344 THR A O 1
ATOM 2599 N N . LEU A 1 345 ? -34.698 6.868 23.515 1.00 84.06 345 LEU A N 1
ATOM 2600 C CA . LEU A 1 345 ? -33.851 6.668 22.333 1.00 84.06 345 LEU A CA 1
ATOM 2601 C C . LEU A 1 345 ? -33.237 7.985 21.836 1.00 84.06 345 LEU A C 1
ATOM 2603 O O . LEU A 1 345 ? -32.077 8.015 21.433 1.00 84.06 345 LEU A O 1
ATOM 2607 N N . SER A 1 346 ? -33.967 9.094 21.980 1.00 82.00 346 SER A N 1
ATOM 2608 C CA . SER A 1 346 ? -33.485 10.447 21.674 1.00 82.00 346 SER A CA 1
ATOM 2609 C C . SER A 1 346 ? -32.304 10.895 22.541 1.00 82.00 346 SER A C 1
ATOM 2611 O O . SER A 1 346 ? -31.543 11.766 22.128 1.00 82.00 346 SER A O 1
ATOM 2613 N N . SER A 1 347 ? -32.110 10.291 23.720 1.00 77.88 347 SER A N 1
ATOM 2614 C CA . SER A 1 347 ? -30.920 10.525 24.551 1.00 77.88 347 SER A CA 1
ATOM 2615 C C . SER A 1 347 ? -29.697 9.707 24.109 1.00 77.88 347 SER A C 1
ATOM 2617 O O . SER A 1 347 ? -28.600 9.915 24.622 1.00 77.88 347 SER A O 1
ATOM 2619 N N . ILE A 1 348 ? -29.870 8.771 23.168 1.00 77.56 348 ILE A N 1
ATOM 2620 C CA . ILE A 1 348 ? -28.807 7.924 22.604 1.00 77.56 348 ILE A CA 1
ATOM 2621 C C . ILE A 1 348 ? -28.307 8.528 21.287 1.00 77.56 348 ILE A C 1
ATOM 2623 O O . ILE A 1 348 ? -27.098 8.696 21.084 1.00 77.56 348 ILE A O 1
ATOM 2627 N N . ALA A 1 349 ? -29.243 8.883 20.405 1.00 81.69 349 ALA A N 1
ATOM 2628 C CA . ALA A 1 349 ? -29.001 9.617 19.168 1.00 81.69 349 ALA A CA 1
ATOM 2629 C C . ALA A 1 349 ? -30.247 10.427 18.785 1.00 81.69 349 ALA A C 1
ATOM 2631 O O . ALA A 1 349 ? -31.371 9.960 18.975 1.00 81.69 349 ALA A O 1
ATOM 2632 N N . LYS A 1 350 ? -30.041 11.607 18.191 1.00 81.88 350 LYS A N 1
ATOM 2633 C CA . LYS A 1 350 ? -31.095 12.425 17.577 1.00 81.88 350 LYS A CA 1
ATOM 2634 C C . LYS A 1 350 ? -30.907 12.429 16.052 1.00 81.88 350 LYS A C 1
ATOM 2636 O O . LYS A 1 350 ? -30.101 13.212 15.554 1.00 81.88 350 LYS A O 1
ATOM 2641 N N . PRO A 1 351 ? -31.579 11.532 15.309 1.00 76.81 351 PRO A N 1
ATOM 2642 C CA . PRO A 1 351 ? -31.633 11.595 13.849 1.00 76.81 351 PRO A CA 1
ATOM 2643 C C . PRO A 1 351 ? -32.236 12.929 13.386 1.00 76.81 351 PRO A C 1
ATOM 2645 O O . PRO A 1 351 ? -33.051 13.514 14.102 1.00 76.81 351 PRO A O 1
ATOM 2648 N N . LYS A 1 352 ? -31.866 13.405 12.191 1.00 77.88 352 LYS A N 1
ATOM 2649 C CA . LYS A 1 352 ? -32.495 14.598 11.594 1.00 77.88 352 LYS A CA 1
ATOM 2650 C C . LYS A 1 352 ? -33.981 14.325 11.334 1.00 77.88 352 LYS A C 1
ATOM 2652 O O . LYS A 1 352 ? -34.339 13.188 11.040 1.00 77.88 352 LYS A O 1
ATOM 2657 N N . ALA A 1 353 ? -34.828 15.357 11.361 1.00 73.25 353 ALA A N 1
ATOM 2658 C CA . ALA A 1 353 ? -36.271 15.215 11.119 1.00 73.25 353 ALA A CA 1
ATOM 2659 C C . ALA A 1 353 ? -36.605 14.550 9.765 1.00 73.25 353 ALA A C 1
ATOM 2661 O O . ALA A 1 353 ? -37.593 13.832 9.654 1.00 73.25 353 ALA A O 1
ATOM 2662 N N . SER A 1 354 ? -35.746 14.726 8.753 1.00 75.38 354 SER A N 1
ATOM 2663 C CA . SER A 1 354 ? -35.877 14.103 7.428 1.00 75.38 354 SER A CA 1
ATOM 2664 C C . SER A 1 354 ? -35.457 12.626 7.366 1.00 75.38 354 SER A C 1
ATOM 2666 O O . SER A 1 354 ? -35.695 11.957 6.362 1.00 75.38 354 SER A O 1
ATOM 2668 N N . GLN A 1 355 ? -34.825 12.089 8.412 1.00 80.25 355 GLN A N 1
ATOM 2669 C CA . GLN A 1 355 ? -34.361 10.703 8.457 1.00 80.25 355 GLN A CA 1
ATOM 2670 C C . GLN A 1 355 ? -35.412 9.805 9.112 1.00 80.25 355 GLN A C 1
ATOM 2672 O O . GLN A 1 355 ? -35.982 10.149 10.140 1.00 80.25 355 GLN A O 1
ATOM 2677 N N . ARG A 1 356 ? -35.621 8.603 8.558 1.00 80.81 356 ARG A N 1
ATOM 2678 C CA . ARG A 1 356 ? -36.465 7.561 9.171 1.00 80.81 356 ARG A CA 1
ATOM 2679 C C . ARG A 1 356 ? -35.589 6.582 9.963 1.00 80.81 356 ARG A C 1
ATOM 2681 O O . ARG A 1 356 ? -34.967 5.714 9.341 1.00 80.81 356 ARG A O 1
ATOM 2688 N N . PRO A 1 357 ? -35.476 6.708 11.298 1.00 88.44 357 PRO A N 1
ATOM 2689 C CA . PRO A 1 357 ? -34.604 5.846 12.082 1.00 88.44 357 PRO A CA 1
ATOM 2690 C C . PRO A 1 357 ? -35.218 4.469 12.340 1.00 88.44 357 PRO A C 1
ATOM 2692 O O . PRO A 1 357 ? -36.396 4.344 12.663 1.00 88.44 357 PRO A O 1
ATOM 2695 N N . LYS A 1 358 ? -34.382 3.434 12.278 1.00 90.75 358 LYS A N 1
ATOM 2696 C CA . LYS A 1 358 ? -34.681 2.075 12.731 1.00 90.75 358 LYS A CA 1
ATOM 2697 C C . LYS A 1 358 ? -33.763 1.729 13.896 1.00 90.75 358 LYS A C 1
ATOM 2699 O O . LYS A 1 358 ? -32.542 1.687 13.739 1.00 90.75 358 LYS A O 1
ATOM 2704 N N . TRP A 1 359 ? -34.360 1.492 15.058 1.00 90.31 359 TRP A N 1
ATOM 2705 C CA . TRP A 1 359 ? -33.655 1.165 16.294 1.00 90.31 359 TRP A CA 1
ATOM 2706 C C . TRP A 1 359 ? -33.645 -0.340 16.531 1.00 90.31 359 TRP A C 1
ATOM 2708 O O . TRP A 1 359 ? -34.666 -1.006 16.383 1.00 90.31 359 TRP A O 1
ATOM 2718 N N . THR A 1 360 ? -32.496 -0.867 16.934 1.00 91.19 360 THR A N 1
ATOM 2719 C CA . THR A 1 360 ? -32.329 -2.265 17.336 1.00 91.19 360 THR A CA 1
ATOM 2720 C C . THR A 1 360 ? -31.562 -2.324 18.648 1.00 91.19 360 THR A C 1
ATOM 2722 O O . THR A 1 360 ? -30.596 -1.582 18.822 1.00 91.19 360 THR A O 1
ATOM 2725 N N . ALA A 1 361 ? -31.971 -3.209 19.553 1.00 90.69 361 ALA A N 1
ATOM 2726 C CA . ALA A 1 361 ? -31.247 -3.504 20.784 1.00 90.69 361 ALA A CA 1
ATOM 2727 C C . ALA A 1 361 ? -30.918 -4.998 20.853 1.00 90.69 361 ALA A C 1
ATOM 2729 O O . ALA A 1 361 ? -31.707 -5.818 20.388 1.00 90.69 361 ALA A O 1
ATOM 2730 N N . SER A 1 362 ? -29.767 -5.334 21.427 1.00 86.62 362 SER A N 1
ATOM 2731 C CA . SER A 1 362 ? -29.319 -6.709 21.650 1.00 86.62 362 SER A CA 1
ATOM 2732 C C . SER A 1 362 ? -28.629 -6.854 23.009 1.00 86.62 362 SER A C 1
ATOM 2734 O O . SER A 1 362 ? -28.098 -5.885 23.561 1.00 86.62 362 SER A O 1
ATOM 2736 N N . GLY A 1 363 ? -28.590 -8.080 23.533 1.00 89.00 363 GLY A N 1
ATOM 2737 C CA . GLY A 1 363 ? -28.005 -8.388 24.838 1.00 89.00 363 GLY A CA 1
ATOM 2738 C C . GLY A 1 363 ? -28.964 -8.088 25.992 1.00 89.00 363 GLY A C 1
ATOM 2739 O O . GLY A 1 363 ? -30.153 -8.388 25.915 1.00 89.00 363 GLY A O 1
ATOM 2740 N N . ALA A 1 364 ? -28.466 -7.489 27.074 1.00 90.56 364 ALA A N 1
ATOM 2741 C CA . ALA A 1 364 ? -29.222 -7.271 28.312 1.00 90.56 364 ALA A CA 1
ATOM 2742 C C . ALA A 1 364 ? -30.239 -6.106 28.242 1.00 90.56 364 ALA A C 1
ATOM 2744 O O . ALA A 1 364 ? -30.507 -5.456 29.252 1.00 90.56 364 ALA A O 1
ATOM 2745 N N . CYS A 1 365 ? -30.814 -5.808 27.075 1.00 92.12 365 CYS A N 1
ATOM 2746 C CA . CYS A 1 365 ? -31.843 -4.780 26.909 1.00 92.12 365 CYS A CA 1
ATOM 2747 C C . CYS A 1 365 ? -32.714 -5.007 25.670 1.00 92.12 365 CYS A C 1
ATOM 2749 O O . CYS A 1 365 ? -32.342 -5.735 24.754 1.00 92.12 365 CYS A O 1
ATOM 2751 N N . ARG A 1 366 ? -33.868 -4.335 25.629 1.00 92.75 366 ARG A N 1
ATOM 2752 C CA . ARG A 1 366 ? -34.795 -4.340 24.487 1.00 92.75 366 ARG A CA 1
ATOM 2753 C C . ARG A 1 366 ? -35.324 -2.943 24.187 1.00 92.75 366 ARG A C 1
ATOM 2755 O O . ARG A 1 366 ? -35.323 -2.080 25.063 1.00 92.75 366 ARG A O 1
ATOM 2762 N N . ILE A 1 367 ? -35.814 -2.725 22.970 1.00 92.88 367 ILE A N 1
ATOM 2763 C CA . ILE A 1 367 ? -36.553 -1.505 22.622 1.00 92.88 367 ILE A CA 1
ATOM 2764 C C . ILE A 1 367 ? -38.029 -1.687 22.990 1.00 92.88 367 ILE A C 1
ATOM 2766 O O . ILE A 1 367 ? -38.613 -2.734 22.725 1.00 92.88 367 ILE A O 1
ATOM 2770 N N . SER A 1 368 ? -38.622 -0.675 23.620 1.00 89.25 368 SER A N 1
ATOM 2771 C CA . SER A 1 368 ? -40.047 -0.615 23.950 1.00 89.25 368 SER A CA 1
ATOM 2772 C C . SER A 1 368 ? -40.549 0.798 23.665 1.00 89.25 368 SER A C 1
ATOM 2774 O O . SER A 1 368 ? -40.225 1.737 24.396 1.00 89.25 368 SER A O 1
ATOM 2776 N N . GLY A 1 369 ? -41.297 0.961 22.573 1.00 89.69 369 GLY A N 1
ATOM 2777 C CA . GLY A 1 369 ? -41.710 2.276 22.079 1.00 89.69 369 GLY A CA 1
ATOM 2778 C C . GLY A 1 369 ? -40.505 3.187 21.816 1.00 89.69 369 GLY A C 1
ATOM 2779 O O . GLY A 1 369 ? -39.566 2.816 21.116 1.00 89.69 369 GLY A O 1
ATOM 2780 N N . THR A 1 370 ? -40.501 4.373 22.421 1.00 88.38 370 THR A N 1
ATOM 2781 C CA . THR A 1 370 ? -39.443 5.388 22.263 1.00 88.38 370 THR A CA 1
ATOM 2782 C C . THR A 1 370 ? -38.276 5.228 23.247 1.00 88.38 370 THR A C 1
ATOM 2784 O O . THR A 1 370 ? -37.464 6.145 23.414 1.00 88.38 370 THR A O 1
ATOM 2787 N N . ARG A 1 371 ? -38.173 4.077 23.926 1.00 89.25 371 ARG A N 1
ATOM 2788 C CA . ARG A 1 371 ? -37.194 3.822 24.991 1.00 89.25 371 ARG A CA 1
ATOM 2789 C C . ARG A 1 371 ? -36.422 2.519 24.781 1.00 89.25 371 ARG A C 1
ATOM 2791 O O . ARG A 1 371 ? -36.958 1.538 24.275 1.00 89.25 371 ARG A O 1
ATOM 2798 N N . VAL A 1 372 ? -35.170 2.493 25.235 1.00 92.50 372 VAL A N 1
ATOM 2799 C CA . VAL A 1 372 ? -34.449 1.254 25.553 1.00 92.50 372 VAL A CA 1
ATOM 2800 C C . VAL A 1 372 ? -34.733 0.884 27.006 1.00 92.50 372 VAL A C 1
ATOM 2802 O O . VAL A 1 372 ? -34.694 1.744 27.884 1.00 92.50 372 VAL A O 1
ATOM 2805 N N . VAL A 1 373 ? -35.027 -0.384 27.268 1.00 92.25 373 VAL A N 1
ATOM 2806 C CA . VAL A 1 373 ? -35.323 -0.925 28.598 1.00 92.25 373 VAL A CA 1
ATOM 2807 C C . VAL A 1 373 ? -34.256 -1.951 28.961 1.00 92.25 373 VAL A C 1
ATOM 2809 O O . VAL A 1 373 ? -34.048 -2.910 28.216 1.00 92.25 373 VAL A O 1
ATOM 2812 N N . ALA A 1 374 ? -33.584 -1.749 30.094 1.00 92.19 374 ALA A N 1
ATOM 2813 C CA . ALA A 1 374 ? -32.610 -2.684 30.642 1.00 92.19 374 ALA A CA 1
ATOM 2814 C C . ALA A 1 374 ? -33.296 -3.951 31.162 1.00 92.19 374 ALA A C 1
ATOM 2816 O O . ALA A 1 374 ? -34.358 -3.888 31.787 1.00 92.19 374 ALA A O 1
ATOM 2817 N N . SER A 1 375 ? -32.647 -5.097 30.986 1.00 86.38 375 SER A N 1
ATOM 2818 C CA . SER A 1 375 ? -33.002 -6.326 31.689 1.00 86.38 375 SER A CA 1
ATOM 2819 C C . SER A 1 375 ? -32.817 -6.160 33.203 1.00 86.38 375 SER A C 1
ATOM 2821 O O . SER A 1 375 ? -32.084 -5.287 33.674 1.00 86.38 375 SER A O 1
ATOM 2823 N N . LYS A 1 376 ? -33.477 -7.017 33.987 1.00 87.25 376 LYS A N 1
ATOM 2824 C CA . LYS A 1 376 ? -33.208 -7.151 35.428 1.00 87.25 376 LYS A CA 1
ATOM 2825 C C . LYS A 1 376 ? -31.906 -7.923 35.707 1.00 87.25 376 LYS A C 1
ATOM 2827 O O . LYS A 1 376 ? -31.402 -7.871 36.823 1.00 87.25 376 LYS A O 1
ATOM 2832 N N . LYS A 1 377 ? -31.350 -8.616 34.705 1.00 81.88 377 LYS A N 1
ATOM 2833 C CA . LYS A 1 377 ? -30.061 -9.323 34.782 1.00 81.88 377 LYS A CA 1
ATOM 2834 C C . LYS A 1 377 ? -28.919 -8.409 34.334 1.00 81.88 377 LYS A C 1
ATOM 2836 O O . LYS A 1 377 ? -29.104 -7.586 33.439 1.00 81.88 377 LYS A O 1
ATOM 2841 N N . SER A 1 378 ? -27.747 -8.560 34.949 1.00 82.06 378 SER A N 1
ATOM 2842 C CA . SER A 1 378 ? -26.534 -7.869 34.505 1.00 82.06 378 SER A CA 1
ATOM 2843 C C . SER A 1 378 ? -26.058 -8.400 33.156 1.00 82.06 378 SER A C 1
ATOM 2845 O O . SER A 1 378 ? -26.281 -9.561 32.822 1.00 82.06 378 SER A O 1
ATOM 2847 N N . GLY A 1 379 ? -25.382 -7.552 32.391 1.00 83.25 379 GLY A N 1
ATOM 2848 C CA . GLY A 1 379 ? -24.815 -7.924 31.099 1.00 83.25 379 GLY A CA 1
ATOM 2849 C C . GLY A 1 379 ? -24.577 -6.712 30.213 1.00 83.25 379 GLY A C 1
ATOM 2850 O O . GLY A 1 379 ? -24.780 -5.571 30.627 1.00 83.25 379 GLY A O 1
ATOM 2851 N N . THR A 1 380 ? -24.157 -6.947 28.978 1.00 84.75 380 THR A N 1
ATOM 2852 C CA . THR A 1 380 ? -23.920 -5.869 28.014 1.00 84.75 380 THR A CA 1
ATOM 2853 C C . THR A 1 380 ? -25.184 -5.618 27.199 1.00 84.75 380 THR A C 1
ATOM 2855 O O . THR A 1 380 ? -25.772 -6.543 26.643 1.00 84.75 380 THR A O 1
ATOM 2858 N N . CYS A 1 381 ? -25.614 -4.363 27.129 1.00 86.12 381 CYS A N 1
ATOM 2859 C CA . CYS A 1 381 ? -26.728 -3.904 26.307 1.00 86.12 381 CYS A CA 1
ATOM 2860 C C . CYS A 1 381 ? -26.175 -3.109 25.124 1.00 86.12 381 CYS A C 1
ATOM 2862 O O . CYS A 1 381 ? -25.515 -2.097 25.329 1.00 86.12 381 CYS A O 1
ATOM 2864 N N . LYS A 1 382 ? -26.451 -3.525 23.889 1.00 89.44 382 LYS A N 1
ATOM 2865 C CA . LYS A 1 382 ? -26.000 -2.820 22.682 1.00 89.44 382 LYS A CA 1
ATOM 2866 C C . LYS A 1 382 ? -27.206 -2.251 21.950 1.00 89.44 382 LYS A C 1
ATOM 2868 O O . LYS A 1 382 ? -28.130 -2.988 21.624 1.00 89.44 382 LYS A O 1
ATOM 2873 N N . VAL A 1 383 ? -27.199 -0.946 21.698 1.00 89.56 383 VAL A N 1
ATOM 2874 C CA . VAL A 1 383 ? -28.267 -0.236 20.986 1.00 89.56 383 VAL A CA 1
ATOM 2875 C C . VAL A 1 383 ? -27.698 0.378 19.719 1.00 89.56 383 VAL A C 1
ATOM 2877 O O . VAL A 1 383 ? -26.755 1.164 19.775 1.00 89.56 383 VAL A O 1
ATOM 2880 N N . THR A 1 384 ? -28.297 0.054 18.579 1.00 88.56 384 THR A N 1
ATOM 2881 C CA . THR A 1 384 ? -27.900 0.562 17.265 1.00 88.56 384 THR A CA 1
ATOM 2882 C C . THR A 1 384 ? -29.066 1.299 16.621 1.00 88.56 384 THR A C 1
ATOM 2884 O O . THR A 1 384 ? -30.188 0.795 16.587 1.00 88.56 384 THR A O 1
ATOM 2887 N N . VAL A 1 385 ? -28.790 2.478 16.070 1.00 89.69 385 VAL A N 1
ATOM 2888 C CA . VAL A 1 385 ? -29.712 3.214 15.203 1.00 89.69 385 VAL A CA 1
ATOM 2889 C C . VAL A 1 385 ? -29.198 3.188 13.774 1.00 89.69 385 VAL A C 1
ATOM 2891 O O . VAL A 1 385 ? -28.032 3.490 13.512 1.00 89.69 385 VAL A O 1
ATOM 2894 N N . ARG A 1 386 ? -30.081 2.824 12.847 1.00 89.75 386 ARG A N 1
ATOM 2895 C CA . ARG A 1 386 ? -29.856 2.906 11.405 1.00 89.75 386 ARG A CA 1
ATOM 2896 C C . ARG A 1 386 ? -30.778 3.953 10.797 1.00 89.75 386 ARG A C 1
ATOM 2898 O O . ARG A 1 386 ? -31.904 4.104 11.255 1.00 89.75 386 ARG A O 1
ATOM 2905 N N . VAL A 1 387 ? -30.338 4.644 9.756 1.00 89.19 387 VAL A N 1
ATOM 2906 C CA . VAL A 1 387 ? -31.151 5.608 8.996 1.00 89.19 387 VAL A CA 1
ATOM 2907 C C . VAL A 1 387 ? -31.094 5.268 7.513 1.00 89.19 387 VAL A C 1
ATOM 2909 O O . VAL A 1 387 ? -30.107 4.702 7.052 1.00 89.19 387 VAL A O 1
ATOM 2912 N N . LEU A 1 388 ? -32.150 5.583 6.765 1.00 82.81 388 LEU A N 1
ATOM 2913 C CA . LEU A 1 388 ? -32.130 5.444 5.308 1.00 82.81 388 LEU A CA 1
ATOM 2914 C C . LEU A 1 388 ? -31.155 6.457 4.695 1.00 82.81 388 LEU A C 1
ATOM 2916 O O . LEU A 1 388 ? -31.214 7.645 5.013 1.00 82.81 388 LEU A O 1
ATOM 2920 N N . ASN A 1 389 ? -30.274 5.985 3.816 1.00 78.56 389 ASN A N 1
ATOM 2921 C CA . ASN A 1 389 ? -29.470 6.844 2.954 1.00 78.56 389 ASN A CA 1
ATOM 2922 C C . ASN A 1 389 ? -30.261 7.269 1.700 1.00 78.56 389 ASN A C 1
ATOM 2924 O O . ASN A 1 389 ? -31.383 6.816 1.464 1.00 78.56 389 ASN A O 1
ATOM 2928 N N . THR A 1 390 ? -29.653 8.112 0.865 1.00 73.25 390 THR A N 1
ATOM 2929 C CA . THR A 1 390 ? -30.232 8.604 -0.402 1.00 73.25 390 THR A CA 1
ATOM 2930 C C . THR A 1 390 ? -30.605 7.487 -1.383 1.00 73.25 390 THR A C 1
ATOM 2932 O O . THR A 1 390 ? -31.497 7.664 -2.203 1.00 73.25 390 THR A O 1
ATOM 2935 N N . LYS A 1 391 ? -29.997 6.300 -1.250 1.00 78.00 391 LYS A N 1
ATOM 2936 C CA . LYS A 1 391 ? -30.293 5.087 -2.031 1.00 78.00 391 LYS A CA 1
ATOM 2937 C C . LYS A 1 391 ? -31.347 4.178 -1.370 1.00 78.00 391 LYS A C 1
ATOM 2939 O O . LYS A 1 391 ? -31.424 2.998 -1.698 1.00 78.00 391 LYS A O 1
ATOM 2944 N N . LYS A 1 392 ? -32.126 4.690 -0.407 1.00 76.50 392 LYS A N 1
ATOM 2945 C CA . LYS A 1 392 ? -33.150 3.953 0.365 1.00 76.50 392 LYS A CA 1
ATOM 2946 C C . LYS A 1 392 ? -32.626 2.683 1.071 1.00 76.50 392 LYS A C 1
ATOM 2948 O O . LYS A 1 392 ? -33.395 1.763 1.336 1.00 76.50 392 LYS A O 1
ATOM 2953 N N . LYS A 1 393 ? -31.337 2.633 1.436 1.00 81.50 393 LYS A N 1
ATOM 2954 C CA . LYS A 1 393 ? -30.740 1.549 2.244 1.00 81.50 393 LYS A CA 1
ATOM 2955 C C . LYS A 1 393 ? -30.475 2.017 3.675 1.00 81.50 393 LYS A C 1
ATOM 2957 O O . LYS A 1 393 ? -30.022 3.139 3.888 1.00 81.50 393 LYS A O 1
ATOM 2962 N N . TYR A 1 394 ? -30.741 1.160 4.662 1.00 80.19 394 TYR A N 1
ATOM 2963 C CA . TYR A 1 394 ? -30.458 1.462 6.068 1.00 80.19 394 TYR A CA 1
ATOM 2964 C C . TYR A 1 394 ? -28.955 1.374 6.359 1.00 80.19 394 TYR A C 1
ATOM 2966 O O . TYR A 1 394 ? -28.381 0.289 6.330 1.00 80.19 394 TYR A O 1
ATOM 2974 N N . VAL A 1 395 ? -28.340 2.502 6.709 1.00 77.31 395 VAL A N 1
ATOM 2975 C CA . VAL A 1 395 ? -26.941 2.599 7.153 1.00 77.31 395 VAL A CA 1
ATOM 2976 C C . VAL A 1 395 ? -26.876 2.871 8.652 1.00 77.31 395 VAL A C 1
ATOM 2978 O O . VAL A 1 395 ? -27.767 3.512 9.210 1.00 77.31 395 VAL A O 1
ATOM 2981 N N . VAL A 1 396 ? -25.849 2.363 9.332 1.00 84.19 396 VAL A N 1
ATOM 2982 C CA . VAL A 1 396 ? -25.671 2.571 10.778 1.00 84.19 396 VAL A CA 1
ATOM 2983 C C . VAL A 1 396 ? -25.299 4.027 11.045 1.00 84.19 396 VAL A C 1
ATOM 2985 O O . VAL A 1 396 ? -24.283 4.504 10.560 1.00 84.19 396 VAL A O 1
ATOM 2988 N N . LEU A 1 397 ? -26.119 4.718 11.838 1.00 79.94 397 LEU A N 1
ATOM 2989 C CA . LEU A 1 397 ? -25.854 6.082 12.295 1.00 79.94 397 LEU A CA 1
ATOM 2990 C C . LEU A 1 397 ? -25.019 6.078 13.578 1.00 79.94 397 LEU A C 1
ATOM 2992 O O . LEU A 1 397 ? -24.084 6.857 13.723 1.00 79.94 397 LEU A O 1
ATOM 2996 N N . LYS A 1 398 ? -25.381 5.222 14.538 1.00 81.69 398 LYS A N 1
ATOM 2997 C CA . LYS A 1 398 ? -24.701 5.132 15.833 1.00 81.69 398 LYS A CA 1
ATOM 2998 C C . LYS A 1 398 ? -24.931 3.772 16.467 1.00 81.69 398 LYS A C 1
ATOM 3000 O O . LYS A 1 398 ? -26.017 3.205 16.359 1.00 81.69 398 LYS A O 1
ATOM 3005 N N . THR A 1 399 ? -23.924 3.293 17.183 1.00 83.69 399 THR A N 1
ATOM 3006 C CA . THR A 1 399 ? -24.041 2.161 18.099 1.00 83.69 399 THR A CA 1
ATOM 3007 C C . THR A 1 399 ? -23.508 2.580 19.460 1.00 83.69 399 THR A C 1
ATOM 3009 O O . THR A 1 399 ? -22.448 3.193 19.538 1.00 83.69 399 THR A O 1
ATOM 3012 N N . VAL A 1 400 ? -24.246 2.271 20.523 1.00 82.12 400 VAL A N 1
ATOM 3013 C CA . VAL A 1 400 ? -23.841 2.530 21.907 1.00 82.12 400 VAL A CA 1
ATOM 3014 C C . VAL A 1 400 ? -23.950 1.239 22.701 1.00 82.12 400 VAL A C 1
ATOM 3016 O O . VAL A 1 400 ? -24.973 0.555 22.639 1.00 82.12 400 VAL A O 1
ATOM 3019 N N . SER A 1 401 ? -22.902 0.928 23.457 1.00 85.69 401 SER A N 1
ATOM 3020 C CA . SER A 1 401 ? -22.873 -0.194 24.390 1.00 85.69 401 SER A CA 1
ATOM 3021 C C . SER A 1 401 ? -23.007 0.325 25.820 1.00 85.69 401 SER A C 1
ATOM 3023 O O . SER A 1 401 ? -22.292 1.240 26.225 1.00 85.69 401 SER A O 1
ATOM 3025 N N . TYR A 1 402 ? -23.919 -0.273 26.577 1.00 83.38 402 TYR A N 1
ATOM 3026 C CA . TYR A 1 402 ? -24.154 -0.022 27.988 1.00 83.38 402 TYR A CA 1
ATOM 3027 C C . TYR A 1 402 ? -23.756 -1.243 28.811 1.00 83.38 402 TYR A C 1
ATOM 3029 O O . TYR A 1 402 ? -24.044 -2.379 28.422 1.00 83.38 402 TYR A O 1
ATOM 3037 N N . LYS A 1 403 ? -23.181 -1.014 29.992 1.00 85.31 403 LYS A N 1
ATOM 3038 C CA . LYS A 1 403 ? -23.101 -2.047 31.030 1.00 85.31 403 LYS A CA 1
ATOM 3039 C C . LYS A 1 403 ? -24.397 -2.006 31.838 1.00 85.31 403 LYS A C 1
ATOM 3041 O O . LYS A 1 403 ? -24.753 -0.964 32.383 1.00 85.31 403 LYS A O 1
ATOM 3046 N N . VAL A 1 404 ? -25.118 -3.119 31.898 1.00 84.25 404 VAL A N 1
ATOM 3047 C CA . VAL A 1 404 ? -26.285 -3.275 32.772 1.00 84.25 404 VAL A CA 1
ATOM 3048 C C . VAL A 1 404 ? -25.791 -3.786 34.116 1.00 84.25 404 VAL A C 1
ATOM 3050 O O . VAL A 1 404 ? -25.330 -4.926 34.211 1.00 84.25 404 VAL A O 1
ATOM 3053 N N . SER A 1 405 ? -25.858 -2.942 35.144 1.00 81.06 405 SER A N 1
ATOM 3054 C CA . SER A 1 405 ? -25.456 -3.275 36.518 1.00 81.06 405 SER A CA 1
ATOM 3055 C C . SER A 1 405 ? -26.433 -2.724 37.534 1.00 81.06 405 SER A C 1
ATOM 3057 O O . SER A 1 405 ? -26.896 -1.575 37.329 1.00 81.06 405 SER A O 1
#